Protein AF-A0A835W1I7-F1 (afdb_monomer_lite)

Radius of gyration: 31.74 Å; chains: 1; bounding box: 75×89×87 Å

Organism: Chlamydomonas incerta (NCBI:txid51695)

Structure (mmCIF, N/CA/C/O backbone):
data_AF-A0A835W1I7-F1
#
_entry.id   AF-A0A835W1I7-F1
#
loop_
_atom_site.group_PDB
_atom_site.id
_atom_site.type_symbol
_atom_site.label_atom_id
_atom_site.label_alt_id
_atom_site.label_comp_id
_atom_site.label_asym_id
_atom_site.label_entity_id
_atom_site.label_seq_id
_atom_site.pdbx_PDB_ins_code
_atom_site.Cartn_x
_atom_site.Cartn_y
_atom_site.Cartn_z
_atom_site.occupancy
_atom_site.B_iso_or_equiv
_atom_site.auth_seq_id
_atom_site.auth_comp_id
_atom_site.auth_asym_id
_atom_site.auth_atom_id
_atom_site.pdbx_PDB_model_num
ATOM 1 N N . MET A 1 1 ? 29.347 -20.435 -0.938 1.00 26.36 1 MET A N 1
ATOM 2 C CA . MET A 1 1 ? 28.969 -19.140 -0.334 1.00 26.36 1 MET A CA 1
ATOM 3 C C . MET A 1 1 ? 29.069 -18.074 -1.419 1.00 26.36 1 MET A C 1
ATOM 5 O O . MET A 1 1 ? 30.187 -17.696 -1.748 1.00 26.36 1 MET A O 1
ATOM 9 N N . PRO A 1 2 ? 27.964 -17.675 -2.070 1.00 31.59 2 PRO A N 1
ATOM 10 C CA . PRO A 1 2 ? 28.007 -16.623 -3.081 1.00 31.59 2 PRO A CA 1
ATOM 11 C C . PRO A 1 2 ? 28.349 -15.282 -2.414 1.00 31.59 2 PRO A C 1
ATOM 13 O O . PRO A 1 2 ? 27.710 -14.873 -1.448 1.00 31.59 2 PRO A O 1
ATOM 16 N N . VAL A 1 3 ? 29.403 -14.631 -2.905 1.00 28.38 3 VAL A N 1
ATOM 17 C CA . VAL A 1 3 ? 29.864 -13.318 -2.441 1.00 28.38 3 VAL A CA 1
ATOM 18 C C . VAL A 1 3 ? 28.861 -12.266 -2.918 1.00 28.38 3 VAL A C 1
ATOM 20 O O . VAL A 1 3 ? 28.732 -12.036 -4.119 1.00 28.38 3 VAL A O 1
ATOM 23 N N . LEU A 1 4 ? 28.144 -11.630 -1.988 1.00 32.38 4 LEU A N 1
ATOM 24 C CA . LEU A 1 4 ? 27.297 -10.469 -2.271 1.00 32.38 4 LEU A CA 1
ATOM 25 C C . LEU A 1 4 ? 28.197 -9.290 -2.673 1.00 32.38 4 LEU A C 1
ATOM 27 O O . LEU A 1 4 ? 28.781 -8.620 -1.822 1.00 32.38 4 LEU A O 1
ATOM 31 N N . GLN A 1 5 ? 28.344 -9.048 -3.977 1.00 38.50 5 GLN A N 1
ATOM 32 C CA . GLN A 1 5 ? 28.983 -7.835 -4.484 1.00 38.50 5 GLN A CA 1
ATOM 33 C C . GLN A 1 5 ? 28.076 -6.631 -4.202 1.00 38.50 5 GLN A C 1
ATOM 35 O O . GLN A 1 5 ? 27.088 -6.401 -4.895 1.00 38.50 5 GLN A O 1
ATOM 40 N N . VAL A 1 6 ? 28.426 -5.839 -3.188 1.00 37.94 6 VAL A N 1
ATOM 41 C CA . VAL A 1 6 ? 27.815 -4.527 -2.947 1.00 37.94 6 VAL A CA 1
ATOM 42 C C . VAL A 1 6 ? 28.441 -3.533 -3.927 1.00 37.94 6 VAL A C 1
ATOM 44 O O . VAL A 1 6 ? 29.491 -2.949 -3.665 1.00 37.94 6 VAL A O 1
ATOM 47 N N . VAL A 1 7 ? 27.830 -3.374 -5.102 1.00 47.78 7 VAL A N 1
ATOM 48 C CA . VAL A 1 7 ? 28.289 -2.415 -6.115 1.00 47.78 7 VAL A CA 1
ATOM 49 C C . VAL A 1 7 ? 27.819 -1.011 -5.722 1.00 47.78 7 VAL A C 1
ATOM 51 O O . VAL A 1 7 ? 26.632 -0.693 -5.775 1.00 47.78 7 VAL A O 1
ATOM 54 N N . ASN A 1 8 ? 28.757 -0.148 -5.323 1.00 38.44 8 ASN A N 1
ATOM 55 C CA . ASN A 1 8 ? 28.504 1.276 -5.079 1.00 38.44 8 ASN A CA 1
ATOM 56 C C . ASN A 1 8 ? 28.257 2.008 -6.413 1.00 38.44 8 ASN A C 1
ATOM 58 O O . ASN A 1 8 ? 29.183 2.487 -7.063 1.00 38.44 8 ASN A O 1
ATOM 62 N N . LEU A 1 9 ? 26.992 2.094 -6.824 1.00 48.38 9 LEU A N 1
ATOM 63 C CA . LEU A 1 9 ? 26.553 2.538 -8.154 1.00 48.38 9 LEU A CA 1
ATOM 64 C C . LEU A 1 9 ? 26.174 4.032 -8.183 1.00 48.38 9 LEU A C 1
ATOM 66 O O . LEU A 1 9 ? 25.101 4.422 -8.626 1.00 48.38 9 LEU A O 1
ATOM 70 N N . HIS A 1 10 ? 27.038 4.892 -7.637 1.00 44.53 10 HIS A N 1
ATOM 71 C CA . HIS A 1 10 ? 26.617 6.225 -7.188 1.00 44.53 10 HIS A CA 1
ATOM 72 C C . HIS A 1 10 ? 26.973 7.418 -8.093 1.00 44.53 10 HIS A C 1
ATOM 74 O O . HIS A 1 10 ? 26.776 8.557 -7.665 1.00 44.53 10 HIS A O 1
ATOM 80 N N . LYS A 1 11 ? 27.496 7.220 -9.315 1.00 39.16 11 LYS A N 1
ATOM 81 C CA . LYS A 1 11 ? 28.049 8.355 -10.090 1.00 39.16 11 LYS A CA 1
ATOM 82 C C . LYS A 1 11 ? 27.735 8.475 -11.578 1.00 39.16 11 LYS A C 1
ATOM 84 O O . LYS A 1 11 ? 28.267 9.373 -12.218 1.00 39.16 11 LYS A O 1
ATOM 89 N N . ALA A 1 12 ? 26.822 7.687 -12.120 1.00 40.12 12 ALA A N 1
ATOM 90 C CA . ALA A 1 12 ? 26.251 8.013 -13.416 1.00 40.12 12 ALA A CA 1
ATOM 91 C C . ALA A 1 12 ? 24.809 7.527 -13.429 1.00 40.12 12 ALA A C 1
ATOM 93 O O . ALA A 1 12 ? 24.572 6.324 -13.391 1.00 40.12 12 ALA A O 1
ATOM 94 N N . LEU A 1 13 ? 23.853 8.450 -13.546 1.00 52.25 13 LEU A N 1
ATOM 95 C CA . LEU A 1 13 ? 22.740 8.184 -14.453 1.00 52.25 13 LEU A CA 1
ATOM 96 C C . LEU A 1 13 ? 23.429 7.865 -15.778 1.00 52.25 13 LEU A C 1
ATOM 98 O O . LEU A 1 13 ? 23.918 8.773 -16.452 1.00 52.25 13 LEU A O 1
ATOM 102 N N . ARG A 1 14 ? 23.676 6.570 -16.016 1.00 56.91 14 ARG A N 1
ATOM 103 C CA . ARG A 1 14 ? 24.380 6.098 -17.202 1.00 56.91 14 ARG A CA 1
ATOM 104 C C . ARG A 1 14 ? 23.685 6.769 -18.373 1.00 56.91 14 ARG A C 1
ATOM 106 O O . ARG A 1 14 ? 22.457 6.780 -18.432 1.00 56.91 14 ARG A O 1
ATOM 113 N N . LYS A 1 15 ? 24.473 7.373 -19.265 1.00 59.22 15 LYS A N 1
ATOM 114 C CA . LYS A 1 15 ? 23.954 7.806 -20.560 1.00 59.22 15 LYS A CA 1
ATOM 115 C C . LYS A 1 15 ? 23.163 6.606 -21.100 1.00 59.22 15 LYS A C 1
ATOM 117 O O . LYS A 1 15 ? 23.747 5.518 -21.074 1.00 59.22 15 LYS A O 1
ATOM 122 N N . PRO A 1 16 ? 21.874 6.768 -21.454 1.00 61.50 16 PRO A N 1
ATOM 123 C CA . PRO A 1 16 ? 21.023 5.651 -21.843 1.00 61.50 16 PRO A CA 1
ATOM 124 C C . PRO A 1 16 ? 21.790 4.859 -22.889 1.00 61.50 16 PRO A C 1
ATOM 126 O O . PRO A 1 16 ? 22.220 5.413 -23.904 1.00 61.50 16 PRO A O 1
ATOM 129 N N . ALA A 1 17 ? 22.118 3.614 -22.553 1.00 63.81 17 ALA A N 1
ATOM 130 C CA . ALA A 1 17 ? 22.848 2.777 -23.474 1.00 63.81 17 ALA A CA 1
ATOM 131 C C . ALA A 1 17 ? 21.897 2.544 -24.646 1.00 63.81 17 ALA A C 1
ATOM 133 O O . ALA A 1 17 ? 20.819 1.999 -24.454 1.00 63.81 17 ALA A O 1
ATOM 134 N N . ASN A 1 18 ? 22.279 2.949 -25.856 1.00 77.88 18 ASN A N 1
ATOM 135 C CA . ASN A 1 18 ? 21.489 2.695 -27.068 1.00 77.88 18 ASN A CA 1
ATOM 136 C C . ASN A 1 18 ? 21.446 1.193 -27.444 1.00 77.88 18 ASN A C 1
ATOM 138 O O . ASN A 1 18 ? 21.141 0.852 -28.582 1.00 77.88 18 ASN A O 1
ATOM 142 N N . GLY A 1 19 ? 21.829 0.302 -26.528 1.00 86.06 19 GLY A N 1
ATOM 143 C CA . GLY A 1 19 ? 21.870 -1.140 -26.720 1.00 86.06 19 GLY A CA 1
ATOM 144 C C . GLY A 1 19 ? 20.773 -1.850 -25.925 1.00 86.06 19 GLY A C 1
ATOM 145 O O . GLY A 1 19 ? 20.181 -1.255 -25.024 1.00 86.06 19 GLY A O 1
ATOM 146 N N . PRO A 1 20 ? 20.515 -3.130 -26.236 1.00 88.94 20 PRO A N 1
ATOM 147 C CA . PRO A 1 20 ? 19.520 -3.921 -25.530 1.00 88.94 20 PRO A CA 1
ATOM 148 C C . PRO A 1 20 ? 19.866 -4.061 -24.045 1.00 88.94 20 PRO A C 1
ATOM 150 O O . PRO A 1 20 ? 21.019 -4.301 -23.671 1.00 88.94 20 PRO A O 1
ATOM 153 N N . ILE A 1 21 ? 18.849 -3.932 -23.195 1.00 92.25 21 ILE A N 1
ATOM 154 C CA . ILE A 1 21 ? 18.979 -4.098 -21.748 1.00 92.25 21 ILE A CA 1
ATOM 155 C C . ILE A 1 21 ? 19.006 -5.597 -21.438 1.00 92.25 21 ILE A C 1
ATOM 157 O O . ILE A 1 21 ? 17.977 -6.271 -21.447 1.00 92.25 21 ILE A O 1
ATOM 161 N N . THR A 1 22 ? 20.202 -6.122 -21.170 1.00 93.19 22 THR A N 1
ATOM 162 C CA . THR A 1 22 ? 20.430 -7.561 -20.935 1.00 93.19 22 THR A CA 1
ATOM 163 C C . THR A 1 22 ? 20.570 -7.924 -19.456 1.00 93.19 22 THR A C 1
ATOM 165 O O . THR A 1 22 ? 20.340 -9.075 -19.078 1.00 93.19 22 THR A O 1
ATOM 168 N N . ALA A 1 23 ? 20.923 -6.965 -18.594 1.00 94.62 23 ALA A N 1
ATOM 169 C CA . ALA A 1 23 ? 21.059 -7.184 -17.157 1.00 94.62 23 ALA A CA 1
ATOM 170 C C . ALA A 1 23 ? 19.774 -6.782 -16.402 1.00 94.62 23 ALA A C 1
ATOM 172 O O . ALA A 1 23 ? 19.232 -5.706 -16.659 1.00 94.62 23 ALA A O 1
ATOM 173 N N . PRO A 1 24 ? 19.320 -7.571 -15.408 1.00 95.88 24 PRO A N 1
ATOM 174 C CA . PRO A 1 24 ? 18.086 -7.277 -14.673 1.00 95.88 24 PRO A CA 1
ATOM 175 C C . PRO A 1 24 ? 18.179 -5.969 -13.874 1.00 95.88 24 PRO A C 1
ATOM 177 O O . PRO A 1 24 ? 17.213 -5.219 -13.798 1.00 95.88 24 PRO A O 1
ATOM 180 N N . ALA A 1 25 ? 19.360 -5.649 -13.329 1.00 95.25 25 ALA A N 1
ATOM 181 C CA . ALA A 1 25 ? 19.570 -4.390 -12.614 1.00 95.25 25 ALA A CA 1
ATOM 182 C C . ALA A 1 25 ? 19.412 -3.171 -13.537 1.00 95.25 25 ALA A C 1
ATOM 184 O O . ALA A 1 25 ? 18.806 -2.182 -13.135 1.00 95.25 25 ALA A O 1
ATOM 185 N N . ASP A 1 26 ? 19.914 -3.247 -14.774 1.00 94.06 26 ASP A N 1
ATOM 186 C CA . ASP A 1 26 ? 19.765 -2.165 -15.750 1.00 94.06 26 ASP A CA 1
ATOM 187 C C . ASP A 1 26 ? 18.284 -1.976 -16.137 1.00 94.06 26 ASP A C 1
ATOM 189 O O . ASP A 1 26 ? 17.841 -0.838 -16.275 1.00 94.06 26 ASP A O 1
ATOM 193 N N . ALA A 1 27 ? 17.488 -3.054 -16.196 1.00 95.06 27 ALA A N 1
ATOM 194 C CA . ALA A 1 27 ? 16.039 -2.966 -16.410 1.00 95.06 27 ALA A CA 1
ATOM 195 C C . ALA A 1 27 ? 15.321 -2.247 -15.257 1.00 95.06 27 ALA A C 1
ATOM 197 O O . ALA A 1 27 ? 14.506 -1.359 -15.504 1.00 95.06 27 ALA A O 1
ATOM 198 N N . VAL A 1 28 ? 15.665 -2.558 -14.000 1.00 95.50 28 VAL A N 1
ATOM 199 C CA . VAL A 1 28 ? 15.138 -1.831 -12.832 1.00 95.50 28 VAL A CA 1
ATOM 200 C C . VAL A 1 28 ? 15.533 -0.353 -12.870 1.00 95.50 28 VAL A C 1
ATOM 202 O O . VAL A 1 28 ? 14.695 0.515 -12.626 1.00 95.50 28 VAL A O 1
ATOM 205 N N . TYR A 1 29 ? 16.793 -0.039 -13.185 1.00 92.88 29 TYR A N 1
ATOM 206 C CA . TYR A 1 29 ? 17.256 1.348 -13.270 1.00 92.88 29 TYR A CA 1
ATOM 207 C C . TYR A 1 29 ? 16.546 2.140 -14.370 1.00 92.88 29 TYR A C 1
ATOM 209 O O . TYR A 1 29 ? 16.183 3.297 -14.138 1.00 92.88 29 TYR A O 1
ATOM 217 N N . GLU A 1 30 ? 16.323 1.534 -15.535 1.00 93.06 30 GLU A N 1
ATOM 218 C CA . GLU A 1 30 ? 15.585 2.177 -16.622 1.00 93.06 30 GLU A CA 1
ATOM 219 C C . GLU A 1 30 ? 14.117 2.382 -16.231 1.00 93.06 30 GLU A C 1
ATOM 221 O O . GLU A 1 30 ? 13.623 3.502 -16.336 1.00 93.06 30 GLU A O 1
ATOM 226 N N . CYS A 1 31 ? 13.454 1.375 -15.643 1.00 94.50 31 CYS A N 1
ATOM 227 C CA . CYS A 1 31 ? 12.092 1.518 -15.111 1.00 94.50 31 CYS A CA 1
ATOM 228 C C . CYS A 1 31 ? 11.989 2.684 -14.121 1.00 94.50 31 CYS A C 1
ATOM 230 O O . CYS A 1 31 ? 11.125 3.545 -14.255 1.00 94.50 31 CYS A O 1
ATOM 232 N N . LEU A 1 32 ? 12.896 2.758 -13.142 1.00 94.12 32 LEU A N 1
ATOM 233 C CA . LEU A 1 32 ? 12.937 3.852 -12.167 1.00 94.12 32 LEU A CA 1
ATOM 234 C C . LEU A 1 32 ? 13.200 5.215 -12.816 1.00 94.12 32 LEU A C 1
ATOM 236 O O . LEU A 1 32 ? 12.721 6.235 -12.323 1.00 94.12 32 LEU A O 1
ATOM 240 N N . THR A 1 33 ? 13.969 5.248 -13.903 1.00 91.12 33 THR A N 1
ATOM 241 C CA . THR A 1 33 ? 14.236 6.473 -14.664 1.00 91.12 33 THR A CA 1
ATOM 242 C C . THR A 1 33 ? 12.988 6.930 -15.412 1.00 91.12 33 THR A C 1
ATOM 244 O O . THR A 1 33 ? 12.657 8.114 -15.372 1.00 91.12 33 THR A O 1
ATOM 247 N N . LEU A 1 34 ? 12.266 6.001 -16.034 1.00 91.38 34 LEU A N 1
ATOM 248 C CA . LEU A 1 34 ? 11.017 6.266 -16.742 1.00 91.38 34 LEU A CA 1
ATOM 249 C C . LEU A 1 34 ? 9.886 6.663 -15.792 1.00 91.38 34 LEU A C 1
ATOM 251 O O . LEU A 1 34 ? 9.173 7.613 -16.079 1.00 91.38 34 LEU A O 1
ATOM 255 N N . LEU A 1 35 ? 9.799 6.050 -14.610 1.00 92.50 35 LEU A N 1
ATOM 256 C CA . LEU A 1 35 ? 8.827 6.405 -13.568 1.00 92.50 35 LEU A CA 1
ATOM 257 C C . LEU A 1 35 ? 8.953 7.851 -13.061 1.00 92.50 35 LEU A C 1
ATOM 259 O O . LEU A 1 35 ? 8.017 8.380 -12.468 1.00 92.50 35 LEU A O 1
ATOM 263 N N . ARG A 1 36 ? 10.105 8.503 -13.268 1.00 89.88 36 ARG A N 1
ATOM 264 C CA . ARG A 1 36 ? 10.294 9.934 -12.957 1.00 89.88 36 ARG A CA 1
ATOM 265 C C . ARG A 1 36 ? 9.684 10.854 -14.007 1.00 89.88 36 ARG A C 1
ATOM 267 O O . ARG A 1 36 ? 9.575 12.055 -13.766 1.00 89.88 36 ARG A O 1
ATOM 274 N N . ARG A 1 37 ? 9.389 10.329 -15.194 1.00 89.12 37 ARG A N 1
ATOM 275 C CA . ARG A 1 37 ? 8.842 11.093 -16.311 1.00 89.12 37 ARG A CA 1
ATOM 276 C C . ARG A 1 37 ? 7.314 11.120 -16.184 1.00 89.12 37 ARG A C 1
ATOM 278 O O . ARG A 1 37 ? 6.732 10.180 -15.654 1.00 89.12 37 ARG A O 1
ATOM 285 N N . PRO A 1 38 ? 6.657 12.186 -16.668 1.00 85.56 38 PRO A N 1
ATOM 286 C CA . PRO A 1 38 ? 5.196 12.239 -16.709 1.00 85.56 38 PRO A CA 1
ATOM 287 C C . PRO A 1 38 ? 4.597 11.239 -17.711 1.00 85.56 38 PRO A C 1
ATOM 289 O O . PRO A 1 38 ? 3.439 10.866 -17.576 1.00 85.56 38 PRO A O 1
ATOM 292 N N . ASP A 1 39 ? 5.382 10.818 -18.704 1.00 89.19 39 ASP A N 1
ATOM 293 C CA . ASP A 1 39 ? 4.997 9.827 -19.705 1.00 89.19 39 ASP A CA 1
ATOM 294 C C . ASP A 1 39 ? 5.266 8.406 -19.190 1.00 89.19 39 ASP A C 1
ATOM 296 O O . ASP A 1 39 ? 6.404 7.924 -19.213 1.00 89.19 39 ASP A O 1
ATOM 300 N N . LEU A 1 40 ? 4.210 7.753 -18.705 1.00 90.62 40 LEU A N 1
ATOM 301 C CA . LEU A 1 40 ? 4.260 6.370 -18.234 1.00 90.62 40 LEU A CA 1
ATOM 302 C C . LEU A 1 40 ? 4.103 5.356 -19.366 1.00 90.62 40 LEU A C 1
ATOM 304 O O . LEU A 1 40 ? 4.422 4.189 -19.154 1.00 90.62 40 LEU A O 1
ATOM 308 N N . ASP A 1 41 ? 3.692 5.769 -20.567 1.00 91.25 41 ASP A N 1
ATOM 309 C CA . ASP A 1 41 ? 3.505 4.863 -21.708 1.00 91.25 41 ASP A CA 1
ATOM 310 C C . ASP A 1 41 ? 4.834 4.227 -22.116 1.00 91.25 41 ASP A C 1
ATOM 312 O O . ASP A 1 41 ? 4.902 3.059 -22.506 1.00 91.25 41 ASP A O 1
ATOM 316 N N . SER A 1 42 ? 5.921 4.970 -21.898 1.00 92.12 42 SER A N 1
ATOM 317 C CA . SER A 1 42 ? 7.297 4.499 -22.029 1.00 92.12 42 SER A CA 1
ATOM 318 C C . SER A 1 42 ? 7.627 3.266 -21.159 1.00 92.12 42 SER A C 1
ATOM 320 O O . SER A 1 42 ? 8.611 2.584 -21.442 1.00 92.12 42 SER A O 1
ATOM 322 N N . LEU A 1 43 ? 6.843 2.950 -20.116 1.00 93.56 43 LEU A N 1
ATOM 323 C CA . LEU A 1 43 ? 7.028 1.755 -19.276 1.00 93.56 43 LEU A CA 1
ATOM 324 C C . LEU A 1 43 ? 6.418 0.485 -19.871 1.00 93.56 43 LEU A C 1
ATOM 326 O O . LEU A 1 43 ? 6.795 -0.607 -19.448 1.00 93.56 43 LEU A O 1
ATOM 330 N N . ALA A 1 44 ? 5.510 0.599 -20.845 1.00 93.88 44 ALA A N 1
ATOM 331 C CA . ALA A 1 44 ? 4.809 -0.549 -21.418 1.00 93.88 44 ALA A CA 1
ATOM 332 C C . ALA A 1 44 ? 5.738 -1.705 -21.863 1.00 93.88 44 ALA A C 1
ATOM 334 O O . ALA A 1 44 ? 5.394 -2.855 -21.587 1.00 93.88 44 ALA A O 1
ATOM 335 N N . PRO A 1 45 ? 6.932 -1.469 -22.455 1.00 94.25 45 PRO A N 1
ATOM 336 C CA . PRO A 1 45 ? 7.857 -2.547 -22.832 1.00 94.25 45 PRO A CA 1
ATOM 337 C C . PRO A 1 45 ? 8.422 -3.354 -21.654 1.00 94.25 45 PRO A C 1
ATOM 339 O O . PRO A 1 45 ? 8.908 -4.465 -21.849 1.00 94.25 45 PRO A O 1
ATOM 342 N N . PHE A 1 46 ? 8.391 -2.799 -20.441 1.00 95.75 46 PHE A N 1
ATOM 343 C CA . PHE A 1 46 ? 8.914 -3.442 -19.239 1.00 95.75 46 PHE A CA 1
ATOM 344 C C . PHE A 1 46 ? 7.862 -4.244 -18.481 1.00 95.75 46 PHE A C 1
ATOM 346 O O . PHE A 1 46 ? 8.226 -4.943 -17.540 1.00 95.75 46 PHE A O 1
ATOM 353 N N . PHE A 1 47 ? 6.585 -4.169 -18.852 1.00 95.88 47 PHE A N 1
ATOM 354 C CA . PHE A 1 47 ? 5.503 -4.847 -18.142 1.00 95.88 47 PHE A CA 1
ATOM 355 C C . PHE A 1 47 ? 4.881 -5.972 -18.978 1.00 95.88 47 PHE A C 1
ATOM 357 O O . PHE A 1 47 ? 4.966 -5.960 -20.208 1.00 95.88 47 PHE A O 1
ATOM 364 N N . PRO A 1 48 ? 4.259 -6.981 -18.337 1.00 95.19 48 PRO A N 1
ATOM 365 C CA . PRO A 1 48 ? 3.491 -7.984 -19.054 1.00 95.19 48 PRO A CA 1
ATOM 366 C C . PRO A 1 48 ? 2.382 -7.321 -19.876 1.00 95.19 48 PRO A C 1
ATOM 368 O O . PRO A 1 48 ? 1.750 -6.361 -19.429 1.00 95.19 48 PRO A O 1
ATOM 371 N N . ALA A 1 49 ? 2.113 -7.853 -21.069 1.00 92.00 49 ALA A N 1
ATOM 372 C CA . ALA A 1 49 ? 1.035 -7.350 -21.914 1.00 92.00 49 ALA A CA 1
ATOM 373 C C . ALA A 1 49 ? -0.304 -7.370 -21.152 1.00 92.00 49 ALA A C 1
ATOM 375 O O . ALA A 1 49 ? -0.690 -8.398 -20.596 1.00 92.00 49 ALA A O 1
ATOM 376 N N . GLY A 1 50 ? -0.997 -6.229 -21.117 1.00 89.50 50 GLY A N 1
ATOM 377 C CA . GLY A 1 50 ? -2.270 -6.063 -20.406 1.00 89.50 50 GLY A CA 1
ATOM 378 C C . GLY A 1 50 ? -2.160 -5.811 -18.897 1.00 89.50 50 GLY A C 1
ATOM 379 O O . GLY A 1 50 ? -3.172 -5.504 -18.279 1.00 89.50 50 GLY A O 1
ATOM 380 N N . ALA A 1 51 ? -0.965 -5.883 -18.297 1.00 89.62 51 ALA A N 1
ATOM 381 C CA . ALA A 1 51 ? -0.768 -5.528 -16.885 1.00 89.62 51 ALA A CA 1
ATOM 382 C C . ALA A 1 51 ? -0.672 -4.008 -16.651 1.00 89.62 51 ALA A C 1
ATOM 384 O O . ALA A 1 51 ? -0.694 -3.549 -15.508 1.00 89.62 51 ALA A O 1
ATOM 385 N N . PHE A 1 52 ? -0.549 -3.243 -17.735 1.00 87.44 52 PHE A N 1
ATOM 386 C CA . PHE A 1 52 ? -0.436 -1.794 -17.747 1.00 87.44 52 PHE A CA 1
ATOM 387 C C . PHE A 1 52 ? -1.497 -1.216 -18.683 1.00 87.44 52 PHE A C 1
ATOM 389 O O . PHE A 1 52 ? -1.542 -1.578 -19.862 1.00 87.44 52 PHE A O 1
ATOM 396 N N . ASP A 1 53 ? -2.346 -0.338 -18.149 1.00 85.25 53 ASP A N 1
ATOM 397 C CA . ASP A 1 53 ? -3.373 0.367 -18.918 1.00 85.25 53 ASP A CA 1
ATOM 398 C C . ASP A 1 53 ? -3.005 1.860 -19.037 1.00 85.25 53 ASP A C 1
ATOM 400 O O . ASP A 1 53 ? -3.354 2.658 -18.158 1.00 85.25 53 ASP A O 1
ATOM 404 N N . PRO A 1 54 ? -2.278 2.255 -20.102 1.00 75.81 54 PRO A N 1
ATOM 405 C CA . PRO A 1 54 ? -1.830 3.635 -20.299 1.00 75.81 54 PRO A CA 1
ATOM 406 C C . PRO A 1 54 ? -2.985 4.619 -20.464 1.00 75.81 54 PRO A C 1
ATOM 408 O O . PRO A 1 54 ? -2.851 5.798 -20.148 1.00 75.81 54 PRO A O 1
ATOM 411 N N . ALA A 1 55 ? -4.154 4.145 -20.913 1.00 76.12 55 ALA A N 1
ATOM 412 C CA . ALA A 1 55 ? -5.309 5.003 -21.147 1.00 76.12 55 ALA A CA 1
ATOM 413 C C . ALA A 1 55 ? -5.893 5.575 -19.843 1.00 76.12 55 ALA A C 1
ATOM 415 O O . ALA A 1 55 ? -6.901 6.282 -19.884 1.00 76.12 55 ALA A O 1
ATOM 416 N N . GLY A 1 56 ? -5.305 5.242 -18.685 1.00 62.62 56 GLY A N 1
ATOM 417 C CA . GLY A 1 56 ? -5.783 5.686 -17.385 1.00 62.62 56 GLY A CA 1
ATOM 418 C C . GLY A 1 56 ? -7.201 5.197 -17.127 1.00 62.62 56 GLY A C 1
ATOM 419 O O . GLY A 1 56 ? -7.949 5.829 -16.378 1.00 62.62 56 GLY A O 1
ATOM 420 N N . ARG A 1 57 ? -7.603 4.095 -17.778 1.00 66.12 57 ARG A N 1
ATOM 421 C CA . ARG A 1 57 ? -8.869 3.443 -17.476 1.00 66.12 57 ARG A CA 1
ATOM 422 C C . ARG A 1 57 ? -8.804 3.057 -16.014 1.00 66.12 57 ARG A C 1
ATOM 424 O O . ARG A 1 57 ? -7.963 2.279 -15.580 1.00 66.12 57 ARG A O 1
ATOM 431 N N . ARG A 1 58 ? -9.687 3.714 -15.279 1.00 70.00 58 ARG A N 1
ATOM 432 C CA . ARG A 1 58 ? -9.946 3.582 -13.855 1.00 70.00 58 ARG A CA 1
ATOM 433 C C . ARG A 1 58 ? -9.911 2.103 -13.489 1.00 70.00 58 ARG A C 1
ATOM 435 O O . ARG A 1 58 ? -10.851 1.376 -13.805 1.00 70.00 58 ARG A O 1
ATOM 442 N N . VAL A 1 59 ? -8.807 1.651 -12.892 1.00 76.44 59 VAL A N 1
ATOM 443 C CA . VAL A 1 59 ? -8.698 0.267 -12.437 1.00 76.44 59 VAL A CA 1
ATOM 444 C C . VAL A 1 59 ? -9.581 0.159 -11.205 1.00 76.44 59 VAL A C 1
ATOM 446 O O . VAL A 1 59 ? -9.272 0.736 -10.163 1.00 76.44 59 VAL A O 1
ATOM 449 N N . ALA A 1 60 ? -10.715 -0.518 -11.365 1.00 84.19 60 ALA A N 1
ATOM 450 C CA . ALA A 1 60 ? -11.601 -0.851 -10.267 1.00 84.19 60 ALA A CA 1
ATOM 451 C C . ALA A 1 60 ? -10.981 -2.019 -9.491 1.00 84.19 60 ALA A C 1
ATOM 453 O O . ALA A 1 60 ? -10.931 -3.147 -9.980 1.00 84.19 60 ALA A O 1
ATOM 454 N N . LEU A 1 61 ? -10.466 -1.733 -8.299 1.00 87.31 61 LEU A N 1
ATOM 455 C CA . LEU A 1 61 ? -10.008 -2.746 -7.355 1.00 87.31 61 LEU A CA 1
ATOM 456 C C . LEU A 1 61 ? -11.162 -3.133 -6.435 1.00 87.31 61 LEU A C 1
ATOM 458 O O . LEU A 1 61 ? -11.836 -2.256 -5.902 1.00 87.31 61 LEU A O 1
ATOM 462 N N . ASP A 1 62 ? -11.367 -4.428 -6.213 1.00 92.38 62 ASP A N 1
ATOM 463 C CA . ASP A 1 62 ? -12.317 -4.902 -5.207 1.00 92.38 62 ASP A CA 1
ATOM 464 C C . ASP A 1 62 ? -11.657 -4.908 -3.820 1.00 92.38 62 ASP A C 1
ATOM 466 O O . ASP A 1 62 ? -10.705 -5.652 -3.569 1.00 92.38 62 ASP A O 1
ATOM 470 N N . VAL A 1 63 ? -12.158 -4.066 -2.913 1.00 94.00 63 VAL A N 1
ATOM 471 C CA . VAL A 1 63 ? -11.740 -4.027 -1.505 1.00 94.00 63 VAL A CA 1
ATOM 472 C C . VAL A 1 63 ? -12.961 -4.258 -0.630 1.00 94.00 63 VAL A C 1
ATOM 474 O O . VAL A 1 63 ? -13.781 -3.361 -0.429 1.00 94.00 63 VAL A O 1
ATOM 477 N N . GLY A 1 64 ? -13.086 -5.469 -0.086 1.00 90.50 64 GLY A N 1
ATOM 478 C CA . GLY A 1 64 ? -14.234 -5.833 0.739 1.00 90.50 64 GLY A CA 1
ATOM 479 C C . GLY A 1 64 ? -15.581 -5.766 0.008 1.00 90.50 64 GLY A C 1
ATOM 480 O O . GLY A 1 64 ? -16.562 -5.334 0.609 1.00 90.50 64 GLY A O 1
ATOM 481 N N . GLY A 1 65 ? -15.642 -6.168 -1.265 1.00 91.00 65 GLY A N 1
ATOM 482 C CA . GLY A 1 65 ? -16.865 -6.152 -2.077 1.00 91.00 65 GLY A CA 1
ATOM 483 C C . GLY A 1 65 ? -17.219 -4.774 -2.643 1.00 91.00 65 GLY A C 1
ATOM 484 O O . GLY A 1 65 ? -18.311 -4.599 -3.184 1.00 91.00 65 GLY A O 1
ATOM 485 N N . GLN A 1 66 ? -16.342 -3.781 -2.476 1.00 90.94 66 GLN A N 1
ATOM 486 C CA . GLN A 1 66 ? -16.507 -2.446 -3.031 1.00 90.94 66 GLN A CA 1
ATOM 487 C C . GLN A 1 66 ? -15.517 -2.253 -4.177 1.00 90.94 66 GLN A C 1
ATOM 489 O O . GLN A 1 66 ? -14.310 -2.351 -3.970 1.00 90.94 66 GLN A O 1
ATOM 494 N N . GLU A 1 67 ? -16.025 -1.886 -5.353 1.00 93.56 67 GLU A N 1
ATOM 495 C CA . GLU A 1 67 ? -15.190 -1.402 -6.449 1.00 93.56 67 GLU A CA 1
ATOM 496 C C . GLU A 1 67 ? -14.642 -0.011 -6.113 1.00 93.56 67 GLU A C 1
ATOM 498 O O . GLU A 1 67 ? -15.382 0.941 -5.836 1.00 93.56 67 GLU A O 1
ATOM 503 N N . VAL A 1 68 ? -13.318 0.096 -6.112 1.00 93.12 68 VAL A N 1
ATOM 504 C CA . VAL A 1 68 ? -12.578 1.304 -5.775 1.00 93.12 68 VAL A CA 1
ATOM 505 C C . VAL A 1 68 ? -11.731 1.688 -6.965 1.00 93.12 68 VAL A C 1
ATOM 507 O O . VAL A 1 68 ? -10.838 0.953 -7.377 1.00 93.12 68 VAL A O 1
ATOM 510 N N . GLU A 1 69 ? -11.989 2.873 -7.489 1.00 92.81 69 GLU A N 1
ATOM 511 C CA . GLU A 1 69 ? -11.104 3.497 -8.452 1.00 92.81 69 GLU A CA 1
ATOM 512 C C . GLU A 1 69 ? -9.885 4.072 -7.736 1.00 92.81 69 GLU A C 1
ATOM 514 O O . GLU A 1 69 ? -10.015 4.874 -6.806 1.00 92.81 69 GLU A O 1
ATOM 519 N N . GLU A 1 70 ? -8.699 3.686 -8.192 1.00 90.00 70 GLU A N 1
ATOM 520 C CA . GLU A 1 70 ? -7.472 4.302 -7.712 1.00 90.00 70 GLU A CA 1
ATOM 521 C C . GLU A 1 70 ? -7.164 5.621 -8.410 1.00 90.00 70 GLU A C 1
ATOM 523 O O . GLU A 1 70 ? -7.256 5.742 -9.632 1.00 90.00 70 GLU A O 1
ATOM 528 N N . ALA A 1 71 ? -6.700 6.589 -7.622 1.00 88.19 71 ALA A N 1
ATOM 529 C CA . ALA A 1 71 ? -6.201 7.858 -8.125 1.00 88.19 71 ALA A CA 1
ATOM 530 C C . ALA A 1 71 ? -4.711 8.025 -7.818 1.00 88.19 71 ALA A C 1
ATOM 532 O O . ALA A 1 71 ? -4.235 7.727 -6.721 1.00 88.19 71 ALA A O 1
ATOM 533 N N . GLY A 1 72 ? -3.976 8.594 -8.772 1.00 87.94 72 GLY A N 1
ATOM 534 C CA . GLY A 1 72 ? -2.572 8.950 -8.599 1.00 87.94 72 GLY A CA 1
ATOM 535 C C . GLY A 1 72 ? -1.726 8.624 -9.825 1.00 87.94 72 GLY A C 1
ATOM 536 O O . GLY A 1 72 ? -2.207 7.986 -10.759 1.00 87.94 72 GLY A O 1
ATOM 537 N N . PRO A 1 73 ? -0.449 9.040 -9.817 1.00 88.00 73 PRO A N 1
ATOM 538 C CA . PRO A 1 73 ? 0.429 8.875 -10.970 1.00 88.00 73 PRO A CA 1
ATOM 539 C C . PRO A 1 73 ? 0.646 7.401 -11.318 1.00 88.00 73 PRO A C 1
ATOM 541 O O . PRO A 1 73 ? 0.745 7.066 -12.482 1.00 88.00 73 PRO A O 1
ATOM 544 N N . LEU A 1 74 ? 0.671 6.498 -10.335 1.00 92.62 74 LEU A N 1
ATOM 545 C CA . LEU A 1 74 ? 0.984 5.084 -10.566 1.00 92.62 74 LEU A CA 1
ATOM 546 C C . LEU A 1 74 ? -0.248 4.169 -10.602 1.00 92.62 74 LEU A C 1
ATOM 548 O O . LEU A 1 74 ? -0.081 2.953 -10.604 1.00 92.62 74 LEU A O 1
ATOM 552 N N . ALA A 1 75 ? -1.470 4.712 -10.647 1.00 91.62 75 ALA A N 1
ATOM 553 C CA . ALA A 1 75 ? -2.705 3.913 -10.641 1.00 91.62 75 ALA A CA 1
ATOM 554 C C . ALA A 1 75 ? -2.775 2.913 -11.819 1.00 91.62 75 ALA A C 1
ATOM 556 O O . ALA A 1 75 ? -3.187 1.765 -11.645 1.00 91.62 75 ALA A O 1
ATOM 557 N N . ALA A 1 76 ? -2.265 3.311 -12.991 1.00 91.81 76 ALA A N 1
ATOM 558 C CA . ALA A 1 76 ? -2.157 2.465 -14.186 1.00 91.81 76 ALA A CA 1
ATOM 559 C C . ALA A 1 76 ? -1.211 1.256 -14.020 1.00 91.81 76 ALA A C 1
ATOM 561 O O . ALA A 1 76 ? -1.245 0.326 -14.821 1.00 91.81 76 ALA A O 1
ATOM 562 N N . CYS A 1 77 ? -0.365 1.259 -12.984 1.00 93.62 77 CYS A N 1
ATOM 563 C CA . CYS A 1 77 ? 0.589 0.189 -12.686 1.00 93.62 77 CYS A CA 1
ATOM 564 C C . CYS A 1 77 ? 0.062 -0.807 -11.638 1.00 93.62 77 CYS A C 1
ATOM 566 O O . CYS A 1 77 ? 0.841 -1.600 -11.115 1.00 93.62 77 CYS A O 1
ATOM 568 N N . SER A 1 78 ? -1.226 -0.775 -11.286 1.00 92.94 78 SER A N 1
ATOM 569 C CA . SER A 1 78 ? -1.814 -1.627 -10.237 1.00 92.94 78 SER A CA 1
ATOM 570 C C . SER A 1 78 ? -1.752 -3.133 -10.519 1.00 92.94 78 SER A C 1
ATOM 572 O O . SER A 1 78 ? -1.768 -3.916 -9.574 1.00 92.94 78 SER A O 1
ATOM 574 N N . GLY A 1 79 ? -1.605 -3.545 -11.784 1.00 93.06 79 GLY A N 1
ATOM 575 C CA . GLY A 1 79 ? -1.384 -4.946 -12.160 1.00 93.06 79 GLY A CA 1
ATOM 576 C C . GLY A 1 79 ? 0.031 -5.473 -11.881 1.00 93.06 79 GLY A C 1
ATOM 577 O O . GLY A 1 79 ? 0.233 -6.683 -11.873 1.00 93.06 79 GLY A O 1
ATOM 578 N N . VAL A 1 80 ? 1.007 -4.585 -11.653 1.00 95.88 80 VAL A N 1
ATOM 579 C CA . VAL A 1 80 ? 2.426 -4.945 -11.448 1.00 95.88 80 VAL A CA 1
ATOM 580 C C . VAL A 1 80 ? 2.942 -4.459 -10.095 1.00 95.88 80 VAL A C 1
ATOM 582 O O . VAL A 1 80 ? 3.748 -5.122 -9.453 1.00 95.88 80 VAL A O 1
ATOM 585 N N . MET A 1 81 ? 2.509 -3.296 -9.631 1.00 96.19 81 MET A N 1
ATOM 586 C CA . MET A 1 81 ? 2.911 -2.738 -8.342 1.00 96.19 81 MET A CA 1
ATOM 587 C C . MET A 1 81 ? 1.883 -3.104 -7.284 1.00 96.19 81 MET A C 1
ATOM 589 O O . MET A 1 81 ? 0.699 -3.062 -7.588 1.00 96.19 81 MET A O 1
ATOM 593 N N . ASP A 1 82 ? 2.287 -3.370 -6.044 1.00 95.19 82 ASP A N 1
ATOM 594 C CA . ASP A 1 82 ? 1.348 -3.405 -4.918 1.00 95.19 82 ASP A CA 1
ATOM 595 C C . ASP A 1 82 ? 0.948 -1.984 -4.464 1.00 95.19 82 ASP A C 1
ATOM 597 O O . ASP A 1 82 ? 1.532 -0.968 -4.864 1.00 95.19 82 ASP A O 1
ATOM 601 N N . THR A 1 83 ? -0.090 -1.890 -3.633 1.00 94.38 83 THR A N 1
ATOM 602 C CA . THR A 1 83 ? -0.648 -0.604 -3.184 1.00 94.38 83 THR A CA 1
ATOM 603 C C . THR A 1 83 ? 0.356 0.201 -2.357 1.00 94.38 83 THR A C 1
ATOM 605 O O . THR A 1 83 ? 0.458 1.424 -2.499 1.00 94.38 83 THR A O 1
ATOM 608 N N . ALA A 1 84 ? 1.161 -0.475 -1.535 1.00 93.44 84 ALA A N 1
ATOM 609 C CA . ALA A 1 84 ? 2.198 0.163 -0.736 1.00 93.44 84 ALA A CA 1
ATOM 610 C C . ALA A 1 84 ? 3.298 0.779 -1.618 1.00 93.44 84 ALA A C 1
ATOM 612 O O . ALA A 1 84 ? 3.725 1.911 -1.375 1.00 93.44 84 ALA A O 1
ATOM 613 N N . ALA A 1 85 ? 3.712 0.089 -2.679 1.00 95.25 85 ALA A N 1
ATOM 614 C CA . ALA A 1 85 ? 4.688 0.576 -3.632 1.00 95.25 85 ALA A CA 1
ATOM 615 C C . ALA A 1 85 ? 4.140 1.769 -4.410 1.00 95.25 85 ALA A C 1
ATOM 617 O O . ALA A 1 85 ? 4.796 2.809 -4.439 1.00 95.25 85 ALA A O 1
ATOM 618 N N . ARG A 1 86 ? 2.914 1.688 -4.946 1.00 94.44 86 ARG A N 1
ATOM 619 C CA . ARG A 1 86 ? 2.279 2.811 -5.666 1.00 94.44 86 ARG A CA 1
ATOM 620 C C . ARG A 1 86 ? 2.187 4.082 -4.819 1.00 94.44 86 ARG A C 1
ATOM 622 O O . ARG A 1 86 ? 2.365 5.181 -5.341 1.00 94.44 86 ARG A O 1
ATOM 629 N N . ARG A 1 87 ? 1.960 3.939 -3.510 1.00 93.50 87 ARG A N 1
ATOM 630 C CA . ARG A 1 87 ? 1.925 5.054 -2.551 1.00 93.50 87 ARG A CA 1
ATOM 631 C C . ARG A 1 87 ? 3.303 5.660 -2.294 1.00 93.50 87 ARG A C 1
ATOM 633 O O . ARG A 1 87 ? 3.444 6.880 -2.255 1.00 93.50 87 ARG A O 1
ATOM 640 N N . VAL A 1 88 ? 4.300 4.817 -2.038 1.00 91.25 88 VAL A N 1
ATOM 641 C CA . VAL A 1 88 ? 5.596 5.251 -1.497 1.00 91.25 88 VAL A CA 1
ATOM 642 C C . VAL A 1 88 ? 6.568 5.654 -2.603 1.00 91.25 88 VAL A C 1
ATOM 644 O O . VAL A 1 88 ? 7.296 6.641 -2.456 1.00 91.25 88 VAL A O 1
ATOM 647 N N . LEU A 1 89 ? 6.556 4.934 -3.727 1.00 92.62 89 LEU A N 1
ATOM 648 C CA . LEU A 1 89 ? 7.497 5.110 -4.828 1.00 92.62 89 LEU A CA 1
ATOM 649 C C . LEU A 1 89 ? 7.554 6.563 -5.336 1.00 92.62 89 LEU A C 1
ATOM 651 O O . LEU A 1 89 ? 8.667 7.085 -5.382 1.00 92.62 89 LEU A O 1
ATOM 655 N N . PRO A 1 90 ? 6.438 7.280 -5.610 1.00 90.19 90 PRO A N 1
ATOM 656 C CA . PRO A 1 90 ? 6.494 8.640 -6.159 1.00 90.19 90 PRO A CA 1
ATOM 657 C C . PRO A 1 90 ? 7.335 9.619 -5.326 1.00 90.19 90 PRO A C 1
ATOM 659 O O . PRO A 1 90 ? 8.090 10.413 -5.882 1.00 90.19 90 PRO A O 1
ATOM 662 N N . GLY A 1 91 ? 7.274 9.525 -3.992 1.00 84.62 91 GLY A N 1
ATOM 663 C CA . GLY A 1 91 ? 8.087 10.353 -3.089 1.00 84.62 91 GLY A CA 1
ATOM 664 C C . GLY A 1 91 ? 9.562 9.931 -2.997 1.00 84.62 91 GLY A C 1
ATOM 665 O O . GLY A 1 91 ? 10.412 10.720 -2.579 1.00 84.62 91 GLY A O 1
ATOM 666 N N . HIS A 1 92 ? 9.881 8.701 -3.406 1.00 85.06 92 HIS A N 1
ATOM 667 C CA . HIS A 1 92 ? 11.205 8.080 -3.296 1.00 85.06 92 HIS A CA 1
ATOM 668 C C . HIS A 1 92 ? 11.993 8.066 -4.609 1.00 85.06 92 HIS A C 1
ATOM 670 O O . HIS A 1 92 ? 13.181 7.739 -4.615 1.00 85.06 92 HIS A O 1
ATOM 676 N N . LEU A 1 93 ? 11.380 8.473 -5.722 1.00 80.88 93 LEU A N 1
ATOM 677 C CA . LEU A 1 93 ? 12.002 8.409 -7.042 1.00 80.88 93 LEU A CA 1
ATOM 678 C C . LEU A 1 93 ? 13.195 9.358 -7.229 1.00 80.88 93 LEU A C 1
ATOM 680 O O . LEU A 1 93 ? 13.831 9.293 -8.269 1.00 80.88 93 LEU A O 1
ATOM 684 N N . LEU A 1 94 ? 13.572 10.212 -6.277 1.00 66.44 94 LEU A N 1
ATOM 685 C CA . LEU A 1 94 ? 14.337 11.422 -6.606 1.00 66.44 94 LEU A CA 1
ATOM 686 C C . LEU A 1 94 ? 15.830 11.433 -6.253 1.00 66.44 94 LEU A C 1
ATOM 688 O O . LEU A 1 94 ? 16.526 12.330 -6.726 1.00 66.44 94 LEU A O 1
ATOM 692 N N . ARG A 1 95 ? 16.371 10.484 -5.473 1.00 75.50 95 ARG A N 1
ATOM 693 C CA . ARG A 1 95 ? 17.739 10.672 -4.945 1.00 75.50 95 ARG A CA 1
ATOM 694 C C . ARG A 1 95 ? 18.716 9.540 -5.193 1.00 75.50 95 ARG A C 1
ATOM 696 O O . ARG A 1 95 ? 19.746 9.758 -5.829 1.00 75.50 95 ARG A O 1
ATOM 703 N N . ARG A 1 96 ? 18.462 8.362 -4.629 1.00 87.50 96 ARG A N 1
ATOM 704 C CA . ARG A 1 96 ? 19.431 7.258 -4.620 1.00 87.50 96 ARG A CA 1
ATOM 705 C C . ARG A 1 96 ? 18.702 5.943 -4.801 1.00 87.50 96 ARG A C 1
ATOM 707 O O . ARG A 1 96 ? 17.635 5.758 -4.232 1.00 87.50 96 ARG A O 1
ATOM 714 N N . CYS A 1 97 ? 19.297 5.061 -5.591 1.00 92.00 97 CYS A N 1
ATOM 715 C CA . CYS A 1 97 ? 18.829 3.700 -5.783 1.00 92.00 97 CYS A CA 1
ATOM 716 C C . CYS A 1 97 ? 20.015 2.757 -5.589 1.00 92.00 97 CYS A C 1
ATOM 718 O O . CYS A 1 97 ? 21.065 2.937 -6.214 1.00 92.00 97 CYS A O 1
ATOM 720 N N . ARG A 1 98 ? 19.850 1.766 -4.714 1.00 94.06 98 ARG A N 1
ATOM 721 C CA . ARG A 1 98 ? 20.856 0.743 -4.431 1.00 94.06 98 ARG A CA 1
ATOM 722 C C . ARG A 1 98 ? 20.212 -0.633 -4.489 1.00 94.06 98 ARG A C 1
ATOM 724 O O . ARG A 1 98 ? 19.329 -0.936 -3.693 1.00 94.06 98 ARG A O 1
ATOM 731 N N . VAL A 1 99 ? 20.710 -1.490 -5.375 1.00 95.19 99 VAL A N 1
ATOM 732 C CA . VAL A 1 99 ? 20.374 -2.917 -5.355 1.00 95.19 99 VAL A CA 1
ATOM 733 C C . VAL A 1 99 ? 21.067 -3.549 -4.145 1.00 95.19 99 VAL A C 1
ATOM 735 O O . VAL A 1 99 ? 22.293 -3.557 -4.058 1.00 95.19 99 VAL A O 1
ATOM 738 N N . LEU A 1 100 ? 20.280 -4.025 -3.181 1.00 95.94 100 LEU A N 1
ATOM 739 C CA . LEU A 1 100 ? 20.749 -4.682 -1.958 1.00 95.94 100 LEU A CA 1
ATOM 740 C C . LEU A 1 100 ? 21.073 -6.156 -2.197 1.00 95.94 100 LEU A C 1
ATOM 742 O O . LEU A 1 100 ? 22.034 -6.688 -1.650 1.00 95.94 100 LEU A O 1
ATOM 746 N N . SER A 1 101 ? 20.244 -6.823 -2.998 1.00 96.94 101 SER A N 1
ATOM 747 C CA . SER A 1 101 ? 20.421 -8.228 -3.359 1.00 96.94 101 SER A CA 1
ATOM 748 C C . SER A 1 101 ? 19.791 -8.504 -4.718 1.00 96.94 101 SER A C 1
ATOM 750 O O . SER A 1 101 ? 18.840 -7.827 -5.105 1.00 96.94 101 SER A O 1
ATOM 752 N N . SER A 1 102 ? 20.335 -9.490 -5.427 1.00 97.38 102 SER A N 1
ATOM 753 C CA . SER A 1 102 ? 19.828 -9.977 -6.708 1.00 97.38 102 SER A CA 1
ATOM 754 C C . SER A 1 102 ? 19.934 -11.497 -6.705 1.00 97.38 102 SER A C 1
ATOM 756 O O . SER A 1 102 ? 21.037 -12.038 -6.644 1.00 97.38 102 SER A O 1
ATOM 758 N N . VAL A 1 103 ? 18.797 -12.182 -6.738 1.00 97.56 103 VAL A N 1
ATOM 759 C CA . VAL A 1 103 ? 18.691 -13.642 -6.691 1.00 97.56 103 VAL A CA 1
ATOM 760 C C . VAL A 1 103 ? 18.147 -14.124 -8.029 1.00 97.56 103 VAL A C 1
ATOM 762 O O . VAL A 1 103 ? 17.042 -13.763 -8.419 1.00 97.56 103 VAL A O 1
ATOM 765 N N . MET A 1 104 ? 18.940 -14.916 -8.749 1.00 97.19 104 MET A N 1
ATOM 766 C CA . MET A 1 104 ? 18.546 -15.520 -10.025 1.00 97.19 104 MET A CA 1
ATOM 767 C C . MET A 1 104 ? 17.932 -16.899 -9.778 1.00 97.19 104 MET A C 1
ATOM 769 O O . MET A 1 104 ? 18.539 -17.727 -9.100 1.00 97.19 104 MET A O 1
ATOM 773 N N . LEU A 1 105 ? 16.753 -17.145 -10.346 1.00 95.88 105 LEU A N 1
ATOM 774 C CA . LEU A 1 105 ? 15.976 -18.378 -10.221 1.00 95.88 105 LEU A CA 1
ATOM 775 C C . LEU A 1 105 ? 15.516 -18.810 -11.623 1.00 95.88 105 LEU A C 1
ATOM 777 O O . LEU A 1 105 ? 14.392 -18.541 -12.043 1.00 95.88 105 LEU A O 1
ATOM 781 N N . GLY A 1 106 ? 16.423 -19.443 -12.373 1.00 94.38 106 GLY A N 1
ATOM 782 C CA . GLY A 1 106 ? 16.173 -19.834 -13.762 1.00 94.38 106 GLY A CA 1
ATOM 783 C C . GLY A 1 106 ? 16.017 -18.619 -14.679 1.00 94.38 106 GLY A C 1
ATOM 784 O O . GLY A 1 106 ? 16.956 -17.843 -14.854 1.00 94.38 106 GLY A O 1
ATOM 785 N N . ASP A 1 107 ? 14.831 -18.470 -15.263 1.00 95.88 107 ASP A N 1
ATOM 786 C CA . ASP A 1 107 ? 14.421 -17.332 -16.087 1.00 95.88 107 ASP A CA 1
ATOM 787 C C . ASP A 1 107 ? 13.844 -16.171 -15.265 1.00 95.88 107 ASP A C 1
ATOM 789 O O . ASP A 1 107 ? 13.549 -15.120 -15.823 1.00 95.88 107 ASP A O 1
ATOM 793 N N . THR A 1 108 ? 13.722 -16.308 -13.946 1.00 97.56 108 THR A N 1
ATOM 794 C CA . THR A 1 108 ? 13.269 -15.229 -13.062 1.00 97.56 108 THR A CA 1
ATOM 795 C C . THR A 1 108 ? 14.418 -14.628 -12.254 1.00 97.56 108 THR A C 1
ATOM 797 O O . THR A 1 108 ? 15.443 -15.262 -11.992 1.00 97.56 108 THR A O 1
ATOM 800 N N . CYS A 1 109 ? 14.264 -13.367 -11.865 1.00 97.75 109 CYS A N 1
ATOM 801 C CA . CYS A 1 109 ? 15.193 -12.635 -11.021 1.00 97.75 109 CYS A CA 1
ATOM 802 C C . CYS A 1 109 ? 14.412 -11.873 -9.951 1.00 97.75 109 CYS A C 1
ATOM 804 O O . CYS A 1 109 ? 13.486 -11.134 -10.269 1.00 97.75 109 CYS A O 1
ATOM 806 N N . GLN A 1 110 ? 14.799 -12.019 -8.688 1.00 98.19 110 GLN A N 1
ATOM 807 C CA . GLN A 1 110 ? 14.277 -11.209 -7.594 1.00 98.19 110 GLN A CA 1
ATOM 808 C C . GLN A 1 110 ? 15.359 -10.245 -7.113 1.00 98.19 110 GLN A C 1
ATOM 810 O O . GLN A 1 110 ? 16.451 -10.668 -6.732 1.00 98.19 110 GLN A O 1
ATOM 815 N N . GLN A 1 111 ? 15.060 -8.950 -7.098 1.00 97.62 111 GLN A N 1
ATOM 816 C CA . GLN A 1 111 ? 15.964 -7.911 -6.621 1.00 97.62 111 GLN A CA 1
ATOM 817 C C . GLN A 1 111 ? 15.352 -7.158 -5.445 1.00 97.62 111 GLN A C 1
ATOM 819 O O . GLN A 1 111 ? 14.209 -6.719 -5.511 1.00 97.62 111 GLN A O 1
ATOM 824 N N . ARG A 1 112 ? 16.124 -6.966 -4.372 1.00 97.38 112 ARG A N 1
ATOM 825 C CA . ARG A 1 112 ? 15.763 -6.020 -3.303 1.00 97.38 112 ARG A CA 1
ATOM 826 C C . ARG A 1 112 ? 16.456 -4.703 -3.581 1.00 97.38 112 ARG A C 1
ATOM 828 O O . ARG A 1 112 ? 17.677 -4.680 -3.730 1.00 97.38 112 ARG A O 1
ATOM 835 N N . VAL A 1 113 ? 15.698 -3.622 -3.648 1.00 96.62 113 VAL A N 1
ATOM 836 C CA . VAL A 1 113 ? 16.166 -2.316 -4.109 1.00 96.62 113 VAL A CA 1
ATOM 837 C C . VAL A 1 113 ? 15.797 -1.271 -3.071 1.00 96.62 113 VAL A C 1
ATOM 839 O O . VAL A 1 113 ? 14.622 -1.020 -2.832 1.00 96.62 113 VAL A O 1
ATOM 842 N N . ALA A 1 114 ? 16.802 -0.661 -2.452 1.00 95.44 114 ALA A N 1
ATOM 843 C CA . ALA A 1 114 ? 16.616 0.468 -1.554 1.00 95.44 114 ALA A CA 1
ATOM 844 C C . ALA A 1 114 ? 16.535 1.765 -2.360 1.00 95.44 114 ALA A C 1
ATOM 846 O O . ALA A 1 114 ? 17.444 2.074 -3.139 1.00 95.44 114 ALA A O 1
ATOM 847 N N . LEU A 1 115 ? 15.469 2.530 -2.141 1.00 94.69 115 LEU A N 1
ATOM 848 C CA . LEU A 1 115 ? 15.287 3.870 -2.679 1.00 94.69 115 LEU A CA 1
ATOM 849 C C . LEU A 1 115 ? 15.308 4.881 -1.539 1.00 94.69 115 LEU A C 1
ATOM 851 O O . LEU A 1 115 ? 14.588 4.729 -0.555 1.00 94.69 115 LEU A O 1
ATOM 855 N N . THR A 1 116 ? 16.109 5.933 -1.690 1.00 91.69 116 THR A N 1
ATOM 856 C CA . THR A 1 116 ? 16.164 7.034 -0.723 1.00 91.69 116 THR A CA 1
ATOM 857 C C . THR A 1 116 ? 15.400 8.240 -1.261 1.00 91.69 116 THR A C 1
ATOM 859 O O . THR A 1 116 ? 15.751 8.779 -2.316 1.00 91.69 116 THR A O 1
ATOM 862 N N . ALA A 1 117 ? 14.396 8.700 -0.517 1.00 88.69 117 ALA A N 1
ATOM 863 C CA . ALA A 1 117 ? 13.654 9.921 -0.799 1.00 88.69 117 ALA A CA 1
ATOM 864 C C . ALA A 1 117 ? 14.502 11.188 -0.592 1.00 88.69 117 ALA A C 1
ATOM 866 O O . ALA A 1 117 ? 15.596 11.179 -0.013 1.00 88.69 117 ALA A O 1
ATOM 867 N N . CYS A 1 118 ? 13.971 12.331 -1.031 1.00 80.88 118 CYS A N 1
ATOM 868 C CA . CYS A 1 118 ? 14.583 13.639 -0.769 1.00 80.88 118 CYS A CA 1
ATOM 869 C C . CYS A 1 118 ? 14.709 13.938 0.731 1.00 80.88 118 CYS A C 1
ATOM 871 O O . CYS A 1 118 ? 15.702 14.533 1.149 1.00 80.88 118 CYS A O 1
ATOM 873 N N . THR A 1 119 ? 13.758 13.452 1.532 1.00 84.69 119 THR A N 1
ATOM 874 C CA . THR A 1 119 ? 13.739 13.554 3.001 1.00 84.69 119 THR A CA 1
ATOM 875 C C . THR A 1 119 ? 14.873 12.777 3.676 1.00 84.69 119 THR A C 1
ATOM 877 O O . THR A 1 119 ? 15.153 13.008 4.848 1.00 84.69 119 THR A O 1
ATOM 880 N N . GLY A 1 120 ? 15.549 11.879 2.950 1.00 87.81 120 GLY A N 1
ATOM 881 C CA . GLY A 1 120 ? 16.533 10.949 3.506 1.00 87.81 120 GLY A CA 1
ATOM 882 C C . GLY A 1 120 ? 15.923 9.646 4.024 1.00 87.81 120 GLY A C 1
ATOM 883 O O . GLY A 1 120 ? 16.669 8.774 4.457 1.00 87.81 120 GLY A O 1
ATOM 884 N N . GLU A 1 121 ? 14.599 9.499 3.957 1.00 88.12 121 GLU A N 1
ATOM 885 C CA . GLU A 1 121 ? 13.913 8.238 4.233 1.00 88.12 121 GLU A CA 1
ATOM 886 C C . GLU A 1 121 ? 14.307 7.177 3.200 1.00 88.12 121 GLU A C 1
ATOM 888 O O . GLU A 1 121 ? 14.383 7.468 2.005 1.00 88.12 121 GLU A O 1
ATOM 893 N N . GLU A 1 122 ? 14.601 5.965 3.666 1.00 91.69 122 GLU A N 1
ATOM 894 C CA . GLU A 1 122 ? 14.950 4.824 2.824 1.00 91.69 122 GLU A CA 1
ATOM 895 C C . GLU A 1 122 ? 13.819 3.798 2.887 1.00 91.69 122 GLU A C 1
ATOM 897 O O . GLU A 1 122 ? 13.452 3.351 3.970 1.00 91.69 122 GLU A O 1
ATOM 902 N N . THR A 1 123 ? 13.290 3.421 1.723 1.00 92.81 123 THR A N 1
ATOM 903 C CA . THR A 1 123 ? 12.317 2.332 1.579 1.00 92.81 123 THR A CA 1
ATOM 904 C C . THR A 1 123 ? 12.910 1.250 0.691 1.00 92.81 123 THR A C 1
ATOM 906 O O . THR A 1 123 ? 13.525 1.548 -0.337 1.00 92.81 123 THR A O 1
ATOM 909 N N . VAL A 1 124 ? 12.713 -0.012 1.067 1.00 95.25 124 VAL A N 1
ATOM 910 C CA . VAL A 1 124 ? 13.141 -1.165 0.273 1.00 95.25 124 VAL A CA 1
ATOM 911 C C . VAL A 1 124 ? 11.959 -1.709 -0.526 1.00 95.25 124 VAL A C 1
ATOM 913 O O . VAL A 1 124 ? 10.832 -1.768 -0.041 1.00 95.25 124 VAL A O 1
ATOM 916 N N . PHE A 1 125 ? 12.227 -2.085 -1.772 1.00 96.88 125 PHE A N 1
ATOM 917 C CA . PHE A 1 125 ? 11.264 -2.666 -2.698 1.00 96.88 125 PHE A CA 1
ATOM 918 C C . PHE A 1 125 ? 11.770 -4.016 -3.190 1.00 96.88 125 PHE A C 1
ATOM 920 O O . PHE A 1 125 ? 12.960 -4.172 -3.475 1.00 96.88 125 PHE A O 1
ATOM 927 N N . VAL A 1 126 ? 10.864 -4.972 -3.340 1.00 97.81 126 VAL A N 1
ATOM 928 C CA . VAL A 1 126 ? 11.127 -6.271 -3.949 1.00 97.81 126 VAL A CA 1
ATOM 929 C C . VAL A 1 126 ? 10.637 -6.237 -5.392 1.00 97.81 126 VAL A C 1
ATOM 931 O O . VAL A 1 126 ? 9.443 -6.139 -5.656 1.00 97.81 126 VAL A O 1
ATOM 934 N N . TRP A 1 127 ? 11.576 -6.318 -6.327 1.00 98.06 127 TRP A N 1
ATOM 935 C CA . TRP A 1 127 ? 11.335 -6.370 -7.763 1.00 98.06 127 TRP A CA 1
ATOM 936 C C . TRP A 1 127 ? 11.448 -7.812 -8.226 1.00 98.06 127 TRP A C 1
ATOM 938 O O . TRP A 1 127 ? 12.483 -8.446 -8.024 1.00 98.06 127 TRP A O 1
ATOM 948 N N . ARG A 1 128 ? 10.406 -8.327 -8.865 1.00 98.19 128 ARG A N 1
ATOM 949 C CA . ARG A 1 128 ? 10.426 -9.626 -9.530 1.00 98.19 128 ARG A CA 1
ATOM 950 C C . ARG A 1 128 ? 10.440 -9.390 -11.028 1.00 98.19 128 ARG A C 1
ATOM 952 O O . ARG A 1 128 ? 9.554 -8.730 -11.560 1.00 98.19 128 ARG A O 1
ATOM 959 N N . LEU A 1 129 ? 11.455 -9.915 -11.693 1.00 98.12 129 LEU A N 1
ATOM 960 C CA . LEU A 1 129 ? 11.639 -9.829 -13.129 1.00 98.12 129 LEU A CA 1
ATOM 961 C C . LEU A 1 129 ? 11.617 -11.232 -13.731 1.00 98.12 129 LEU A C 1
ATOM 963 O O . LEU A 1 129 ? 12.077 -12.188 -13.107 1.00 98.12 129 LEU A O 1
ATOM 967 N N . ARG A 1 130 ? 11.152 -11.344 -14.969 1.00 97.56 130 ARG A N 1
ATOM 968 C CA . ARG A 1 130 ? 11.233 -12.550 -15.787 1.00 97.56 130 ARG A CA 1
ATOM 969 C C . ARG A 1 130 ? 11.917 -12.232 -17.101 1.00 97.56 130 ARG A C 1
ATOM 971 O O . ARG A 1 130 ? 11.659 -11.203 -17.725 1.00 97.56 130 ARG A O 1
ATOM 978 N N . ARG A 1 131 ? 12.788 -13.135 -17.522 1.00 96.19 131 ARG A N 1
ATOM 979 C CA . ARG A 1 131 ? 13.505 -13.051 -18.778 1.00 96.19 131 ARG A CA 1
ATOM 980 C C . ARG A 1 131 ? 12.569 -13.418 -19.920 1.00 96.19 131 ARG A C 1
ATOM 982 O O . ARG A 1 131 ? 11.940 -14.476 -19.923 1.00 96.19 131 ARG A O 1
ATOM 989 N N . VAL A 1 132 ? 12.508 -12.559 -20.920 1.00 93.94 132 VAL A N 1
ATOM 990 C CA . VAL A 1 132 ? 11.916 -12.854 -22.217 1.00 93.94 132 VAL A CA 1
ATOM 991 C C . VAL A 1 132 ? 12.993 -13.570 -23.014 1.00 93.94 132 VAL A C 1
ATOM 993 O O . VAL A 1 132 ? 13.837 -12.952 -23.654 1.00 93.94 132 VAL A O 1
ATOM 996 N N . GLY A 1 133 ? 13.041 -14.898 -22.899 1.00 84.50 133 GLY A N 1
ATOM 997 C CA . GLY A 1 133 ? 13.886 -15.684 -23.793 1.00 84.50 133 GLY A CA 1
ATOM 998 C C . GLY A 1 133 ? 13.455 -15.451 -25.247 1.00 84.50 133 GLY A C 1
ATOM 999 O O . GLY A 1 133 ? 12.272 -15.173 -25.473 1.00 84.50 133 GLY A O 1
ATOM 1000 N N . PRO A 1 134 ? 14.361 -15.586 -26.237 1.00 72.00 134 PRO A N 1
ATOM 1001 C CA . PRO A 1 134 ? 13.924 -15.747 -27.618 1.00 72.00 134 PRO A CA 1
ATOM 1002 C C . PRO A 1 134 ? 12.949 -16.916 -27.587 1.00 72.00 134 PRO A C 1
ATOM 1004 O O . PRO A 1 134 ? 13.372 -18.014 -27.226 1.00 72.00 134 PRO A O 1
ATOM 1007 N N . ALA A 1 135 ? 11.654 -16.641 -27.801 1.00 56.22 135 ALA A N 1
ATOM 1008 C CA . ALA A 1 135 ? 10.579 -17.621 -27.692 1.00 56.22 135 ALA A CA 1
ATOM 1009 C C . ALA A 1 135 ? 11.067 -18.862 -28.414 1.00 56.22 135 ALA A C 1
ATOM 1011 O O . ALA A 1 135 ? 11.273 -18.774 -29.623 1.00 56.22 135 ALA A O 1
ATOM 1012 N N . GLY A 1 136 ? 11.425 -19.899 -27.643 1.00 52.66 136 GLY A N 1
ATOM 1013 C CA . GLY A 1 136 ? 12.341 -20.936 -28.093 1.00 52.66 136 GLY A CA 1
ATOM 1014 C C . GLY A 1 136 ? 11.886 -21.397 -29.456 1.00 52.66 136 GLY A C 1
ATOM 1015 O O . GLY A 1 136 ? 10.843 -22.040 -29.553 1.00 52.66 136 GLY A O 1
ATOM 1016 N N . GLY A 1 137 ? 12.614 -20.976 -30.497 1.00 48.62 137 GLY A N 1
ATOM 1017 C CA . GLY A 1 137 ? 12.405 -21.474 -31.839 1.00 48.62 137 GLY A CA 1
ATOM 1018 C C . GLY A 1 137 ? 12.518 -22.964 -31.667 1.00 48.62 137 GLY A C 1
ATOM 1019 O O . GLY A 1 137 ? 13.582 -23.429 -31.257 1.00 48.62 137 GLY A O 1
ATOM 1020 N N . ALA A 1 138 ? 11.376 -23.637 -31.803 1.00 49.06 138 ALA A N 1
ATOM 1021 C CA . ALA A 1 138 ? 11.214 -25.040 -31.523 1.00 49.06 138 ALA A CA 1
ATOM 1022 C C . ALA A 1 138 ? 12.421 -25.759 -32.115 1.00 49.06 138 ALA A C 1
ATOM 1024 O O . ALA A 1 138 ? 12.565 -25.851 -33.335 1.00 49.06 138 ALA A O 1
ATOM 1025 N N . ALA A 1 139 ? 13.329 -26.192 -31.240 1.00 51.12 139 ALA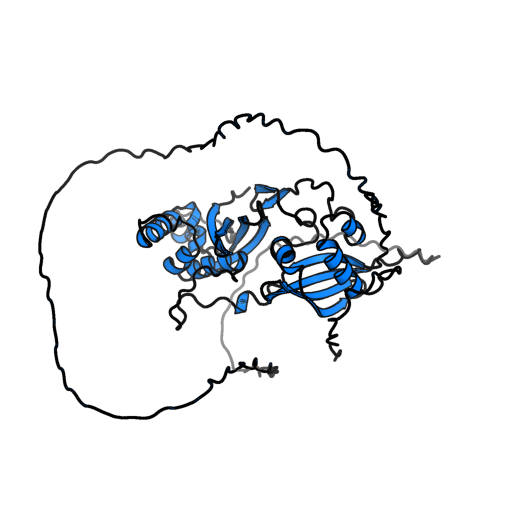 A N 1
ATOM 1026 C CA . ALA A 1 139 ? 14.287 -27.202 -31.607 1.00 51.12 139 ALA A CA 1
ATOM 1027 C C . ALA A 1 139 ? 13.406 -28.368 -32.036 1.00 51.12 139 ALA A C 1
ATOM 1029 O O . ALA A 1 139 ? 12.666 -28.920 -31.224 1.00 51.12 139 ALA A O 1
ATOM 1030 N N . GLY A 1 140 ? 13.369 -28.617 -33.343 1.00 49.50 140 GLY A N 1
ATOM 1031 C CA . GLY A 1 140 ? 12.617 -29.711 -33.912 1.00 49.50 140 GLY A CA 1
ATOM 1032 C C . GLY A 1 140 ? 13.098 -31.007 -33.281 1.00 49.50 140 GLY A C 1
ATOM 1033 O O . GLY A 1 140 ? 14.108 -31.561 -33.700 1.00 49.50 140 GLY A O 1
ATOM 1034 N N . GLU A 1 141 ? 12.356 -31.504 -32.299 1.00 48.97 141 GLU A N 1
ATOM 1035 C CA . GLU A 1 141 ? 12.315 -32.925 -31.998 1.00 48.97 141 GLU A CA 1
ATOM 1036 C C . GLU A 1 141 ? 11.454 -33.581 -33.074 1.00 48.97 141 GLU A C 1
ATOM 1038 O O . GLU A 1 141 ? 10.237 -33.740 -32.972 1.00 48.97 141 GLU A O 1
ATOM 1043 N N . ALA A 1 142 ? 12.124 -33.936 -34.166 1.00 54.12 142 ALA A N 1
ATOM 1044 C CA . ALA A 1 142 ? 11.675 -35.021 -35.004 1.00 54.12 142 ALA A CA 1
ATOM 1045 C C . ALA A 1 142 ? 11.754 -36.325 -34.188 1.00 54.12 142 ALA A C 1
ATOM 1047 O O . ALA A 1 142 ? 12.840 -36.771 -33.837 1.00 54.12 142 ALA A O 1
ATOM 1048 N N . GLY A 1 143 ? 10.599 -36.955 -33.962 1.00 54.53 143 GLY A N 1
ATOM 1049 C CA . GLY A 1 143 ? 10.489 -38.407 -33.807 1.00 54.53 143 GLY A CA 1
ATOM 1050 C C . GLY A 1 143 ? 10.505 -38.949 -32.379 1.00 54.53 143 GLY A C 1
ATOM 1051 O O . GLY A 1 143 ? 11.558 -39.183 -31.800 1.00 54.53 143 GLY A O 1
ATOM 1052 N N . GLY A 1 144 ? 9.323 -39.298 -31.870 1.00 47.06 144 GLY A N 1
ATOM 1053 C CA . GLY A 1 144 ? 9.208 -40.106 -30.658 1.00 47.06 144 GLY A CA 1
ATOM 1054 C C . GLY A 1 144 ? 7.779 -40.227 -30.154 1.00 47.06 144 GLY A C 1
ATOM 1055 O O . GLY A 1 144 ? 7.440 -39.683 -29.111 1.00 47.06 144 GLY A O 1
ATOM 1056 N N . ALA A 1 145 ? 6.919 -40.915 -30.906 1.00 52.94 145 ALA A N 1
ATOM 1057 C CA . ALA A 1 145 ? 5.591 -41.276 -30.430 1.00 52.94 145 ALA A CA 1
ATOM 1058 C C . ALA A 1 145 ? 5.704 -42.236 -29.234 1.00 52.94 145 ALA A C 1
ATOM 1060 O O . ALA A 1 145 ? 6.090 -43.392 -29.394 1.00 52.94 145 ALA A O 1
ATOM 1061 N N . SER A 1 146 ? 5.306 -41.780 -28.051 1.00 40.94 146 SER A N 1
ATOM 1062 C CA . SER A 1 146 ? 4.958 -42.659 -26.936 1.00 40.94 146 SER A CA 1
ATOM 1063 C C . SER A 1 146 ? 3.771 -42.072 -26.187 1.00 40.94 146 SER A C 1
ATOM 1065 O O . SER A 1 146 ? 3.865 -41.087 -25.461 1.00 40.94 146 SER A O 1
ATOM 1067 N N . SER A 1 147 ? 2.626 -42.694 -26.436 1.00 53.06 147 SER A N 1
ATOM 1068 C CA . SER A 1 147 ? 1.364 -42.515 -25.741 1.00 53.06 147 SER A CA 1
ATOM 1069 C C . SER A 1 147 ? 1.446 -43.047 -24.311 1.00 53.06 147 SER A C 1
ATOM 1071 O O . SER A 1 147 ? 1.684 -44.238 -24.112 1.00 53.06 147 SER A O 1
ATOM 1073 N N . SER A 1 148 ? 1.123 -42.213 -23.329 1.00 44.34 148 SER A N 1
ATOM 1074 C CA . SER A 1 148 ? 0.615 -42.682 -22.039 1.00 44.34 148 SER A CA 1
ATOM 1075 C C . SER A 1 148 ? -0.339 -41.641 -21.470 1.00 44.34 148 SER A C 1
ATOM 1077 O O . SER A 1 148 ? 0.059 -40.522 -21.152 1.00 44.34 148 SER A O 1
ATOM 1079 N N . GLY A 1 149 ? -1.616 -42.022 -21.398 1.00 48.06 149 GLY A N 1
ATOM 1080 C CA . GLY A 1 149 ? -2.662 -41.258 -20.735 1.00 48.06 149 GLY A CA 1
ATOM 1081 C C . GLY A 1 149 ? -2.417 -41.140 -19.232 1.00 48.06 149 GLY A C 1
ATOM 1082 O O . GLY A 1 149 ? -1.783 -41.996 -18.618 1.00 48.06 149 GLY A O 1
ATOM 1083 N N . GLY A 1 150 ? -2.943 -40.069 -18.647 1.00 37.72 150 GLY A N 1
ATOM 1084 C CA . GLY A 1 150 ? -2.799 -39.779 -17.227 1.00 37.72 150 GLY A CA 1
ATOM 1085 C C . GLY A 1 150 ? -3.832 -38.760 -16.778 1.00 37.72 150 GLY A C 1
ATOM 1086 O O . GLY A 1 150 ? -3.645 -37.560 -16.920 1.00 37.72 150 GLY A O 1
ATOM 1087 N N . SER A 1 151 ? -4.940 -39.303 -16.298 1.00 40.91 151 SER A N 1
ATOM 1088 C CA . SER A 1 151 ? -6.136 -38.710 -15.712 1.00 40.91 151 SER A CA 1
ATOM 1089 C C . SER A 1 151 ? -5.939 -37.469 -14.833 1.00 40.91 151 SER A C 1
ATOM 1091 O O . SER A 1 151 ? -5.056 -37.399 -13.984 1.00 40.91 151 SER A O 1
ATOM 1093 N N . SER A 1 152 ? -6.889 -36.548 -14.974 1.00 46.62 152 SER A N 1
ATOM 1094 C CA . SER A 1 152 ? -7.201 -35.453 -14.060 1.00 46.62 152 SER A CA 1
ATOM 1095 C C . SER A 1 152 ? -7.512 -35.941 -12.640 1.00 46.62 152 SER A C 1
ATOM 1097 O O . SER A 1 152 ? -8.405 -36.772 -12.460 1.00 46.62 152 SER A O 1
ATOM 1099 N N . SER A 1 153 ? -6.875 -35.349 -11.630 1.00 39.47 153 SER A N 1
ATOM 1100 C CA . SER A 1 153 ? -7.322 -35.448 -10.238 1.00 39.47 153 SER A CA 1
ATOM 1101 C C . SER A 1 153 ? -7.311 -34.078 -9.563 1.00 39.47 153 SER A C 1
ATOM 1103 O O . SER A 1 153 ? -6.268 -33.534 -9.207 1.00 39.47 153 SER A O 1
ATOM 1105 N N . SER A 1 154 ? -8.516 -33.550 -9.393 1.00 41.94 154 SER A N 1
ATOM 1106 C CA . SER A 1 154 ? -8.904 -32.494 -8.466 1.00 41.94 154 SER A CA 1
ATOM 1107 C C . SER A 1 154 ? -8.747 -32.968 -7.017 1.00 41.94 154 SER A C 1
ATOM 1109 O O . SER A 1 154 ? -9.340 -33.978 -6.639 1.00 41.94 154 SER A O 1
ATOM 1111 N N . SER A 1 155 ? -8.007 -32.234 -6.187 1.00 36.62 155 SER A N 1
ATOM 1112 C CA . SER A 1 155 ? -7.925 -32.491 -4.745 1.00 36.62 155 SER A CA 1
ATOM 1113 C C . SER A 1 155 ? -8.811 -31.517 -3.967 1.00 36.62 155 SER A C 1
ATOM 1115 O O . SER A 1 155 ? -8.391 -30.430 -3.578 1.00 36.62 155 SER A O 1
ATOM 1117 N N . SER A 1 156 ? -10.048 -31.943 -3.735 1.00 38.59 156 SER A N 1
ATOM 1118 C CA . SER A 1 156 ? -10.924 -31.479 -2.661 1.00 38.59 156 SER A CA 1
ATOM 1119 C C . SER A 1 156 ? -10.500 -32.140 -1.345 1.00 38.59 156 SER A C 1
ATOM 1121 O O . SER A 1 156 ? -10.519 -33.367 -1.250 1.00 38.59 156 SER A O 1
ATOM 1123 N N . SER A 1 157 ? -10.132 -31.361 -0.327 1.00 36.66 157 SER A N 1
ATOM 1124 C CA . SER A 1 157 ? -9.864 -31.872 1.021 1.00 36.66 157 SER A CA 1
ATOM 1125 C C . SER A 1 157 ? -11.063 -31.614 1.938 1.00 36.66 157 SER A C 1
ATOM 1127 O O . SER A 1 157 ? -11.427 -30.487 2.263 1.00 36.66 157 SER A O 1
ATOM 1129 N N . SER A 1 158 ? -11.717 -32.696 2.347 1.00 39.91 158 SER A N 1
ATOM 1130 C CA . SER A 1 158 ? -12.752 -32.732 3.379 1.00 39.91 158 SER A CA 1
ATOM 1131 C C . SER A 1 158 ? -12.595 -34.036 4.156 1.00 39.91 158 SER A C 1
ATOM 1133 O O . SER A 1 158 ? -12.458 -35.085 3.534 1.00 39.91 158 SER A O 1
ATOM 1135 N N . GLY A 1 159 ? -12.659 -33.977 5.491 1.00 34.88 159 GLY A N 1
ATOM 1136 C CA . GLY A 1 159 ? -13.006 -35.143 6.316 1.00 34.88 159 GLY A CA 1
ATOM 1137 C C . GLY A 1 159 ? -12.026 -35.543 7.424 1.00 34.88 159 GLY A C 1
ATOM 1138 O O . GLY A 1 159 ? -11.148 -36.367 7.219 1.00 34.88 159 GLY A O 1
ATOM 1139 N N . SER A 1 160 ? -12.252 -34.980 8.615 1.00 42.59 160 SER A N 1
ATOM 1140 C CA . SER A 1 160 ? -12.433 -35.665 9.914 1.00 42.59 160 SER A CA 1
ATOM 1141 C C . SER A 1 160 ? -11.830 -37.058 10.180 1.00 42.59 160 SER A C 1
ATOM 1143 O O . SER A 1 160 ? -12.151 -38.027 9.500 1.00 42.59 160 SER A O 1
ATOM 1145 N N . GLY A 1 161 ? -11.191 -37.195 11.348 1.00 34.41 161 GLY A N 1
ATOM 1146 C CA . GLY A 1 161 ? -11.033 -38.477 12.041 1.00 34.41 161 GLY A CA 1
ATOM 1147 C C . GLY A 1 161 ? -10.269 -38.339 13.355 1.00 34.41 161 GLY A C 1
ATOM 1148 O O . GLY A 1 161 ? -9.044 -38.329 13.358 1.00 34.41 161 GLY A O 1
ATOM 1149 N N . GLY A 1 162 ? -10.990 -38.202 14.470 1.00 36.56 162 GLY A N 1
ATOM 1150 C CA . GLY A 1 162 ? -10.415 -38.260 15.812 1.00 36.56 162 GLY A CA 1
ATOM 1151 C C . GLY A 1 162 ? -10.343 -39.692 16.337 1.00 36.56 162 GLY A C 1
ATOM 1152 O O . GLY A 1 162 ? -11.293 -40.450 16.177 1.00 36.56 162 GLY A O 1
ATOM 1153 N N . LEU A 1 163 ? -9.250 -40.017 17.027 1.00 46.19 163 LEU A N 1
ATOM 1154 C CA . LEU A 1 163 ? -9.166 -41.069 18.039 1.00 46.19 163 LEU A CA 1
ATOM 1155 C C . LEU A 1 163 ? -8.208 -40.578 19.129 1.00 46.19 163 LEU A C 1
ATOM 1157 O O . LEU A 1 163 ? -7.085 -40.172 18.842 1.00 46.19 163 LEU A O 1
ATOM 1161 N N . GLY A 1 164 ? -8.678 -40.575 20.375 1.00 36.56 164 GLY A N 1
ATOM 1162 C CA . GLY A 1 164 ? -7.836 -40.375 21.549 1.00 36.56 164 GLY A CA 1
ATOM 1163 C C . GLY A 1 164 ? -7.293 -41.703 22.070 1.00 36.56 164 GLY A C 1
ATOM 1164 O O . GLY A 1 164 ? -7.920 -42.736 21.864 1.00 36.56 164 GLY A O 1
ATOM 1165 N N . SER A 1 165 ? -6.167 -41.668 22.783 1.00 36.88 165 SER A N 1
ATOM 1166 C CA . SER A 1 165 ? -6.007 -42.332 24.084 1.00 36.88 165 SER A CA 1
ATOM 1167 C C . SER A 1 165 ? -4.658 -41.976 24.716 1.00 36.88 165 SER A C 1
ATOM 1169 O O . SER A 1 165 ? -3.728 -41.531 24.050 1.00 36.88 165 SER A O 1
ATOM 1171 N N . SER A 1 166 ? -4.608 -42.139 26.029 1.00 41.22 166 SER A N 1
ATOM 1172 C CA . SER A 1 166 ? -3.653 -41.607 26.994 1.00 41.22 166 SER A CA 1
ATOM 1173 C C . SER A 1 166 ? -2.344 -42.404 27.146 1.00 41.22 166 SER A C 1
ATOM 1175 O O . SER A 1 166 ? -2.342 -43.613 26.939 1.00 41.22 166 SER A O 1
ATOM 1177 N N . ARG A 1 167 ? -1.329 -41.715 27.704 1.00 36.75 167 ARG A N 1
ATOM 1178 C CA . ARG A 1 167 ? -0.404 -42.092 28.811 1.00 36.75 167 ARG A CA 1
ATOM 1179 C C . ARG A 1 167 ? 1.103 -42.013 28.521 1.00 36.75 167 ARG A C 1
ATOM 1181 O O . ARG A 1 167 ? 1.607 -42.644 27.608 1.00 36.75 167 ARG A O 1
ATOM 1188 N N . ASP A 1 168 ? 1.742 -41.252 29.416 1.00 36.94 168 ASP A N 1
ATOM 1189 C CA . ASP A 1 168 ? 3.048 -41.405 30.074 1.00 36.94 168 ASP A CA 1
ATOM 1190 C C . ASP A 1 168 ? 4.292 -41.857 29.295 1.00 36.94 168 ASP A C 1
ATOM 1192 O O . ASP A 1 168 ? 4.369 -42.970 28.788 1.00 36.94 168 ASP A O 1
ATOM 1196 N N . GLY A 1 169 ? 5.357 -41.056 29.438 1.00 32.34 169 GLY A N 1
ATOM 1197 C CA . GLY A 1 169 ? 6.711 -41.596 29.580 1.00 32.34 169 GLY A CA 1
ATOM 1198 C C . GLY A 1 169 ? 7.825 -40.831 28.868 1.00 32.34 169 GLY A C 1
ATOM 1199 O O . GLY A 1 169 ? 7.970 -40.928 27.659 1.00 32.34 169 GLY A O 1
ATOM 1200 N N . GLY A 1 170 ? 8.701 -40.202 29.659 1.00 29.84 170 GLY A N 1
ATOM 1201 C CA . GLY A 1 170 ? 10.149 -40.343 29.453 1.00 29.84 170 GLY A CA 1
ATOM 1202 C C . GLY A 1 170 ? 10.871 -39.343 28.543 1.00 29.84 170 GLY A C 1
ATOM 1203 O O . GLY A 1 170 ? 10.973 -39.532 27.341 1.00 29.84 170 GLY A O 1
ATOM 1204 N N . LEU A 1 171 ? 11.478 -38.340 29.185 1.00 40.09 171 LEU A N 1
ATOM 1205 C CA . LEU A 1 171 ? 12.873 -37.899 29.012 1.00 40.09 171 LEU A CA 1
ATOM 1206 C C . LEU A 1 171 ? 13.562 -38.167 27.653 1.00 40.09 171 LEU A C 1
ATOM 1208 O O . LEU A 1 171 ? 14.112 -39.243 27.442 1.00 40.09 171 LEU A O 1
ATOM 1212 N N . ALA A 1 172 ? 13.712 -37.122 26.834 1.00 34.84 172 ALA A N 1
ATOM 1213 C CA . ALA A 1 172 ? 14.919 -36.885 26.034 1.00 34.84 172 ALA A CA 1
ATOM 1214 C C . ALA A 1 172 ? 14.945 -35.423 25.562 1.00 34.84 172 ALA A C 1
ATOM 1216 O O . ALA A 1 172 ? 14.055 -34.967 24.848 1.00 34.84 172 ALA A O 1
ATOM 1217 N N . ALA A 1 173 ? 15.962 -34.676 25.989 1.00 43.53 173 ALA A N 1
ATOM 1218 C CA . ALA A 1 173 ? 16.220 -33.316 25.537 1.00 43.53 173 ALA A CA 1
ATOM 1219 C C . ALA A 1 173 ? 16.758 -33.328 24.093 1.00 43.53 173 ALA A C 1
ATOM 1221 O O . ALA A 1 173 ? 17.763 -33.998 23.845 1.00 43.53 173 ALA A O 1
ATOM 1222 N N . PRO A 1 174 ? 16.174 -32.573 23.148 1.00 44.44 174 PRO A N 1
ATOM 1223 C CA . PRO A 1 174 ? 16.834 -32.307 21.884 1.00 44.44 174 PRO A CA 1
ATOM 1224 C C . PRO A 1 174 ? 17.810 -31.138 22.055 1.00 44.44 174 PRO A C 1
ATOM 1226 O O . PRO A 1 174 ? 17.444 -30.021 22.418 1.00 44.44 174 PRO A O 1
ATOM 1229 N N . THR A 1 175 ? 19.080 -31.421 21.793 1.00 39.00 175 THR A N 1
ATOM 1230 C CA . THR A 1 175 ? 20.161 -30.451 21.623 1.00 39.00 175 THR A CA 1
ATOM 1231 C C . THR A 1 175 ? 19.796 -29.410 20.562 1.00 39.00 175 THR A C 1
ATOM 1233 O O . THR A 1 175 ? 19.627 -29.749 19.390 1.00 39.00 175 THR A O 1
ATOM 1236 N N . SER A 1 176 ? 19.700 -28.144 20.972 1.00 34.53 176 SER A N 1
ATOM 1237 C CA . SER A 1 176 ? 19.522 -26.998 20.075 1.00 34.53 176 SER A CA 1
ATOM 1238 C C . SER A 1 176 ? 20.702 -26.848 19.105 1.00 34.53 176 SER A C 1
ATOM 1240 O O . SER A 1 176 ? 21.854 -26.883 19.547 1.00 34.53 176 SER A O 1
ATOM 1242 N N . PRO A 1 177 ? 20.454 -26.603 17.806 1.00 36.78 177 PRO A N 1
ATOM 1243 C CA . PRO A 1 177 ? 21.496 -26.200 16.875 1.00 36.78 177 PRO A CA 1
ATOM 1244 C C . PRO A 1 177 ? 21.940 -24.760 17.169 1.00 36.78 177 PRO A C 1
ATOM 1246 O O . PRO A 1 177 ? 21.131 -23.873 17.450 1.00 36.78 177 PRO A O 1
ATOM 1249 N N . ALA A 1 178 ? 23.253 -24.544 17.125 1.00 30.88 178 ALA A N 1
ATOM 1250 C CA . ALA A 1 178 ? 23.900 -23.266 17.372 1.00 30.88 178 ALA A CA 1
ATOM 1251 C C . ALA A 1 178 ? 23.380 -22.175 16.419 1.00 30.88 178 ALA A C 1
ATOM 1253 O O . ALA A 1 178 ? 23.583 -22.232 15.206 1.00 30.88 178 ALA A O 1
ATOM 1254 N N . TYR A 1 179 ? 22.744 -21.151 16.988 1.00 32.84 179 TYR A N 1
ATOM 1255 C CA . TYR A 1 179 ? 22.467 -19.896 16.300 1.00 32.84 179 TYR A CA 1
ATOM 1256 C C . TYR A 1 179 ? 23.789 -19.181 16.001 1.00 32.84 179 TYR A C 1
ATOM 1258 O O . TYR A 1 179 ? 24.493 -18.735 16.911 1.00 32.84 179 TYR A O 1
ATOM 1266 N N . PHE A 1 180 ? 24.104 -19.023 14.717 1.00 31.03 180 PHE A N 1
ATOM 1267 C CA . PHE A 1 180 ? 25.075 -18.038 14.255 1.00 31.03 180 PHE A CA 1
ATOM 1268 C C . PHE A 1 180 ? 24.506 -16.638 14.528 1.00 31.03 180 PHE A C 1
ATOM 1270 O O . PHE A 1 180 ? 23.654 -16.136 13.797 1.00 31.03 180 PHE A O 1
ATOM 1277 N N . ARG A 1 181 ? 24.974 -15.998 15.604 1.00 28.86 181 ARG A N 1
ATOM 1278 C CA . ARG A 1 181 ? 24.822 -14.553 15.810 1.00 28.86 181 ARG A CA 1
ATOM 1279 C C . ARG A 1 181 ? 25.665 -13.831 14.758 1.00 28.86 181 ARG A C 1
ATOM 1281 O O . ARG A 1 181 ? 26.880 -13.729 14.897 1.00 28.86 181 ARG A O 1
ATOM 1288 N N . SER A 1 182 ? 25.017 -13.328 13.712 1.00 30.52 182 SER A N 1
ATOM 1289 C CA . SER A 1 182 ? 25.613 -12.329 12.828 1.00 30.52 182 SER A CA 1
ATOM 1290 C C . SER A 1 182 ? 25.600 -10.986 13.555 1.00 30.52 182 SER A C 1
ATOM 1292 O O . SER A 1 182 ? 24.576 -10.310 13.619 1.00 30.52 182 SER A O 1
ATOM 1294 N N . SER A 1 183 ? 26.729 -10.628 14.161 1.00 30.38 183 SER A N 1
ATOM 1295 C CA . SER A 1 183 ? 26.953 -9.313 14.758 1.00 30.38 183 SER A CA 1
ATOM 1296 C C . SER A 1 183 ? 26.956 -8.251 13.656 1.00 30.38 183 SER A C 1
ATOM 1298 O O . SER A 1 183 ? 27.948 -8.089 12.948 1.00 30.38 183 SER A O 1
ATOM 1300 N N . ALA A 1 184 ? 25.847 -7.533 13.488 1.00 36.06 184 ALA A N 1
ATOM 1301 C CA . ALA A 1 184 ? 25.841 -6.297 12.715 1.00 36.06 184 ALA A CA 1
ATOM 1302 C C . ALA A 1 184 ? 26.634 -5.219 13.487 1.00 36.06 184 ALA A C 1
ATOM 1304 O O . ALA A 1 184 ? 26.450 -5.089 14.701 1.00 36.06 184 ALA A O 1
ATOM 1305 N N . PRO A 1 185 ? 27.529 -4.455 12.835 1.00 36.81 185 PRO A N 1
ATOM 1306 C CA . PRO A 1 185 ? 28.227 -3.357 13.489 1.00 36.81 185 PRO A CA 1
ATOM 1307 C C . PRO A 1 185 ? 27.238 -2.242 13.852 1.00 36.81 185 PRO A C 1
ATOM 1309 O O . PRO A 1 185 ? 26.410 -1.834 13.038 1.00 36.81 185 PRO A O 1
ATOM 1312 N N . ALA A 1 186 ? 27.333 -1.762 15.093 1.00 33.59 186 ALA A N 1
ATOM 1313 C CA . ALA A 1 186 ? 26.539 -0.657 15.613 1.00 33.59 186 ALA A CA 1
ATOM 1314 C C . ALA A 1 186 ? 26.707 0.610 14.748 1.00 33.59 186 ALA A C 1
ATOM 1316 O O . ALA A 1 186 ? 27.827 0.911 14.323 1.00 33.59 186 ALA A O 1
ATOM 1317 N N . PRO A 1 187 ? 25.640 1.393 14.505 1.00 41.25 187 PRO A N 1
ATOM 1318 C CA . PRO A 1 187 ? 25.775 2.670 13.824 1.00 41.25 187 PRO A CA 1
ATOM 1319 C C . PRO A 1 187 ? 26.579 3.641 14.698 1.00 41.25 187 PRO A C 1
ATOM 1321 O O . PRO A 1 187 ? 26.251 3.897 15.857 1.00 41.25 187 PRO A O 1
ATOM 1324 N N . HIS A 1 188 ? 27.655 4.178 14.125 1.00 35.25 188 HIS A N 1
ATOM 1325 C CA . HIS A 1 188 ? 28.474 5.218 14.730 1.00 35.25 188 HIS A CA 1
ATOM 1326 C C . HIS A 1 188 ? 27.624 6.464 15.019 1.00 35.25 188 HIS A C 1
ATOM 1328 O O . HIS A 1 188 ? 27.249 7.203 14.109 1.00 35.25 188 HIS A O 1
ATOM 1334 N N . SER A 1 189 ? 27.352 6.716 16.300 1.00 32.53 189 SER A N 1
ATOM 1335 C CA . SER A 1 189 ? 26.867 8.009 16.783 1.00 32.53 189 SER A CA 1
ATOM 1336 C C . SER A 1 189 ? 27.911 9.082 16.481 1.00 32.53 189 SER A C 1
ATOM 1338 O O . SER A 1 189 ? 28.973 9.130 17.106 1.00 32.53 189 SER A O 1
ATOM 1340 N N . VAL A 1 190 ? 27.606 9.960 15.526 1.00 38.62 190 VAL A N 1
ATOM 1341 C CA . VAL A 1 190 ? 28.365 11.189 15.278 1.00 38.62 190 VAL A CA 1
ATOM 1342 C C . VAL A 1 190 ? 28.140 12.123 16.466 1.00 38.62 190 VAL A C 1
ATOM 1344 O O . VAL A 1 190 ? 27.165 12.869 16.541 1.00 38.62 190 VAL A O 1
ATOM 1347 N N . ARG A 1 191 ? 29.052 12.041 17.433 1.00 34.06 191 ARG A N 1
ATOM 1348 C CA . ARG A 1 191 ? 29.156 12.937 18.582 1.00 34.06 191 ARG A CA 1
ATOM 1349 C C . ARG A 1 191 ? 29.615 14.309 18.070 1.00 34.06 191 ARG A C 1
ATOM 1351 O O . ARG A 1 191 ? 30.789 14.486 17.758 1.00 34.06 191 ARG A O 1
ATOM 1358 N N . ARG A 1 192 ? 28.701 15.282 17.965 1.00 45.41 192 ARG A N 1
ATOM 1359 C CA . ARG A 1 192 ? 29.086 16.703 17.904 1.00 45.41 192 ARG A CA 1
ATOM 1360 C C . ARG A 1 192 ? 29.715 17.060 19.250 1.00 45.41 192 ARG A C 1
ATOM 1362 O O . ARG A 1 192 ? 29.034 17.017 20.271 1.00 45.41 192 ARG A O 1
ATOM 1369 N N . GLY A 1 193 ? 31.015 17.338 19.248 1.00 37.97 193 GLY A N 1
ATOM 1370 C CA . GLY A 1 193 ? 31.701 17.917 20.399 1.00 37.97 193 GLY A CA 1
ATOM 1371 C C . GLY A 1 193 ? 31.289 19.383 20.597 1.00 37.97 193 GLY A C 1
ATOM 1372 O O . GLY A 1 193 ? 31.003 20.059 19.605 1.00 37.97 193 GLY A O 1
ATOM 1373 N N . PRO A 1 194 ? 31.239 19.876 21.844 1.00 49.09 194 PRO A N 1
ATOM 1374 C CA . PRO A 1 194 ? 31.140 21.299 22.125 1.00 49.09 194 PRO A CA 1
ATOM 1375 C C . PRO A 1 194 ? 32.532 21.939 22.032 1.00 49.09 194 PRO A C 1
ATOM 1377 O O . PRO A 1 194 ? 33.521 21.353 22.472 1.00 49.09 194 PRO A O 1
ATOM 1380 N N . ALA A 1 195 ? 32.603 23.134 21.452 1.00 46.56 195 ALA A N 1
ATOM 1381 C CA . ALA A 1 195 ? 33.758 24.007 21.610 1.00 46.56 195 ALA A CA 1
ATOM 1382 C C . ALA A 1 195 ? 33.719 24.626 23.021 1.00 46.56 195 ALA A C 1
ATOM 1384 O O . ALA A 1 195 ? 32.659 25.098 23.440 1.00 46.56 195 ALA A O 1
ATOM 1385 N N . GLY A 1 196 ? 34.853 24.573 23.732 1.00 43.34 196 GLY A N 1
ATOM 1386 C CA . GLY A 1 196 ? 35.174 25.453 24.869 1.00 43.34 196 GLY A CA 1
ATOM 1387 C C . GLY A 1 196 ? 35.328 26.904 24.394 1.00 43.34 196 GLY A C 1
ATOM 1388 O O . GLY A 1 196 ? 35.103 27.192 23.220 1.00 43.34 196 GLY A O 1
ATOM 1389 N N . ASP A 1 197 ? 35.664 27.900 25.197 1.00 39.75 197 ASP A N 1
ATOM 1390 C CA . ASP A 1 197 ? 36.158 28.050 26.570 1.00 39.75 197 ASP A CA 1
ATOM 1391 C C . ASP A 1 197 ? 35.474 29.345 27.091 1.00 39.75 197 ASP A C 1
ATOM 1393 O O . ASP A 1 197 ? 35.006 30.147 26.285 1.00 39.75 197 ASP A O 1
ATOM 1397 N N . GLY A 1 198 ? 35.186 29.564 28.374 1.00 38.50 198 GLY A N 1
ATOM 1398 C CA . GLY A 1 198 ? 36.131 29.692 29.478 1.00 38.50 198 GLY A CA 1
ATOM 1399 C C . GLY A 1 198 ? 36.315 31.185 29.765 1.00 38.50 198 GLY A C 1
ATOM 1400 O O . GLY A 1 198 ? 37.029 31.835 29.022 1.00 38.50 198 GLY A O 1
ATOM 1401 N N . ASP A 1 199 ? 35.638 31.704 30.794 1.00 50.91 199 ASP A N 1
ATOM 1402 C CA . ASP A 1 199 ? 36.000 32.947 31.489 1.00 50.91 199 ASP A CA 1
ATOM 1403 C C . ASP A 1 199 ? 35.437 32.921 32.926 1.00 50.91 199 ASP A C 1
ATOM 1405 O O . ASP A 1 199 ? 34.337 32.425 33.187 1.00 50.91 199 ASP A O 1
ATOM 1409 N N . ASP A 1 200 ? 36.283 33.407 33.829 1.00 44.34 200 ASP A N 1
ATOM 1410 C CA . ASP A 1 200 ? 36.351 33.275 35.285 1.00 44.34 200 ASP A CA 1
ATOM 1411 C C . ASP A 1 200 ? 35.255 33.957 36.144 1.00 44.34 200 ASP A C 1
ATOM 1413 O O . ASP A 1 200 ? 34.790 35.044 35.821 1.00 44.34 200 ASP A O 1
ATOM 1417 N N . GLU A 1 201 ? 34.968 33.306 37.294 1.00 42.47 201 GLU A N 1
ATOM 1418 C CA . GLU A 1 201 ? 34.743 33.805 38.685 1.00 42.47 201 GLU A CA 1
ATOM 1419 C C . GLU A 1 201 ? 33.834 35.033 39.018 1.00 42.47 201 GLU A C 1
ATOM 1421 O O . GLU A 1 201 ? 33.500 35.841 38.160 1.00 42.47 201 GLU A O 1
ATOM 1426 N N . PRO A 1 202 ? 33.475 35.299 40.306 1.00 53.56 202 PRO A N 1
ATOM 1427 C CA . PRO A 1 202 ? 33.433 34.444 41.499 1.00 53.56 202 PRO A CA 1
ATOM 1428 C C . PRO A 1 202 ? 32.069 34.453 42.239 1.00 53.56 202 PRO A C 1
ATOM 1430 O O . PRO A 1 202 ? 31.160 35.253 42.021 1.00 53.56 202 PRO A O 1
ATOM 1433 N N . SER A 1 203 ? 31.991 33.541 43.204 1.00 50.06 203 SER A N 1
ATOM 1434 C CA . SER A 1 203 ? 30.970 33.332 44.235 1.00 50.06 203 SER A CA 1
ATOM 1435 C C . SER A 1 203 ? 30.446 34.575 44.973 1.00 50.06 203 SER A C 1
ATOM 1437 O O . SER A 1 203 ? 31.230 35.336 45.534 1.00 50.06 203 SER A O 1
ATOM 1439 N N . THR A 1 204 ? 29.123 34.640 45.180 1.00 40.84 204 THR A N 1
ATOM 1440 C CA . THR A 1 204 ? 28.520 35.158 46.422 1.00 40.84 204 THR A CA 1
ATOM 1441 C C . THR A 1 204 ? 27.257 34.377 46.808 1.00 40.84 204 THR A C 1
ATOM 1443 O O . THR A 1 204 ? 26.356 34.116 46.020 1.00 40.84 204 THR A O 1
ATOM 1446 N N . SER A 1 205 ? 27.244 33.984 48.075 1.00 42.16 205 SER A N 1
ATOM 1447 C CA . SER A 1 205 ? 26.159 33.420 48.875 1.00 42.16 205 SER A CA 1
ATOM 1448 C C . SER A 1 205 ? 24.885 34.268 48.885 1.00 42.16 205 SER A C 1
ATOM 1450 O O . SER A 1 205 ? 24.999 35.465 49.126 1.00 42.16 205 SER A O 1
ATOM 1452 N N . THR A 1 206 ? 23.686 33.668 48.846 1.00 40.00 206 THR A N 1
ATOM 1453 C CA . THR A 1 206 ? 22.563 34.095 49.713 1.00 40.00 206 THR A CA 1
ATOM 1454 C C . THR A 1 206 ? 21.506 32.995 49.873 1.00 40.00 206 THR A C 1
ATOM 1456 O O . THR A 1 206 ? 21.020 32.407 48.913 1.00 40.00 206 THR A O 1
ATOM 1459 N N . SER A 1 207 ? 21.165 32.748 51.132 1.00 42.56 207 SER A N 1
ATOM 1460 C CA . SER A 1 207 ? 20.069 31.941 51.661 1.00 42.56 207 SER A CA 1
ATOM 1461 C C . SER A 1 207 ? 18.684 32.439 51.222 1.00 42.56 207 SER A C 1
ATOM 1463 O O . SER A 1 207 ? 18.490 33.636 51.036 1.00 42.56 207 SER A O 1
ATOM 1465 N N . GLY A 1 208 ? 17.681 31.555 51.180 1.00 35.34 208 GLY A N 1
ATOM 1466 C CA . GLY A 1 208 ? 16.291 31.984 50.999 1.00 35.34 208 GLY A CA 1
ATOM 1467 C C . GLY A 1 208 ? 15.271 30.850 50.988 1.00 35.34 208 GLY A C 1
ATOM 1468 O O . GLY A 1 208 ? 14.833 30.412 49.932 1.00 35.34 208 GLY A O 1
ATOM 1469 N N . SER A 1 209 ? 14.874 30.395 52.176 1.00 41.97 209 SER A N 1
ATOM 1470 C CA . SER A 1 209 ? 13.644 29.631 52.408 1.00 41.97 209 SER A CA 1
ATOM 1471 C C . SER A 1 209 ? 12.413 30.387 51.901 1.00 41.97 209 SER A C 1
ATOM 1473 O O . SER A 1 209 ? 12.283 31.566 52.218 1.00 41.97 209 SER A O 1
ATOM 1475 N N . SER A 1 210 ? 11.446 29.714 51.269 1.00 38.84 210 SER A N 1
ATOM 1476 C CA . SER A 1 210 ? 10.031 29.786 51.694 1.00 38.84 210 SER A CA 1
ATOM 1477 C C . SER A 1 210 ? 9.123 28.794 50.961 1.00 38.84 210 SER A C 1
ATOM 1479 O O . SER A 1 210 ? 8.888 28.847 49.759 1.00 38.84 210 SER A O 1
ATOM 1481 N N . THR A 1 211 ? 8.558 27.920 51.780 1.00 39.09 211 THR A N 1
ATOM 1482 C CA . THR A 1 211 ? 7.307 27.185 51.632 1.00 39.09 211 THR A CA 1
ATOM 1483 C C . THR A 1 211 ? 6.141 28.140 51.353 1.00 39.09 211 THR A C 1
ATOM 1485 O O . THR A 1 211 ? 5.974 29.109 52.087 1.00 39.09 211 THR A O 1
ATOM 1488 N N . THR A 1 212 ? 5.268 27.836 50.391 1.00 39.94 212 THR A N 1
ATOM 1489 C CA . THR A 1 212 ? 3.868 28.300 50.421 1.00 39.94 212 THR A CA 1
ATOM 1490 C C . THR A 1 212 ? 2.939 27.224 49.872 1.00 39.94 212 THR A C 1
ATOM 1492 O O . THR A 1 212 ? 2.914 26.901 48.689 1.00 39.94 212 THR A O 1
ATOM 1495 N N . THR A 1 213 ? 2.174 26.650 50.791 1.00 41.19 213 THR A N 1
ATOM 1496 C CA . THR A 1 213 ? 0.946 25.899 50.566 1.00 41.19 213 THR A CA 1
ATOM 1497 C C . THR A 1 213 ? -0.194 26.891 50.327 1.00 41.19 213 THR A C 1
ATOM 1499 O O . THR A 1 213 ? -0.363 27.833 51.099 1.00 41.19 213 THR A O 1
ATOM 1502 N N . SER A 1 214 ? -1.015 26.680 49.298 1.00 40.38 214 SER A N 1
ATOM 1503 C CA . SER A 1 214 ? -2.308 27.362 49.176 1.00 40.38 214 SER A CA 1
ATOM 1504 C C . SER A 1 214 ? -3.427 26.347 48.963 1.00 40.38 214 SER A C 1
ATOM 1506 O O . SER A 1 214 ? -3.685 25.819 47.884 1.00 40.38 214 SER A O 1
ATOM 1508 N N . SER A 1 215 ? -4.092 26.060 50.076 1.00 37.50 215 SER A N 1
ATOM 1509 C CA . SER A 1 215 ? -5.339 25.318 50.168 1.00 37.50 215 SER A CA 1
ATOM 1510 C C . SER A 1 215 ? -6.489 26.228 49.725 1.00 37.50 215 SER A C 1
ATOM 1512 O O . SER A 1 215 ? -6.834 27.175 50.428 1.00 37.50 215 SER A O 1
ATOM 1514 N N . GLY A 1 216 ? -7.100 25.945 48.574 1.00 36.03 216 GLY A N 1
ATOM 1515 C CA . GLY A 1 216 ? -8.304 26.622 48.084 1.00 36.03 216 GLY A CA 1
ATOM 1516 C C . GLY A 1 216 ? -9.544 25.755 48.276 1.00 36.03 216 GLY A C 1
ATOM 1517 O O . GLY A 1 216 ? -9.886 24.945 47.422 1.00 36.03 216 GLY A O 1
ATOM 1518 N N . ARG A 1 217 ? -10.205 25.916 49.424 1.00 38.28 217 ARG A N 1
ATOM 1519 C CA . ARG A 1 217 ? -11.475 25.280 49.798 1.00 38.28 217 ARG A CA 1
ATOM 1520 C C . ARG A 1 217 ? -12.625 26.118 49.224 1.00 38.28 217 ARG A C 1
ATOM 1522 O O . ARG A 1 217 ? -12.734 27.292 49.559 1.00 38.28 217 ARG A O 1
ATOM 1529 N N . GLY A 1 218 ? -13.493 25.528 48.406 1.00 36.41 218 GLY A N 1
ATOM 1530 C CA . GLY A 1 218 ? -14.663 26.213 47.849 1.00 36.41 218 GLY A CA 1
ATOM 1531 C C . GLY A 1 218 ? -15.769 25.232 47.486 1.00 36.41 218 GLY A C 1
ATOM 1532 O O . GLY A 1 218 ? -15.880 24.804 46.346 1.00 36.41 218 GLY A O 1
ATOM 1533 N N . ALA A 1 219 ? -16.566 24.856 48.484 1.00 38.22 219 ALA A N 1
ATOM 1534 C CA . ALA A 1 219 ? -17.786 24.082 48.317 1.00 38.22 219 ALA A CA 1
ATOM 1535 C C . ALA A 1 219 ? -18.881 24.934 47.658 1.00 38.22 219 ALA A C 1
ATOM 1537 O O . ALA A 1 219 ? -19.120 26.055 48.102 1.00 38.22 219 ALA A O 1
ATOM 1538 N N . ARG A 1 220 ? -19.601 24.371 46.681 1.00 43.91 220 ARG A N 1
ATOM 1539 C CA . ARG A 1 220 ? -21.009 24.701 46.417 1.00 43.91 220 ARG A CA 1
ATOM 1540 C C . ARG A 1 220 ? -21.719 23.499 45.795 1.00 43.91 220 ARG A C 1
ATOM 1542 O O . ARG A 1 220 ? -21.548 23.175 44.629 1.00 43.91 220 ARG A O 1
ATOM 1549 N N . THR A 1 221 ? -22.502 22.851 46.643 1.00 38.06 221 THR A N 1
ATOM 1550 C CA . THR A 1 221 ? -23.640 21.988 46.333 1.00 38.06 221 THR A CA 1
ATOM 1551 C C . THR A 1 221 ? -24.721 22.778 45.598 1.00 38.06 221 THR A C 1
ATOM 1553 O O . THR A 1 221 ? -25.143 23.824 46.092 1.00 38.06 221 THR A O 1
ATOM 1556 N N . GLN A 1 222 ? -25.222 22.248 44.485 1.00 47.47 222 GLN A N 1
ATOM 1557 C CA . GLN A 1 222 ? -26.588 22.498 44.029 1.00 47.47 222 GLN A CA 1
ATOM 1558 C C . GLN A 1 222 ? -27.172 21.194 43.483 1.00 47.47 222 GLN A C 1
ATOM 1560 O O . GLN A 1 222 ? -26.762 20.691 42.440 1.00 47.47 222 GLN A O 1
ATOM 1565 N N . ASP A 1 223 ? -28.117 20.661 44.251 1.00 39.84 223 ASP A N 1
ATOM 1566 C CA . ASP A 1 223 ? -29.088 19.665 43.830 1.00 39.84 223 ASP A CA 1
ATOM 1567 C C . ASP A 1 223 ? -30.021 20.262 42.771 1.00 39.84 223 ASP A C 1
ATOM 1569 O O . ASP A 1 223 ? -30.587 21.338 42.965 1.00 39.84 223 ASP A O 1
ATOM 1573 N N . ALA A 1 224 ? -30.264 19.518 41.694 1.00 43.56 224 ALA A N 1
ATOM 1574 C CA . ALA A 1 224 ? -31.506 19.608 40.938 1.00 43.56 224 ALA A CA 1
ATOM 1575 C C . ALA A 1 224 ? -31.843 18.218 40.391 1.00 43.56 224 ALA A C 1
ATOM 1577 O O . ALA A 1 224 ? -31.097 17.612 39.622 1.00 43.56 224 ALA A O 1
ATOM 1578 N N . ARG A 1 225 ? -32.971 17.695 40.866 1.00 40.81 225 ARG A N 1
ATOM 1579 C CA . ARG A 1 225 ? -33.497 16.359 40.605 1.00 40.81 225 ARG A CA 1
ATOM 1580 C C . ARG A 1 225 ? -34.558 16.439 39.502 1.00 40.81 225 ARG A C 1
ATOM 1582 O O . ARG A 1 225 ? -35.416 17.307 39.563 1.00 40.81 225 ARG A O 1
ATOM 1589 N N . ALA A 1 226 ? -34.519 15.442 38.615 1.00 38.72 226 ALA A N 1
ATOM 1590 C CA . ALA A 1 226 ? -35.626 14.815 37.878 1.00 38.72 226 ALA A CA 1
ATOM 1591 C C . ALA A 1 226 ? -36.472 15.651 36.892 1.00 38.72 226 ALA A C 1
ATOM 1593 O O . ALA A 1 226 ? -37.237 16.519 37.285 1.00 38.72 226 ALA A O 1
ATOM 1594 N N . ALA A 1 227 ? -36.492 15.229 35.622 1.00 35.81 227 ALA A N 1
ATOM 1595 C CA . ALA A 1 227 ? -37.532 14.353 35.047 1.00 35.81 227 ALA A CA 1
ATOM 1596 C C . ALA A 1 227 ? -37.547 14.470 33.510 1.00 35.81 227 ALA A C 1
ATOM 1598 O O . ALA A 1 227 ? -37.383 15.562 32.976 1.00 35.81 227 ALA A O 1
ATOM 1599 N N . GLY A 1 228 ? -37.814 13.366 32.802 1.00 32.00 228 GLY A N 1
ATOM 1600 C CA . GLY A 1 228 ? -38.246 13.431 31.401 1.00 32.00 228 GLY A CA 1
ATOM 1601 C C . GLY A 1 228 ? -37.773 12.279 30.525 1.00 32.00 228 GLY A C 1
ATOM 1602 O O . GLY A 1 228 ? -36.722 12.358 29.901 1.00 32.00 228 GLY A O 1
ATOM 1603 N N . ALA A 1 229 ? -38.578 11.221 30.462 1.00 37.44 229 ALA A N 1
ATOM 1604 C CA . ALA A 1 229 ? -38.509 10.189 29.435 1.00 37.44 229 ALA A CA 1
ATOM 1605 C C . ALA A 1 229 ? -38.944 10.744 28.065 1.00 37.44 229 ALA A C 1
ATOM 1607 O O . ALA A 1 229 ? -39.835 11.590 28.013 1.00 37.44 229 ALA A O 1
ATOM 1608 N N . GLY A 1 230 ? -38.414 10.195 26.966 1.00 32.53 230 GLY A N 1
ATOM 1609 C CA . GLY A 1 230 ? -39.091 10.293 25.670 1.00 32.53 230 GLY A CA 1
ATOM 1610 C C . GLY A 1 230 ? -38.212 10.196 24.424 1.00 32.53 230 GLY A C 1
ATOM 1611 O O . GLY A 1 230 ? -37.445 11.100 24.136 1.00 32.53 230 GLY A O 1
ATOM 1612 N N . ALA A 1 231 ? -38.476 9.140 23.652 1.00 35.41 231 ALA A N 1
ATOM 1613 C CA . ALA A 1 231 ? -38.333 9.020 22.199 1.00 35.41 231 ALA A CA 1
ATOM 1614 C C . ALA A 1 231 ? -36.924 8.914 21.581 1.00 35.41 231 ALA A C 1
ATOM 1616 O O . ALA A 1 231 ? -36.196 9.880 21.376 1.00 35.41 231 ALA A O 1
ATOM 1617 N N . ALA A 1 232 ? -36.632 7.685 21.148 1.00 41.72 232 ALA A N 1
ATOM 1618 C CA . ALA A 1 232 ? -35.673 7.376 20.103 1.00 41.72 232 ALA A CA 1
ATOM 1619 C C . ALA A 1 232 ? -36.090 8.044 18.780 1.00 41.72 232 ALA A C 1
ATOM 1621 O O . ALA A 1 232 ? -37.185 7.798 18.274 1.00 41.72 232 ALA A O 1
ATOM 1622 N N . ALA A 1 233 ? -35.191 8.838 18.206 1.00 33.06 233 ALA A N 1
ATOM 1623 C CA . ALA A 1 233 ? -35.253 9.277 16.821 1.00 33.06 233 ALA A CA 1
ATOM 1624 C C . ALA A 1 233 ? -33.916 8.938 16.152 1.00 33.06 233 ALA A C 1
ATOM 1626 O O . ALA A 1 233 ? -32.847 9.302 16.642 1.00 33.06 233 ALA A O 1
ATOM 1627 N N . ALA A 1 234 ? -33.992 8.181 15.059 1.00 41.78 234 ALA A N 1
ATOM 1628 C CA . ALA A 1 234 ? -32.864 7.841 14.202 1.00 41.78 234 ALA A CA 1
ATOM 1629 C C . ALA A 1 234 ? -32.267 9.107 13.559 1.00 41.78 234 ALA A C 1
ATOM 1631 O O . ALA A 1 234 ? -33.034 9.986 13.158 1.00 41.78 234 ALA A O 1
ATOM 1632 N N . PRO A 1 235 ? -30.939 9.215 13.381 1.00 43.66 235 PRO A N 1
ATOM 1633 C CA . PRO A 1 235 ? -30.395 10.271 12.550 1.00 43.66 235 PRO A CA 1
ATOM 1634 C C . PRO A 1 235 ? -30.504 9.865 11.078 1.00 43.66 235 PRO A C 1
ATOM 1636 O O . PRO A 1 235 ? -29.893 8.898 10.618 1.00 43.66 235 PRO A O 1
ATOM 1639 N N . ALA A 1 236 ? -31.318 10.630 10.356 1.00 32.72 236 ALA A N 1
ATOM 1640 C CA . ALA A 1 236 ? -31.367 10.657 8.907 1.00 32.72 236 ALA A CA 1
ATOM 1641 C C . ALA A 1 236 ? -29.997 11.044 8.326 1.00 32.72 236 ALA A C 1
ATOM 1643 O O . ALA A 1 236 ? -29.278 11.884 8.869 1.00 32.72 236 ALA A O 1
ATOM 1644 N N . ALA A 1 237 ? -29.660 10.420 7.200 1.00 35.72 237 ALA A N 1
ATOM 1645 C CA . ALA A 1 237 ? -28.507 10.752 6.385 1.00 35.72 237 ALA A CA 1
ATOM 1646 C C . ALA A 1 237 ? -28.652 12.173 5.816 1.00 35.72 237 ALA A C 1
ATOM 1648 O O . ALA A 1 237 ? -29.498 12.422 4.959 1.00 35.72 237 ALA A O 1
ATOM 1649 N N . SER A 1 238 ? -27.805 13.096 6.268 1.00 31.81 238 SER A N 1
ATOM 1650 C CA . SER A 1 238 ? -27.632 14.391 5.612 1.00 31.81 238 SER A CA 1
ATOM 1651 C C . SER A 1 238 ? -26.594 14.250 4.504 1.00 31.81 238 SER A C 1
ATOM 1653 O O . SER A 1 238 ? -25.390 14.233 4.758 1.00 31.81 238 SER A O 1
ATOM 1655 N N . ALA A 1 239 ? -27.077 14.141 3.267 1.00 38.38 239 ALA A N 1
ATOM 1656 C CA . ALA A 1 239 ? -26.293 14.395 2.069 1.00 38.38 239 ALA A CA 1
ATOM 1657 C C . ALA A 1 239 ? -26.009 15.903 1.987 1.00 38.38 239 ALA A C 1
ATOM 1659 O O . ALA A 1 239 ? -26.909 16.701 1.723 1.00 38.38 239 ALA A O 1
ATOM 1660 N N . LEU A 1 240 ? -24.762 16.295 2.251 1.00 31.86 240 LEU A N 1
ATOM 1661 C CA . LEU A 1 240 ? -24.282 17.654 2.032 1.00 31.86 240 LEU A CA 1
ATOM 1662 C C . LEU A 1 240 ? -23.774 17.746 0.584 1.00 31.86 240 LEU A C 1
ATOM 1664 O O . LEU A 1 240 ? -22.670 17.310 0.272 1.00 31.86 240 LEU A O 1
ATOM 1668 N N . LEU A 1 241 ? -24.620 18.259 -0.310 1.00 37.19 241 LEU A N 1
ATOM 1669 C CA . LEU A 1 241 ? -24.214 18.751 -1.626 1.00 37.19 241 LEU A CA 1
ATOM 1670 C C . LEU A 1 241 ? -23.567 20.125 -1.424 1.00 37.19 241 LEU A C 1
ATOM 1672 O O . LEU A 1 241 ? -24.267 21.109 -1.179 1.00 37.19 241 LEU A O 1
ATOM 1676 N N . GLU A 1 242 ? -22.239 20.191 -1.512 1.00 37.75 242 GLU A N 1
ATOM 1677 C CA . GLU A 1 242 ? -21.533 21.463 -1.655 1.00 37.75 242 GLU A CA 1
ATOM 1678 C C . GLU A 1 242 ? -21.821 22.040 -3.045 1.00 37.75 242 GLU A C 1
ATOM 1680 O O . GLU A 1 242 ? -21.500 21.461 -4.082 1.00 37.75 242 GLU A O 1
ATOM 1685 N N . ARG A 1 243 ? -22.507 23.182 -3.040 1.00 34.88 243 ARG A N 1
ATOM 1686 C CA . ARG A 1 243 ? -22.810 24.013 -4.198 1.00 34.88 243 ARG A CA 1
ATOM 1687 C C . ARG A 1 243 ? -21.746 25.108 -4.259 1.00 34.88 243 ARG A C 1
ATOM 1689 O O . ARG A 1 243 ? -21.785 26.036 -3.458 1.00 34.88 243 ARG A O 1
ATOM 1696 N N . GLU A 1 244 ? -20.817 24.978 -5.199 1.00 42.34 244 GLU A N 1
ATOM 1697 C CA . GLU A 1 244 ? -19.812 25.994 -5.543 1.00 42.34 244 GLU A CA 1
ATOM 1698 C C . GLU A 1 244 ? -20.488 27.310 -5.992 1.00 42.34 244 GLU A C 1
ATOM 1700 O O . GLU A 1 244 ? -21.355 27.278 -6.877 1.00 42.34 244 GLU A O 1
ATOM 1705 N N . PRO A 1 245 ? -20.133 28.475 -5.418 1.00 48.03 245 PRO A N 1
ATOM 1706 C CA . PRO A 1 245 ? -20.606 29.763 -5.904 1.00 48.03 245 PRO A CA 1
ATOM 1707 C C . PRO A 1 245 ? -19.673 30.365 -6.971 1.00 48.03 245 PRO A C 1
ATOM 1709 O O . PRO A 1 245 ? -18.500 30.621 -6.731 1.00 48.03 245 PRO A O 1
ATOM 1712 N N . GLY A 1 246 ? -20.274 30.613 -8.139 1.00 35.22 246 GLY A N 1
ATOM 1713 C CA . GLY A 1 246 ? -20.039 31.698 -9.103 1.00 35.22 246 GLY A CA 1
ATOM 1714 C C . GLY A 1 246 ? -18.673 32.389 -9.170 1.00 35.22 246 GLY A C 1
ATOM 1715 O O . GLY A 1 246 ? -18.363 33.256 -8.360 1.00 35.22 246 GLY A O 1
ATOM 1716 N N . LEU A 1 247 ? -17.951 32.121 -10.261 1.00 44.28 247 LEU A N 1
ATOM 1717 C CA . LEU A 1 247 ? -16.879 32.968 -10.787 1.00 44.28 247 LEU A CA 1
ATOM 1718 C C . LEU A 1 247 ? -17.472 34.211 -11.469 1.00 44.28 247 LEU A C 1
ATOM 1720 O O . LEU A 1 247 ? -18.141 34.106 -12.498 1.00 44.28 247 LEU A O 1
ATOM 1724 N N . GLU A 1 248 ? -17.200 35.388 -10.908 1.00 44.38 248 GLU A N 1
ATOM 1725 C CA . GLU A 1 248 ? -17.448 36.677 -11.551 1.00 44.38 248 GLU A CA 1
ATOM 1726 C C . GLU A 1 248 ? -16.389 36.949 -12.632 1.00 44.38 248 GLU A C 1
ATOM 1728 O O . GLU A 1 248 ? -15.181 36.943 -12.384 1.00 44.38 248 GLU A O 1
ATOM 1733 N N . SER A 1 249 ? -16.860 37.194 -13.857 1.00 44.53 249 SER A N 1
ATOM 1734 C CA . SER A 1 249 ? -16.065 37.665 -14.990 1.00 44.53 249 SER A CA 1
ATOM 1735 C C . SER A 1 249 ? -15.538 39.081 -14.745 1.00 44.53 249 SER A C 1
ATOM 1737 O O . SER A 1 249 ? -16.276 40.056 -14.859 1.00 44.53 249 SER A O 1
ATOM 1739 N N . GLY A 1 250 ? -14.235 39.199 -14.496 1.00 43.97 250 GLY A N 1
ATOM 1740 C CA . GLY A 1 250 ? -13.494 40.453 -14.612 1.00 43.97 250 GLY A CA 1
ATOM 1741 C C . GLY A 1 250 ? -12.827 40.568 -15.982 1.00 43.97 250 GLY A C 1
ATOM 1742 O O . GLY A 1 250 ? -11.763 39.994 -16.206 1.00 43.97 250 GLY A O 1
ATOM 1743 N N . SER A 1 251 ? -13.435 41.320 -16.903 1.00 53.47 251 SER A N 1
ATOM 1744 C CA . SER A 1 251 ? -12.796 41.751 -18.151 1.00 53.47 251 SER A CA 1
ATOM 1745 C C . SER A 1 251 ? -11.709 42.788 -17.857 1.00 53.47 251 SER A C 1
ATOM 1747 O O . SER A 1 251 ? -12.003 43.955 -17.612 1.00 53.47 251 SER A O 1
ATOM 1749 N N . GLY A 1 252 ? -10.446 42.364 -17.910 1.00 39.47 252 GLY A N 1
ATOM 1750 C CA . GLY A 1 252 ? -9.276 43.240 -17.928 1.00 39.47 252 GLY A CA 1
ATOM 1751 C C . GLY A 1 252 ? -8.644 43.246 -19.315 1.00 39.47 252 GLY A C 1
ATOM 1752 O O . GLY A 1 252 ? -7.983 42.289 -19.698 1.00 39.47 252 GLY A O 1
ATOM 1753 N N . SER A 1 253 ? -8.875 44.321 -20.065 1.00 52.75 253 SER A N 1
ATOM 1754 C CA . SER A 1 253 ? -8.207 44.634 -21.329 1.00 52.75 253 SER A CA 1
ATOM 1755 C C . SER A 1 253 ? -6.795 45.149 -21.046 1.00 52.75 253 SER A C 1
ATOM 1757 O O . SER A 1 253 ? -6.650 46.199 -20.420 1.00 52.75 253 SER A O 1
ATOM 1759 N N . TYR A 1 254 ? -5.765 44.465 -21.543 1.00 46.88 254 TYR A N 1
ATOM 1760 C CA . TYR A 1 254 ? -4.405 45.003 -21.624 1.00 46.88 254 TYR A CA 1
ATOM 1761 C C . TYR A 1 254 ? -3.851 44.856 -23.036 1.00 46.88 254 TYR A C 1
ATOM 1763 O O . TYR A 1 254 ? -4.098 43.887 -23.750 1.00 46.88 254 TYR A O 1
ATOM 1771 N N . ALA A 1 255 ? -3.160 45.923 -23.413 1.00 48.12 255 ALA A N 1
ATOM 1772 C CA . ALA A 1 255 ? -2.764 46.294 -24.747 1.00 48.12 255 ALA A CA 1
ATOM 1773 C C . ALA A 1 255 ? -1.701 45.379 -25.365 1.00 48.12 255 ALA A C 1
ATOM 1775 O O . ALA A 1 255 ? -0.859 44.793 -24.686 1.00 48.12 255 ALA A O 1
ATOM 1776 N N . SER A 1 256 ? -1.746 45.361 -26.694 1.00 53.12 256 SER A N 1
ATOM 1777 C CA . SER A 1 256 ? -0.773 44.841 -27.643 1.00 53.12 256 SER A CA 1
ATOM 1778 C C . SER A 1 256 ? 0.683 45.100 -27.249 1.00 53.12 256 SER A C 1
ATOM 1780 O O . SER A 1 256 ? 1.121 46.245 -27.152 1.00 53.12 256 SER A O 1
ATOM 1782 N N . GLY A 1 257 ? 1.443 44.012 -27.122 1.00 44.91 257 GLY A N 1
ATOM 1783 C CA . GLY A 1 257 ? 2.901 43.992 -27.125 1.00 44.91 257 GLY A CA 1
ATOM 1784 C C . GLY A 1 257 ? 3.381 43.039 -28.215 1.00 44.91 257 GLY A C 1
ATOM 1785 O O . GLY A 1 257 ? 3.326 41.824 -28.065 1.00 44.91 257 GLY A O 1
ATOM 1786 N N . THR A 1 258 ? 3.790 43.610 -29.340 1.00 56.62 258 THR A N 1
ATOM 1787 C CA . THR A 1 258 ? 4.442 42.946 -30.472 1.00 56.62 258 THR A CA 1
ATOM 1788 C C . THR A 1 258 ? 5.878 42.546 -30.129 1.00 56.62 258 THR A C 1
ATOM 1790 O O . THR A 1 258 ? 6.628 43.383 -29.634 1.00 56.62 258 THR A O 1
ATOM 1793 N N . GLY A 1 259 ? 6.280 41.326 -30.506 1.00 56.16 259 GLY A N 1
ATOM 1794 C CA . GLY A 1 259 ? 7.685 40.970 -30.749 1.00 56.16 259 GLY A CA 1
ATOM 1795 C C . GLY A 1 259 ? 8.324 40.013 -29.739 1.00 56.16 259 GLY A C 1
ATOM 1796 O O . GLY A 1 259 ? 8.934 40.439 -28.764 1.00 56.16 259 GLY A O 1
ATOM 1797 N N . SER A 1 260 ? 8.264 38.713 -30.025 1.00 56.47 260 SER A N 1
ATOM 1798 C CA . SER A 1 260 ? 9.314 37.756 -29.650 1.00 56.47 260 SER A CA 1
ATOM 1799 C C . SER A 1 260 ? 9.176 36.503 -30.502 1.00 56.47 260 SER A C 1
ATOM 1801 O O . SER A 1 260 ? 8.263 35.700 -30.323 1.00 56.47 260 SER A O 1
ATOM 1803 N N . GLU A 1 261 ? 10.084 36.379 -31.459 1.00 49.53 261 GLU A N 1
ATOM 1804 C CA . GLU A 1 261 ? 10.335 35.179 -32.245 1.00 49.53 261 GLU A CA 1
ATOM 1805 C C . GLU A 1 261 ? 11.033 34.169 -31.322 1.00 49.53 261 GLU A C 1
ATOM 1807 O O . GLU A 1 261 ? 12.256 34.099 -31.254 1.00 49.53 261 GLU A O 1
ATOM 1812 N N . SER A 1 262 ? 10.250 33.446 -30.519 1.00 52.06 262 SER A N 1
ATOM 1813 C CA . SER A 1 262 ? 10.754 32.293 -29.774 1.00 52.06 262 SER A CA 1
ATOM 1814 C C . SER A 1 262 ? 10.750 31.086 -30.702 1.00 52.06 262 SER A C 1
ATOM 1816 O O . SER A 1 262 ? 9.716 30.431 -30.855 1.00 52.06 262 SER A O 1
ATOM 1818 N N . ASP A 1 263 ? 11.913 30.799 -31.291 1.00 47.75 263 ASP A N 1
ATOM 1819 C CA . ASP A 1 263 ? 12.270 29.501 -31.870 1.00 47.75 263 ASP A CA 1
ATOM 1820 C C . ASP A 1 263 ? 12.082 28.417 -30.801 1.00 47.75 263 ASP A C 1
ATOM 1822 O O . ASP A 1 263 ? 12.966 28.072 -30.016 1.00 47.75 263 ASP A O 1
ATOM 1826 N N . SER A 1 264 ? 10.853 27.923 -30.719 1.00 52.91 264 SER A N 1
ATOM 1827 C CA . SER A 1 264 ? 10.503 26.758 -29.932 1.00 52.91 264 SER A CA 1
ATOM 1828 C C . SER A 1 264 ? 10.849 25.571 -30.809 1.00 52.91 264 SER A C 1
ATOM 1830 O O . SER A 1 264 ? 10.003 25.090 -31.561 1.00 52.91 264 SER A O 1
ATOM 1832 N N . GLU A 1 265 ? 12.110 25.139 -30.759 1.00 52.44 265 GLU A N 1
ATOM 1833 C CA . GLU A 1 265 ? 12.494 23.832 -31.277 1.00 52.44 265 GLU A CA 1
ATOM 1834 C C . GLU A 1 265 ? 11.600 22.807 -30.579 1.00 52.44 265 GLU A C 1
ATOM 1836 O O . GLU A 1 265 ? 11.784 22.468 -29.408 1.00 52.44 265 GLU A O 1
ATOM 1841 N N . ALA A 1 266 ? 10.551 22.384 -31.283 1.00 53.12 266 ALA A N 1
ATOM 1842 C CA . ALA A 1 266 ? 9.697 21.296 -30.870 1.00 53.12 266 ALA A CA 1
ATOM 1843 C C . ALA A 1 266 ? 10.596 20.066 -30.834 1.00 53.12 266 ALA A C 1
ATOM 1845 O O . ALA A 1 266 ? 10.844 19.433 -31.858 1.00 53.12 266 ALA A O 1
ATOM 1846 N N . VAL A 1 267 ? 11.149 19.785 -29.654 1.00 59.16 267 VAL A N 1
ATOM 1847 C CA . VAL A 1 267 ? 11.924 18.583 -29.388 1.00 59.16 267 VAL A CA 1
ATOM 1848 C C . VAL A 1 267 ? 10.962 17.430 -29.630 1.00 59.16 267 VAL A C 1
ATOM 1850 O O . VAL A 1 267 ? 10.130 17.109 -28.779 1.00 59.16 267 VAL A O 1
ATOM 1853 N N . GLY A 1 268 ? 11.004 16.886 -30.847 1.00 56.59 268 GLY A N 1
ATOM 1854 C CA . GLY A 1 268 ? 10.198 15.750 -31.241 1.00 56.59 268 GLY A CA 1
ATOM 1855 C C . GLY A 1 268 ? 10.404 14.672 -30.193 1.00 56.59 268 GLY A C 1
ATOM 1856 O O . GLY A 1 268 ? 11.540 14.291 -29.907 1.00 56.59 268 GLY A O 1
ATOM 1857 N N . SER A 1 269 ? 9.316 14.233 -29.563 1.00 63.56 269 SER A N 1
ATOM 1858 C CA . SER A 1 269 ? 9.346 13.054 -28.705 1.00 63.56 269 SER A CA 1
ATOM 1859 C C . SER A 1 269 ? 9.610 11.854 -29.603 1.00 63.56 269 SER A C 1
ATOM 1861 O O . SER A 1 269 ? 8.690 11.181 -30.049 1.00 63.56 269 SER A O 1
ATOM 1863 N N . GLU A 1 270 ? 10.878 11.628 -29.932 1.00 70.12 270 GLU A N 1
ATOM 1864 C CA . GLU A 1 270 ? 11.318 10.401 -30.567 1.00 70.12 270 GLU A CA 1
ATOM 1865 C C . GLU A 1 270 ? 11.042 9.278 -29.569 1.00 70.12 270 GLU A C 1
ATOM 1867 O O . GLU A 1 270 ? 11.734 9.132 -28.555 1.00 70.12 270 GLU A O 1
ATOM 1872 N N . SER A 1 271 ? 9.974 8.522 -29.821 1.00 68.94 271 SER A N 1
ATOM 1873 C CA . SER A 1 271 ? 9.658 7.300 -29.094 1.00 68.94 271 SER A CA 1
ATOM 1874 C C . SER A 1 271 ? 10.854 6.362 -29.218 1.00 68.94 271 SER A C 1
ATOM 1876 O O . SER A 1 271 ? 11.090 5.749 -30.259 1.00 68.94 271 SER A O 1
ATOM 1878 N N . ARG A 1 272 ? 11.672 6.296 -28.167 1.00 75.69 272 ARG A N 1
ATOM 1879 C CA . ARG A 1 272 ? 12.815 5.389 -28.127 1.00 75.69 272 ARG A CA 1
ATOM 1880 C C . ARG A 1 272 ? 12.274 3.968 -28.100 1.00 75.69 272 ARG A C 1
ATOM 1882 O O . ARG A 1 272 ? 11.592 3.591 -27.152 1.00 75.69 272 ARG A O 1
ATOM 1889 N N . ASN A 1 273 ? 12.609 3.175 -29.112 1.00 80.94 273 ASN A N 1
ATOM 1890 C CA . ASN A 1 273 ? 12.362 1.738 -29.087 1.00 80.94 273 ASN A CA 1
ATOM 1891 C C . ASN A 1 273 ? 13.315 1.095 -28.076 1.00 80.94 273 ASN A C 1
ATOM 1893 O O . ASN A 1 273 ? 14.446 0.742 -28.404 1.00 80.94 273 ASN A O 1
ATOM 1897 N N . ILE A 1 274 ? 12.872 0.996 -26.825 1.00 85.12 274 ILE A N 1
ATOM 1898 C CA . ILE A 1 274 ? 13.620 0.332 -25.762 1.00 85.12 274 ILE A CA 1
ATOM 1899 C C . ILE A 1 274 ? 13.424 -1.177 -25.916 1.00 85.12 274 ILE A C 1
ATOM 1901 O O . ILE A 1 274 ? 12.322 -1.693 -25.750 1.00 85.12 274 ILE A O 1
ATOM 1905 N N . THR A 1 275 ? 14.501 -1.893 -26.231 1.00 89.19 275 THR A N 1
ATOM 1906 C CA . THR A 1 275 ? 14.524 -3.361 -26.256 1.00 89.19 275 THR A CA 1
ATOM 1907 C C . THR A 1 275 ? 15.094 -3.888 -24.941 1.00 89.19 275 THR A C 1
ATOM 1909 O O . THR A 1 275 ? 16.230 -3.557 -24.587 1.00 89.19 275 THR A O 1
ATOM 1912 N N . THR A 1 276 ? 14.329 -4.714 -24.228 1.00 91.31 276 THR A N 1
ATOM 1913 C CA . THR A 1 276 ? 14.728 -5.329 -22.954 1.00 91.31 276 THR A CA 1
ATOM 1914 C C . THR A 1 276 ? 14.503 -6.838 -22.991 1.00 91.31 276 THR A C 1
ATOM 1916 O O . THR A 1 276 ? 13.469 -7.302 -23.467 1.00 91.31 276 THR A O 1
ATOM 1919 N N . ASP A 1 277 ? 15.456 -7.597 -22.450 1.00 94.69 277 ASP A N 1
ATOM 1920 C CA . ASP A 1 277 ? 15.316 -9.042 -22.230 1.00 94.69 277 ASP A CA 1
ATOM 1921 C C . ASP A 1 277 ? 14.543 -9.346 -20.937 1.00 94.69 277 ASP A C 1
ATOM 1923 O O . ASP A 1 277 ? 14.314 -10.510 -20.617 1.00 94.69 277 ASP A O 1
ATOM 1927 N N . TRP A 1 278 ? 14.179 -8.328 -20.155 1.00 96.88 278 TRP A N 1
ATOM 1928 C CA . TRP A 1 278 ? 13.574 -8.468 -18.833 1.00 96.88 278 TRP A CA 1
ATOM 1929 C C . TRP A 1 278 ? 12.246 -7.722 -18.745 1.00 96.88 278 TRP A C 1
ATOM 1931 O O . TRP A 1 278 ? 12.188 -6.519 -19.005 1.00 96.88 278 TRP A O 1
ATOM 1941 N N . ILE A 1 279 ? 11.211 -8.440 -18.310 1.00 96.69 279 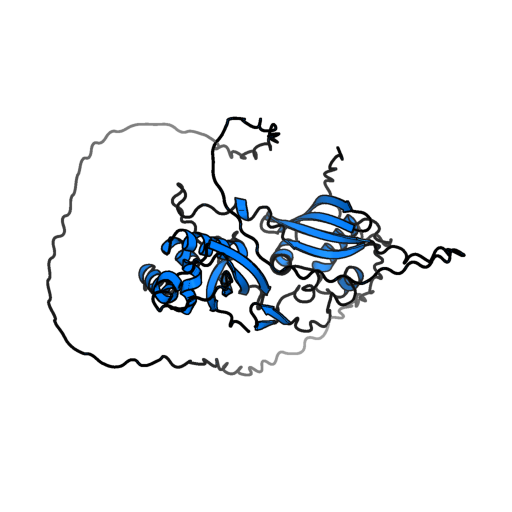ILE A N 1
ATOM 1942 C CA . ILE A 1 279 ? 9.899 -7.908 -17.939 1.00 96.69 279 ILE A CA 1
ATOM 1943 C C . ILE A 1 279 ? 9.794 -7.899 -16.415 1.00 96.69 279 ILE A C 1
ATOM 1945 O O . ILE A 1 279 ? 10.129 -8.883 -15.761 1.00 96.69 279 ILE A O 1
ATOM 1949 N N . VA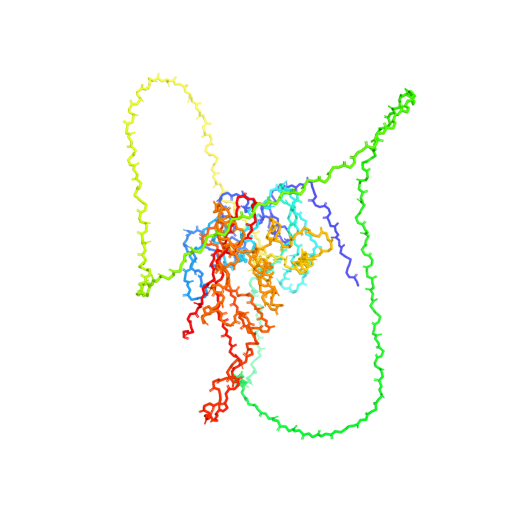L A 1 280 ? 9.300 -6.808 -15.847 1.00 97.50 280 VAL A N 1
ATOM 1950 C CA . VAL A 1 280 ? 8.970 -6.671 -14.430 1.00 97.50 280 VAL A CA 1
ATOM 1951 C C . VAL A 1 280 ? 7.601 -7.301 -14.176 1.00 97.50 280 VAL A C 1
ATOM 1953 O O . VAL A 1 280 ? 6.583 -6.782 -14.616 1.00 97.50 280 VAL A O 1
ATOM 1956 N N . GLU A 1 281 ? 7.576 -8.431 -13.472 1.00 97.50 281 GLU A N 1
ATOM 1957 C CA . GLU A 1 281 ? 6.347 -9.149 -13.115 1.00 97.50 281 GLU A CA 1
ATOM 1958 C C . GLU A 1 281 ? 5.643 -8.526 -11.915 1.00 97.50 281 GLU A C 1
ATOM 1960 O O . GLU A 1 281 ? 4.419 -8.442 -11.899 1.00 97.50 281 GLU A O 1
ATOM 1965 N N . SER A 1 282 ? 6.409 -8.111 -10.902 1.00 97.44 282 SER A N 1
ATOM 1966 C CA . SER A 1 282 ? 5.842 -7.474 -9.719 1.00 97.44 282 SER A CA 1
ATOM 1967 C C . SER A 1 282 ? 6.823 -6.535 -9.024 1.00 97.44 282 SER A C 1
ATOM 1969 O O . SER A 1 282 ? 8.028 -6.791 -8.989 1.00 97.44 282 SER A O 1
ATOM 1971 N N . ILE A 1 283 ? 6.296 -5.487 -8.400 1.00 97.44 283 ILE A N 1
ATOM 1972 C CA . ILE A 1 283 ? 7.024 -4.558 -7.535 1.00 97.44 283 ILE A CA 1
ATOM 1973 C C . ILE A 1 283 ? 6.244 -4.450 -6.228 1.00 97.44 283 ILE A C 1
ATOM 1975 O O . ILE A 1 283 ? 5.129 -3.934 -6.212 1.00 97.44 283 ILE A O 1
ATOM 1979 N N . ALA A 1 284 ? 6.836 -4.916 -5.137 1.00 96.75 284 ALA A N 1
ATOM 1980 C CA . ALA A 1 284 ? 6.232 -4.849 -3.812 1.00 96.75 284 ALA A CA 1
ATOM 1981 C C . ALA A 1 284 ? 7.071 -3.992 -2.865 1.00 96.75 284 ALA A C 1
ATOM 1983 O O . ALA A 1 284 ? 8.299 -3.942 -3.000 1.00 96.75 284 ALA A O 1
ATOM 1984 N N . ARG A 1 285 ? 6.437 -3.327 -1.894 1.00 95.25 285 ARG A N 1
ATOM 1985 C CA . ARG A 1 285 ? 7.184 -2.754 -0.762 1.00 95.25 285 ARG A CA 1
ATOM 1986 C C . ARG A 1 285 ? 7.679 -3.907 0.108 1.00 95.25 285 ARG A C 1
ATOM 1988 O O . ARG A 1 285 ? 6.935 -4.832 0.402 1.00 95.25 285 ARG A O 1
ATOM 1995 N N . ASP A 1 286 ? 8.935 -3.844 0.517 1.00 94.94 286 ASP A N 1
ATOM 1996 C CA . ASP A 1 286 ? 9.494 -4.805 1.458 1.00 94.94 286 ASP A CA 1
ATOM 1997 C C . ASP A 1 286 ? 9.010 -4.469 2.874 1.00 94.94 286 ASP A C 1
ATOM 1999 O O . ASP A 1 286 ? 9.376 -3.431 3.433 1.00 94.94 286 ASP A O 1
ATOM 2003 N N . ASP A 1 287 ? 8.151 -5.319 3.428 1.00 88.94 287 ASP A N 1
ATOM 2004 C CA . ASP A 1 287 ? 7.555 -5.165 4.754 1.00 88.94 287 ASP A CA 1
ATOM 2005 C C . ASP A 1 287 ? 8.334 -5.911 5.846 1.00 88.94 287 ASP A C 1
ATOM 2007 O O . ASP A 1 287 ? 7.930 -5.892 7.006 1.00 88.94 287 ASP A O 1
ATOM 2011 N N . SER A 1 288 ? 9.500 -6.495 5.528 1.00 88.94 288 SER A N 1
ATOM 2012 C CA . SER A 1 288 ? 10.286 -7.282 6.489 1.00 88.94 288 SER A CA 1
ATOM 2013 C C . SER A 1 288 ? 10.741 -6.498 7.724 1.00 88.94 288 SER A C 1
ATOM 2015 O O . SER A 1 288 ? 11.164 -7.098 8.705 1.00 88.94 288 SER A O 1
ATOM 2017 N N . HIS A 1 289 ? 10.733 -5.165 7.649 1.00 82.75 289 HIS A N 1
ATOM 2018 C CA . HIS A 1 289 ? 11.119 -4.266 8.739 1.00 82.75 289 HIS A CA 1
ATOM 2019 C C . HIS A 1 289 ? 9.930 -3.657 9.484 1.00 82.75 289 HIS A C 1
ATOM 2021 O O . HIS A 1 289 ? 10.129 -3.037 10.528 1.00 82.75 289 HIS A O 1
ATOM 2027 N N . ASP A 1 290 ? 8.705 -3.828 8.979 1.00 82.06 290 ASP A N 1
ATOM 2028 C CA . ASP A 1 290 ? 7.526 -3.219 9.592 1.00 82.06 290 ASP A CA 1
ATOM 2029 C C . ASP A 1 290 ? 7.293 -3.790 11.008 1.00 82.06 290 ASP A C 1
ATOM 2031 O O . ASP A 1 290 ? 6.910 -3.053 11.918 1.00 82.06 290 ASP A O 1
ATOM 2035 N N . ASP A 1 291 ? 7.607 -5.069 11.238 1.00 76.44 291 ASP A N 1
ATOM 2036 C CA . ASP A 1 291 ? 7.416 -5.718 12.543 1.00 76.44 291 ASP A CA 1
ATOM 2037 C C . ASP A 1 291 ? 8.417 -5.248 13.624 1.00 76.44 291 ASP A C 1
ATOM 2039 O O . ASP A 1 291 ? 8.106 -5.318 14.815 1.00 76.44 291 ASP A O 1
ATOM 2043 N N . ASP A 1 292 ? 9.585 -4.723 13.234 1.00 74.12 292 ASP A N 1
ATOM 2044 C CA . ASP A 1 292 ? 10.620 -4.252 14.168 1.00 74.12 292 ASP A CA 1
ATOM 2045 C C . ASP A 1 292 ? 10.351 -2.825 14.685 1.00 74.12 292 ASP A C 1
ATOM 2047 O O . ASP A 1 292 ? 10.812 -2.451 15.768 1.00 74.12 292 ASP A O 1
ATOM 2051 N N . GLU A 1 293 ? 9.633 -1.998 13.914 1.00 62.72 293 GLU A N 1
ATOM 2052 C CA . GLU A 1 293 ? 9.566 -0.543 14.136 1.00 62.72 293 GLU A CA 1
ATOM 2053 C C . GLU A 1 293 ? 8.375 -0.097 14.998 1.00 62.72 293 GLU A C 1
ATOM 2055 O O . GLU A 1 293 ? 8.240 1.085 15.298 1.00 62.72 293 GLU A O 1
ATOM 2060 N N . MET A 1 294 ? 7.514 -1.006 15.452 1.00 67.06 294 MET A N 1
ATOM 2061 C CA . MET A 1 294 ? 6.371 -0.645 16.291 1.00 67.06 294 MET A CA 1
ATOM 2062 C C . MET A 1 294 ? 6.772 -0.531 17.772 1.00 67.06 294 MET A C 1
ATOM 2064 O O . MET A 1 294 ? 6.842 -1.554 18.463 1.00 67.06 294 MET A O 1
ATOM 2068 N N . PRO A 1 295 ? 7.003 0.683 18.325 1.00 64.56 295 PRO A N 1
ATOM 2069 C CA . PRO A 1 295 ? 7.204 0.820 19.758 1.00 64.56 295 PRO A CA 1
ATOM 2070 C C . PRO A 1 295 ? 5.955 0.303 20.465 1.00 64.56 295 PRO A C 1
ATOM 2072 O O . PRO A 1 295 ? 4.833 0.710 20.151 1.00 64.56 295 PRO A O 1
ATOM 2075 N N . ALA A 1 296 ? 6.146 -0.603 21.426 1.00 61.84 296 ALA A N 1
ATOM 2076 C CA . ALA A 1 296 ? 5.043 -1.083 22.239 1.00 61.84 296 ALA A CA 1
ATOM 2077 C C . ALA A 1 296 ? 4.280 0.133 22.805 1.00 61.84 296 ALA A C 1
ATOM 2079 O O . ALA A 1 296 ? 4.911 1.035 23.374 1.00 61.84 296 ALA A O 1
ATOM 2080 N N . PRO A 1 297 ? 2.947 0.203 22.643 1.00 57.41 297 PRO A N 1
ATOM 2081 C CA . PRO A 1 297 ? 2.174 1.284 23.231 1.00 57.41 297 PRO A CA 1
ATOM 2082 C C . PRO A 1 297 ? 2.391 1.261 24.748 1.00 57.41 297 PRO A C 1
ATOM 2084 O O . PRO A 1 297 ? 2.139 0.251 25.401 1.00 57.41 297 PRO A O 1
ATOM 2087 N N . GLY A 1 298 ? 2.934 2.355 25.289 1.00 58.22 298 GLY A N 1
ATOM 2088 C CA . GLY A 1 298 ? 3.318 2.449 26.702 1.00 58.22 298 GLY A CA 1
ATOM 2089 C C . GLY A 1 298 ? 4.767 2.056 27.018 1.00 58.22 298 GLY A C 1
ATOM 2090 O O . GLY A 1 298 ? 5.079 1.811 28.181 1.00 58.22 298 GLY A O 1
ATOM 2091 N N . GLY A 1 299 ? 5.657 2.001 26.020 1.00 62.94 299 GLY A N 1
ATOM 2092 C CA . GLY A 1 299 ? 7.094 1.834 26.241 1.00 62.94 299 GLY A CA 1
ATOM 2093 C C . GLY A 1 299 ? 7.674 2.844 27.253 1.00 62.94 299 GLY A C 1
ATOM 2094 O O . GLY A 1 299 ? 7.117 3.927 27.450 1.00 62.94 299 GLY A O 1
ATOM 2095 N N . PRO A 1 300 ? 8.812 2.517 27.894 1.00 54.53 300 PRO A N 1
ATOM 2096 C CA . PRO A 1 300 ? 9.364 3.239 29.050 1.00 54.53 300 PRO A CA 1
ATOM 2097 C C . PRO A 1 300 ? 9.715 4.706 28.776 1.00 54.53 300 PRO A C 1
ATOM 2099 O O . PRO A 1 300 ? 9.920 5.474 29.711 1.00 54.53 300 PRO A O 1
ATOM 2102 N N . THR A 1 301 ? 9.770 5.115 27.508 1.00 58.66 301 THR A N 1
ATOM 2103 C CA . THR A 1 301 ? 9.951 6.514 27.123 1.00 58.66 301 THR A CA 1
ATOM 2104 C C . THR A 1 301 ? 8.713 7.372 27.386 1.00 58.66 301 THR A C 1
ATOM 2106 O O . THR A 1 301 ? 8.821 8.590 27.308 1.00 58.66 301 THR A O 1
ATOM 2109 N N . GLY A 1 302 ? 7.543 6.791 27.693 1.00 51.72 302 GLY A N 1
ATOM 2110 C CA . GLY A 1 302 ? 6.322 7.524 28.064 1.00 51.72 302 GLY A CA 1
ATOM 2111 C C . GLY A 1 302 ? 5.720 8.386 26.945 1.00 51.72 302 GLY A C 1
ATOM 2112 O O . GLY A 1 302 ? 4.629 8.933 27.099 1.00 51.72 302 GLY A O 1
ATOM 2113 N N . VAL A 1 303 ? 6.398 8.485 25.800 1.00 54.56 303 VAL A N 1
ATOM 2114 C CA . VAL A 1 303 ? 5.906 9.142 24.594 1.00 54.56 303 VAL A CA 1
ATOM 2115 C C . VAL A 1 303 ? 5.018 8.126 23.886 1.00 54.56 303 VAL A C 1
ATOM 2117 O O . VAL A 1 303 ? 5.503 7.155 23.311 1.00 54.56 303 VAL A O 1
ATOM 2120 N N . GLY A 1 304 ? 3.706 8.299 24.050 1.00 54.12 304 GLY A N 1
ATOM 2121 C CA . GLY A 1 304 ? 2.682 7.329 23.668 1.00 54.12 304 GLY A CA 1
ATOM 2122 C C . GLY A 1 304 ? 2.841 6.781 22.249 1.00 54.12 304 GLY A C 1
ATOM 2123 O O . GLY A 1 304 ? 3.159 7.522 21.320 1.00 54.12 304 GLY A O 1
ATOM 2124 N N . GLY A 1 305 ? 2.570 5.480 22.097 1.00 63.22 305 GLY A N 1
ATOM 2125 C CA . GLY A 1 305 ? 2.542 4.744 20.826 1.00 63.22 305 GLY A CA 1
ATOM 2126 C C . GLY A 1 305 ? 1.354 5.134 19.948 1.00 63.22 305 GLY A C 1
ATOM 2127 O O . GLY A 1 305 ? 0.551 4.286 19.576 1.00 63.22 305 GLY A O 1
ATOM 2128 N N . GLY A 1 306 ? 1.206 6.434 19.705 1.00 70.00 306 GLY A N 1
ATOM 2129 C CA . GLY A 1 306 ? 0.226 6.994 18.794 1.00 70.00 306 GLY A CA 1
ATOM 2130 C C . GLY A 1 306 ? 0.715 6.976 17.343 1.00 70.00 306 GLY A C 1
ATOM 2131 O O . GLY A 1 306 ? 1.858 6.611 17.063 1.00 70.00 306 GLY A O 1
ATOM 2132 N N . PRO A 1 307 ? -0.144 7.402 16.407 1.00 76.56 307 PRO A N 1
ATOM 2133 C CA . PRO A 1 307 ? 0.165 7.427 14.985 1.00 76.56 307 PRO A CA 1
ATOM 2134 C C . PRO A 1 307 ? 1.381 8.316 14.706 1.00 76.56 307 PRO A C 1
ATOM 2136 O O . PRO A 1 307 ? 1.421 9.485 15.101 1.00 76.56 307 PRO A O 1
ATOM 2139 N N . HIS A 1 308 ? 2.361 7.756 14.004 1.00 80.94 308 HIS A N 1
ATOM 2140 C CA . HIS A 1 308 ? 3.624 8.407 13.675 1.00 80.94 308 HIS A CA 1
ATOM 2141 C C . HIS A 1 308 ? 3.746 8.589 12.151 1.00 80.94 308 HIS A C 1
ATOM 2143 O O . HIS A 1 308 ? 3.288 7.713 11.416 1.00 80.94 308 HIS A O 1
ATOM 2149 N N . PRO A 1 309 ? 4.391 9.661 11.643 1.00 78.81 309 PRO A N 1
ATOM 2150 C CA . PRO A 1 309 ? 4.511 9.894 10.198 1.00 78.81 309 PRO A CA 1
ATOM 2151 C C . PRO A 1 309 ? 5.251 8.783 9.442 1.00 78.81 309 PRO A C 1
ATOM 2153 O O . PRO A 1 309 ? 5.081 8.637 8.239 1.00 78.81 309 PRO A O 1
ATOM 2156 N N . ARG A 1 310 ? 6.076 8.002 10.152 1.00 83.00 310 ARG A N 1
ATOM 2157 C CA . ARG A 1 310 ? 6.823 6.862 9.588 1.00 83.00 310 ARG A CA 1
ATOM 2158 C C . ARG A 1 310 ? 6.041 5.550 9.609 1.00 83.00 310 ARG A C 1
ATOM 2160 O O . ARG A 1 310 ? 6.449 4.599 8.957 1.00 83.00 310 ARG A O 1
ATOM 2167 N N . CYS A 1 311 ? 4.934 5.475 10.350 1.00 87.69 311 CYS A N 1
ATOM 2168 C CA . CYS A 1 311 ? 4.122 4.266 10.359 1.00 87.69 311 CYS A CA 1
ATOM 2169 C C . CYS A 1 311 ? 3.390 4.142 9.025 1.00 87.69 311 CYS A C 1
ATOM 2171 O O . CYS A 1 311 ? 2.655 5.046 8.614 1.00 87.69 311 CYS A O 1
ATOM 2173 N N . SER A 1 312 ? 3.560 2.995 8.372 1.00 91.38 312 SER A N 1
ATOM 2174 C CA . SER A 1 312 ? 2.730 2.622 7.236 1.00 91.38 312 SER A CA 1
ATOM 2175 C C . SER A 1 312 ? 1.258 2.508 7.682 1.00 91.38 312 SER A C 1
ATOM 2177 O O . SER A 1 312 ? 0.979 2.201 8.846 1.00 91.38 312 SER A O 1
ATOM 2179 N N . PRO A 1 313 ? 0.282 2.784 6.805 1.00 94.12 313 PRO A N 1
ATOM 2180 C CA . PRO A 1 313 ? -1.127 2.594 7.134 1.00 94.12 313 PRO A CA 1
ATOM 2181 C C . PRO A 1 313 ? -1.437 1.136 7.509 1.00 94.12 313 PRO A C 1
ATOM 2183 O O . PRO A 1 313 ? -2.248 0.895 8.400 1.00 94.12 313 PRO A O 1
ATOM 2186 N N . GLU A 1 314 ? -0.742 0.168 6.910 1.00 94.31 314 GLU A N 1
ATOM 2187 C CA . GLU A 1 314 ? -0.826 -1.250 7.260 1.00 94.31 314 GLU A CA 1
ATOM 2188 C C . GLU A 1 314 ? -0.391 -1.489 8.714 1.00 94.31 314 GLU A C 1
ATOM 2190 O O . GLU A 1 314 ? -1.076 -2.184 9.471 1.00 94.31 314 GLU A O 1
ATOM 2195 N N . LEU A 1 315 ? 0.704 -0.849 9.140 1.00 92.06 315 LEU A N 1
ATOM 2196 C CA . LEU A 1 315 ? 1.147 -0.870 10.531 1.00 92.06 315 LEU A CA 1
ATOM 2197 C C . LEU A 1 315 ? 0.155 -0.203 11.474 1.00 92.06 315 LEU A C 1
ATOM 2199 O O . LEU A 1 315 ? -0.066 -0.726 12.559 1.00 92.06 315 LEU A O 1
ATOM 2203 N N . VAL A 1 316 ? -0.485 0.896 11.074 1.00 93.56 316 VAL A N 1
ATOM 2204 C CA . VAL A 1 316 ? -1.534 1.541 11.881 1.00 93.56 316 VAL A CA 1
ATOM 2205 C C . VAL A 1 316 ? -2.706 0.584 12.129 1.00 93.56 316 VAL A C 1
ATOM 2207 O O . VAL A 1 316 ? -3.174 0.469 13.264 1.00 93.56 316 VAL A O 1
ATOM 2210 N N . VAL A 1 317 ? -3.142 -0.157 11.105 1.00 95.06 317 VAL A N 1
ATOM 2211 C CA . VAL A 1 317 ? -4.191 -1.181 11.246 1.00 95.06 317 VAL A CA 1
ATOM 2212 C C . VAL A 1 317 ? -3.733 -2.309 12.175 1.0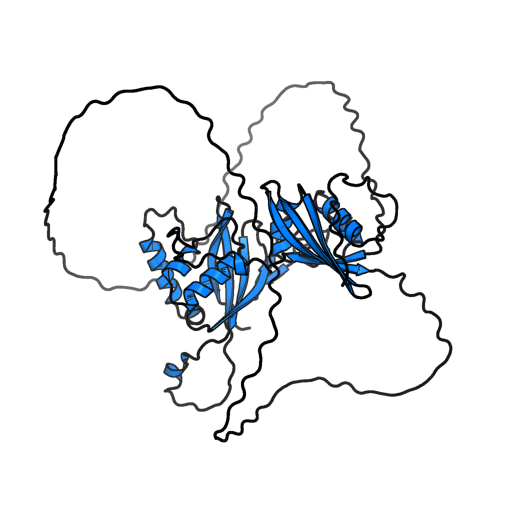0 95.06 317 VAL A C 1
ATOM 2214 O O . VAL A 1 317 ? -4.431 -2.628 13.141 1.00 95.06 317 VAL A O 1
ATOM 2217 N N . LYS A 1 318 ? -2.540 -2.878 11.943 1.00 93.44 318 LYS A N 1
ATOM 2218 C CA . LYS A 1 318 ? -1.957 -3.926 12.802 1.00 93.44 318 LYS A CA 1
ATOM 2219 C C . LYS A 1 318 ? -1.832 -3.455 14.257 1.00 93.44 318 LYS A C 1
ATOM 2221 O O . LYS A 1 318 ? -2.192 -4.192 15.172 1.00 93.44 318 LYS A O 1
ATOM 2226 N N . ALA A 1 319 ? -1.384 -2.220 14.480 1.00 91.62 319 ALA A N 1
ATOM 2227 C CA . ALA A 1 319 ? -1.224 -1.607 15.795 1.00 91.62 319 ALA A CA 1
ATOM 2228 C C . ALA A 1 319 ? -2.539 -1.509 16.559 1.00 91.62 319 ALA A C 1
ATOM 2230 O O . ALA A 1 319 ? -2.627 -1.920 17.721 1.00 91.62 319 ALA A O 1
ATOM 2231 N N . GLN A 1 320 ? -3.565 -0.987 15.890 1.00 94.00 320 GLN A N 1
ATOM 2232 C CA . GLN A 1 320 ? -4.889 -0.840 16.464 1.00 94.00 320 GLN A CA 1
ATOM 2233 C C . GLN A 1 320 ? -5.492 -2.206 16.806 1.00 94.00 320 GLN A C 1
ATOM 2235 O O . GLN A 1 320 ? -5.989 -2.390 17.917 1.00 94.00 320 GLN A O 1
ATOM 2240 N N . LEU A 1 321 ? -5.396 -3.181 15.898 1.00 94.44 321 LEU A N 1
ATOM 2241 C CA . LEU A 1 321 ? -5.882 -4.545 16.122 1.00 94.44 321 LEU A CA 1
ATOM 2242 C C . LEU A 1 321 ? -5.135 -5.239 17.265 1.00 94.44 321 LEU A C 1
ATOM 2244 O O . LEU A 1 321 ? -5.760 -5.867 18.117 1.00 94.44 321 LEU A O 1
ATOM 2248 N N . ALA A 1 322 ? -3.815 -5.070 17.348 1.00 91.88 322 ALA A N 1
ATOM 2249 C CA . ALA A 1 322 ? -3.016 -5.612 18.440 1.00 91.88 322 ALA A CA 1
ATOM 2250 C C . ALA A 1 322 ? -3.390 -4.982 19.795 1.00 91.88 322 ALA A C 1
ATOM 2252 O O . ALA A 1 322 ? -3.423 -5.678 20.809 1.00 91.88 322 ALA A O 1
ATOM 2253 N N . ALA A 1 323 ? -3.690 -3.679 19.833 1.00 91.75 323 ALA A N 1
ATOM 2254 C CA . ALA A 1 323 ? -4.183 -3.014 21.039 1.00 91.75 323 ALA A CA 1
ATOM 2255 C C . ALA A 1 323 ? -5.563 -3.545 21.460 1.00 91.75 323 ALA A C 1
ATOM 2257 O O . ALA A 1 323 ? -5.752 -3.888 22.629 1.00 91.75 323 ALA A O 1
ATOM 2258 N N . LEU A 1 324 ? -6.487 -3.726 20.509 1.00 93.69 324 LEU A N 1
ATOM 2259 C CA . LEU A 1 324 ? -7.798 -4.333 20.768 1.00 93.69 324 LEU A CA 1
ATOM 2260 C C . LEU A 1 324 ? -7.677 -5.770 21.293 1.00 93.69 324 LEU A C 1
ATOM 2262 O O . LEU A 1 324 ? -8.335 -6.107 22.276 1.00 93.69 324 LEU A O 1
ATOM 2266 N N . ALA A 1 325 ? -6.788 -6.584 20.719 1.00 92.06 325 ALA A N 1
ATOM 2267 C CA . ALA A 1 325 ? -6.546 -7.960 21.160 1.00 92.06 325 ALA A CA 1
ATOM 2268 C C . ALA A 1 325 ? -6.032 -8.051 22.611 1.00 92.06 325 ALA A C 1
ATOM 2270 O O . ALA A 1 325 ? -6.281 -9.039 23.301 1.00 92.06 325 ALA A O 1
ATOM 2271 N N . ARG A 1 326 ? -5.344 -7.009 23.101 1.00 91.12 326 ARG A N 1
ATOM 2272 C CA . ARG A 1 326 ? -4.904 -6.887 24.503 1.00 91.12 326 ARG A CA 1
ATOM 2273 C C . ARG A 1 326 ? -5.960 -6.278 25.433 1.00 91.12 326 ARG A C 1
ATOM 2275 O O . ARG A 1 326 ? -5.707 -6.162 26.628 1.00 91.12 326 ARG A O 1
ATOM 2282 N N . GLY A 1 327 ? -7.113 -5.857 24.912 1.00 92.19 327 GLY A N 1
ATOM 2283 C CA . GLY A 1 327 ? -8.110 -5.092 25.664 1.00 92.19 327 GLY A CA 1
ATOM 2284 C C . GLY A 1 327 ? -7.709 -3.634 25.933 1.00 92.19 327 GLY A C 1
ATOM 2285 O O . GLY A 1 327 ? -8.361 -2.954 26.726 1.00 92.19 327 GLY A O 1
ATOM 2286 N N . ASP A 1 328 ? -6.663 -3.128 25.275 1.00 93.12 328 ASP A N 1
ATOM 2287 C CA . ASP A 1 328 ? -6.205 -1.744 25.395 1.00 93.12 328 ASP A CA 1
ATOM 2288 C C . ASP A 1 328 ? -7.000 -0.825 24.457 1.00 93.12 328 ASP A C 1
ATOM 2290 O O . ASP A 1 328 ? -6.578 -0.450 23.359 1.00 93.12 328 ASP A O 1
ATOM 2294 N N . VAL A 1 329 ? -8.198 -0.458 24.908 1.00 92.88 329 VAL A N 1
ATOM 2295 C CA . VAL A 1 329 ? -9.106 0.421 24.158 1.00 92.88 329 VAL A CA 1
ATOM 2296 C C . VAL A 1 329 ? -8.518 1.825 23.977 1.00 92.88 329 VAL A C 1
ATOM 2298 O O . VAL A 1 329 ? -8.792 2.472 22.970 1.00 92.88 329 VAL A O 1
ATOM 2301 N N . VAL A 1 330 ? -7.707 2.304 24.925 1.00 91.38 330 VAL A N 1
ATOM 2302 C CA . VAL A 1 330 ? -7.102 3.646 24.874 1.00 91.38 330 VAL A CA 1
ATOM 2303 C C . VAL A 1 330 ? -6.014 3.689 23.802 1.00 91.38 330 VAL A C 1
ATOM 2305 O O . VAL A 1 330 ? -6.026 4.588 22.959 1.00 91.38 330 VAL A O 1
ATOM 2308 N N . GLY A 1 331 ? -5.128 2.690 23.778 1.00 90.12 331 GLY A N 1
ATOM 2309 C CA . GLY A 1 331 ? -4.125 2.528 22.729 1.00 90.12 331 GLY A CA 1
ATOM 2310 C C . GLY A 1 331 ? -4.761 2.365 21.351 1.00 90.12 331 GLY A C 1
ATOM 2311 O O . GLY A 1 331 ? -4.382 3.068 20.416 1.00 90.12 331 GLY A O 1
ATOM 2312 N N . ALA A 1 332 ? -5.801 1.535 21.229 1.00 92.94 332 ALA A N 1
ATOM 2313 C CA . ALA A 1 332 ? -6.537 1.370 19.975 1.00 92.94 332 ALA A CA 1
ATOM 2314 C C . ALA A 1 332 ? -7.224 2.668 19.509 1.00 92.94 332 ALA A C 1
ATOM 2316 O O . ALA A 1 332 ? -7.219 2.984 18.315 1.00 92.94 332 ALA A O 1
ATOM 2317 N N . ALA A 1 333 ? -7.786 3.445 20.442 1.00 91.94 333 ALA A N 1
ATOM 2318 C CA . ALA A 1 333 ? -8.403 4.732 20.139 1.00 91.94 333 ALA A CA 1
ATOM 2319 C C . ALA A 1 333 ? -7.383 5.740 19.591 1.00 91.94 333 ALA A C 1
ATOM 2321 O O . ALA A 1 333 ? -7.748 6.562 18.759 1.00 91.94 333 ALA A O 1
ATOM 2322 N N . SER A 1 334 ? -6.115 5.674 20.007 1.00 90.19 334 SER A N 1
ATOM 2323 C CA . SER A 1 334 ? -5.097 6.665 19.622 1.00 90.19 334 SER A CA 1
ATOM 2324 C C . SER A 1 334 ? -4.830 6.735 18.112 1.00 90.19 334 SER A C 1
ATOM 2326 O O . SER A 1 334 ? -4.409 7.783 17.619 1.00 90.19 334 SER A O 1
ATOM 2328 N N . PHE A 1 335 ? -5.141 5.657 17.385 1.00 91.25 335 PHE A N 1
ATOM 2329 C CA . PHE A 1 335 ? -5.012 5.556 15.932 1.00 91.25 335 PHE A CA 1
ATOM 2330 C C . PHE A 1 335 ? -6.232 6.064 15.155 1.00 91.25 335 PHE A C 1
ATOM 2332 O O . PHE A 1 335 ? -6.151 6.155 13.933 1.00 91.25 335 PHE A O 1
ATOM 2339 N N . ASN A 1 336 ? -7.353 6.398 15.807 1.00 89.69 336 ASN A N 1
ATOM 2340 C CA . ASN A 1 336 ? -8.525 6.922 15.102 1.00 89.69 336 ASN A CA 1
ATOM 2341 C C . ASN A 1 336 ? -8.437 8.432 14.881 1.00 89.69 336 ASN A C 1
ATOM 2343 O O . ASN A 1 336 ? -7.959 9.195 15.724 1.00 89.69 336 ASN A O 1
ATOM 2347 N N . LEU A 1 337 ? -8.969 8.865 13.742 1.00 76.62 337 LEU A N 1
ATOM 2348 C CA . LEU A 1 337 ? -9.258 10.257 13.456 1.00 76.62 337 LEU A CA 1
ATOM 2349 C C . LEU A 1 337 ? -10.717 10.550 13.787 1.00 76.62 337 LEU A C 1
ATOM 2351 O O . LEU A 1 337 ? -11.574 10.520 12.909 1.00 76.62 337 LEU A O 1
ATOM 2355 N N . TRP A 1 338 ? -10.993 10.958 15.021 1.00 66.56 338 TRP A N 1
ATOM 2356 C CA . TRP A 1 338 ? -12.129 11.846 15.243 1.00 66.56 338 TRP A CA 1
ATOM 2357 C C . TRP A 1 338 ? -11.613 13.213 15.626 1.00 66.56 338 TRP A C 1
ATOM 2359 O O . TRP A 1 338 ? -11.091 13.411 16.717 1.00 66.56 338 TRP A O 1
ATOM 2369 N N . SER A 1 339 ? -11.674 14.104 14.635 1.00 57.69 339 SER A N 1
ATOM 2370 C CA . SER A 1 339 ? -11.447 15.546 14.700 1.00 57.69 339 SER A CA 1
ATOM 2371 C C . SER A 1 339 ? -10.803 16.027 16.006 1.00 57.69 339 SER A C 1
ATOM 2373 O O . SER A 1 339 ? -11.485 16.407 16.954 1.00 57.69 339 SER A O 1
ATOM 2375 N N . ARG A 1 340 ? -9.464 16.080 16.050 1.00 54.06 340 ARG A N 1
ATOM 2376 C CA . ARG A 1 340 ? -8.736 16.733 17.158 1.00 54.06 340 ARG A CA 1
ATOM 2377 C C . ARG A 1 340 ? -9.076 18.227 17.292 1.00 54.06 340 ARG A C 1
ATOM 2379 O O . ARG A 1 340 ? -8.690 18.846 18.275 1.00 54.06 340 ARG A O 1
ATOM 2386 N N . SER A 1 341 ? -9.797 18.795 16.322 1.00 52.25 341 SER A N 1
ATOM 2387 C CA . SER A 1 341 ? -10.333 20.156 16.373 1.00 52.25 341 SER A CA 1
ATOM 2388 C C . SER A 1 341 ? -11.560 20.303 17.269 1.00 52.25 341 SER A C 1
ATOM 2390 O O . SER A 1 341 ? -11.976 21.433 17.516 1.00 52.25 341 SER A O 1
ATOM 2392 N N . THR A 1 342 ? -12.146 19.223 17.794 1.00 51.88 342 THR A N 1
ATOM 2393 C CA . THR A 1 342 ? -13.156 19.387 18.839 1.00 51.88 342 THR A CA 1
ATOM 2394 C C . THR A 1 342 ? -12.448 19.683 20.154 1.00 51.88 342 THR A C 1
ATOM 2396 O O . THR A 1 342 ? -11.840 18.804 20.764 1.00 51.88 342 THR A O 1
ATOM 2399 N N . SER A 1 343 ? -12.591 20.916 20.630 1.00 58.16 343 SER A N 1
ATOM 2400 C CA . SER A 1 343 ? -12.280 21.365 21.996 1.00 58.16 343 SER A CA 1
ATOM 2401 C C . SER A 1 343 ? -12.865 20.472 23.105 1.00 58.16 343 SER A C 1
ATOM 2403 O O . SER A 1 343 ? -12.490 20.607 24.264 1.00 58.16 343 SER A O 1
ATOM 2405 N N . ALA A 1 344 ? -13.744 19.532 22.752 1.00 65.94 344 ALA A N 1
ATOM 2406 C CA . ALA A 1 344 ? -14.353 18.532 23.618 1.00 65.94 344 ALA A CA 1
ATOM 2407 C C . ALA A 1 344 ? -13.391 17.466 24.197 1.00 65.94 344 ALA A C 1
ATOM 2409 O O . ALA A 1 344 ? -13.817 16.640 25.002 1.00 65.94 344 ALA A O 1
ATOM 2410 N N . GLY A 1 345 ? -12.103 17.494 23.838 1.00 81.69 345 GLY A N 1
ATOM 2411 C CA . GLY A 1 345 ? -11.054 16.750 24.538 1.00 81.69 345 GLY A CA 1
ATOM 2412 C C . GLY A 1 345 ? -10.995 15.243 24.249 1.00 81.69 345 GLY A C 1
ATOM 2413 O O . GLY A 1 345 ? -11.862 14.646 23.611 1.00 81.69 345 GLY A O 1
ATOM 2414 N N . TRP A 1 346 ? -9.916 14.614 24.725 1.00 84.56 346 TRP A N 1
ATOM 2415 C CA . TRP A 1 346 ? -9.619 13.186 24.531 1.00 84.56 346 TRP A CA 1
ATOM 2416 C C . TRP A 1 346 ? -10.686 12.247 25.123 1.00 84.56 346 TRP A C 1
ATOM 2418 O O . TRP A 1 346 ? -10.912 11.151 24.610 1.00 84.56 346 TRP A O 1
ATOM 2428 N N . GLU A 1 347 ? -11.383 12.673 26.175 1.00 89.06 347 GLU A N 1
ATOM 2429 C CA . GLU A 1 347 ? -12.416 11.864 26.828 1.00 89.06 347 GLU A CA 1
ATOM 2430 C C . GLU A 1 347 ? -13.637 11.636 25.934 1.00 89.06 347 GLU A C 1
ATOM 2432 O O . GLU A 1 347 ? -14.134 10.508 25.858 1.00 89.06 347 GLU A O 1
ATOM 2437 N N . LEU A 1 348 ? -14.086 12.667 25.203 1.00 88.00 348 LEU A N 1
ATOM 2438 C CA . LEU A 1 348 ? -15.191 12.521 24.256 1.00 88.00 348 LEU A CA 1
ATOM 2439 C C . LEU A 1 348 ? -14.814 11.544 23.137 1.00 88.00 348 LEU A C 1
ATOM 2441 O O . LEU A 1 348 ? -15.605 10.667 22.790 1.00 88.00 348 LEU A O 1
ATOM 2445 N N . HIS A 1 349 ? -13.585 11.653 22.627 1.00 87.19 349 HIS A N 1
ATOM 2446 C CA . HIS A 1 349 ? -13.048 10.750 21.612 1.00 87.19 349 HIS A CA 1
ATOM 2447 C C . HIS A 1 349 ? -13.069 9.289 22.088 1.00 87.19 349 HIS A C 1
ATOM 2449 O O . HIS A 1 349 ? -13.563 8.396 21.399 1.00 87.19 349 HIS A O 1
ATOM 2455 N N . LEU A 1 350 ? -12.572 9.037 23.300 1.00 90.75 350 LEU A N 1
ATOM 2456 C CA . LEU A 1 350 ? -12.563 7.698 23.883 1.00 90.75 350 LEU A CA 1
ATOM 2457 C C . LEU A 1 350 ? -13.983 7.165 24.138 1.00 90.75 350 LEU A C 1
ATOM 2459 O O . LEU A 1 350 ? -14.240 5.978 23.928 1.00 90.75 350 LEU A O 1
ATOM 2463 N N . SER A 1 351 ? -14.909 8.028 24.563 1.00 92.44 351 SER A N 1
ATOM 2464 C CA . SER A 1 351 ? -16.323 7.683 24.752 1.00 92.44 351 SER A CA 1
ATOM 2465 C C . SER A 1 351 ? -16.990 7.268 23.436 1.00 92.44 351 SER A C 1
ATOM 2467 O O . SER A 1 351 ? -17.603 6.201 23.362 1.00 92.44 351 SER A O 1
ATOM 2469 N N . ALA A 1 352 ? -16.785 8.041 22.365 1.00 91.31 352 ALA A N 1
ATOM 2470 C CA . ALA A 1 352 ? -17.259 7.691 21.028 1.00 91.31 352 ALA A CA 1
ATOM 2471 C C . ALA A 1 352 ? -16.677 6.347 20.553 1.00 91.31 352 ALA A C 1
ATOM 2473 O O . ALA A 1 352 ? -17.388 5.546 19.946 1.00 91.31 352 ALA A O 1
ATOM 2474 N N . PHE A 1 353 ? -15.418 6.049 20.900 1.00 93.69 353 PHE A N 1
ATOM 2475 C CA . PHE A 1 353 ? -14.745 4.827 20.439 1.00 93.69 353 PHE A CA 1
ATOM 2476 C C . PHE A 1 353 ? -15.321 3.600 21.118 1.00 93.69 353 PHE A C 1
ATOM 2478 O O . PHE A 1 353 ? -15.634 2.604 20.470 1.00 93.69 353 PHE A O 1
ATOM 2485 N N . ARG A 1 354 ? -15.548 3.708 22.427 1.00 95.38 354 ARG A N 1
ATOM 2486 C CA . ARG A 1 354 ? -16.255 2.688 23.202 1.00 95.38 354 ARG A CA 1
ATOM 2487 C C . ARG A 1 354 ? -17.671 2.472 22.683 1.00 95.38 354 ARG A C 1
ATOM 2489 O O . ARG A 1 354 ? -18.085 1.326 22.564 1.00 95.38 354 ARG A O 1
ATOM 2496 N N . SER A 1 355 ? -18.385 3.546 22.344 1.00 94.62 355 SER A N 1
ATOM 2497 C CA . SER A 1 355 ? -19.730 3.461 21.766 1.00 94.62 355 SER A CA 1
ATOM 2498 C C . SER A 1 355 ? -19.731 2.711 20.430 1.00 94.62 355 SER A C 1
ATOM 2500 O O . SER A 1 355 ? -20.566 1.835 20.221 1.00 94.62 355 SER A O 1
ATOM 2502 N N . LEU A 1 356 ? -18.752 2.976 19.556 1.00 93.56 356 LEU A N 1
ATOM 2503 C CA . LEU A 1 356 ? -18.574 2.237 18.304 1.00 93.56 356 LEU A CA 1
ATOM 2504 C C . LEU A 1 356 ? -18.293 0.750 18.562 1.00 93.56 356 LEU A C 1
ATOM 2506 O O . LEU A 1 356 ? -18.996 -0.102 18.029 1.00 93.56 356 LEU A O 1
ATOM 2510 N N . LEU A 1 357 ? -17.330 0.428 19.431 1.00 94.94 357 LEU A N 1
ATOM 2511 C CA . LEU A 1 357 ? -16.986 -0.961 19.767 1.00 94.94 357 LEU A CA 1
ATOM 2512 C C . LEU A 1 357 ? -18.120 -1.725 20.469 1.00 94.94 357 LEU A C 1
ATOM 2514 O O . LEU A 1 357 ? -18.156 -2.951 20.402 1.00 94.94 357 LEU A O 1
ATOM 2518 N N . ALA A 1 358 ? -19.042 -1.022 21.131 1.00 95.12 358 ALA A N 1
ATOM 2519 C CA . ALA A 1 358 ? -20.214 -1.622 21.759 1.00 95.12 358 ALA A CA 1
ATOM 2520 C C . ALA A 1 358 ? -21.284 -2.063 20.746 1.00 95.12 358 ALA A C 1
ATOM 2522 O O . ALA A 1 358 ? -22.181 -2.828 21.106 1.00 95.12 358 ALA A O 1
ATOM 2523 N N . GLN A 1 359 ? -21.224 -1.607 19.488 1.00 94.25 359 GLN A N 1
ATOM 2524 C CA . GLN A 1 359 ? -22.206 -2.025 18.490 1.00 94.25 359 GLN A CA 1
ATOM 2525 C C . GLN A 1 359 ? -21.976 -3.496 18.094 1.00 94.25 359 GLN A C 1
ATOM 2527 O O . GLN A 1 359 ? -20.832 -3.900 17.860 1.00 94.25 359 GLN A O 1
ATOM 2532 N N . PRO A 1 360 ? -23.043 -4.301 17.915 1.00 90.88 360 PRO A N 1
ATOM 2533 C CA . PRO A 1 360 ? -22.919 -5.727 17.591 1.00 90.88 360 PRO A CA 1
ATOM 2534 C C . PRO A 1 360 ? -22.099 -6.022 16.328 1.00 90.88 360 PRO A C 1
ATOM 2536 O O . PRO A 1 360 ? -21.457 -7.066 16.235 1.00 90.88 360 PRO A O 1
ATOM 2539 N N . ALA A 1 361 ? -22.086 -5.096 15.363 1.00 91.00 361 ALA A N 1
ATOM 2540 C CA . ALA A 1 361 ? -21.315 -5.226 14.129 1.00 91.00 361 ALA A CA 1
ATOM 2541 C C . ALA A 1 361 ? -19.794 -5.315 14.364 1.00 91.00 361 ALA A C 1
ATOM 2543 O O . ALA A 1 361 ? -19.101 -5.931 13.555 1.00 91.00 361 ALA A O 1
ATOM 2544 N N . TYR A 1 362 ? -19.291 -4.754 15.470 1.00 93.56 362 TYR A N 1
ATOM 2545 C CA . TYR A 1 362 ? -17.866 -4.717 15.815 1.00 93.56 362 TYR A CA 1
ATOM 2546 C C . TYR A 1 362 ? -17.475 -5.711 16.911 1.00 93.56 362 TYR A C 1
ATOM 2548 O O . TYR A 1 362 ? -16.289 -5.842 17.204 1.00 93.56 362 TYR A O 1
ATOM 2556 N N . ALA A 1 363 ? -18.422 -6.480 17.463 1.00 92.50 363 ALA A N 1
ATOM 2557 C CA . ALA A 1 363 ? -18.117 -7.559 18.405 1.00 92.50 363 ALA A CA 1
ATOM 2558 C C . ALA A 1 363 ? -17.004 -8.517 17.910 1.00 92.50 363 ALA A C 1
ATOM 2560 O O . ALA A 1 363 ? -16.150 -8.890 18.720 1.00 92.50 363 ALA A O 1
ATOM 2561 N N . PRO A 1 364 ? -16.911 -8.858 16.601 1.00 94.06 364 PRO A N 1
ATOM 2562 C CA . PRO A 1 364 ? -15.808 -9.668 16.087 1.00 94.06 364 PRO A CA 1
ATOM 2563 C C . PRO A 1 364 ? -14.409 -9.080 16.326 1.00 94.06 364 PRO A C 1
ATOM 2565 O O . PRO A 1 364 ? -13.488 -9.852 16.569 1.00 94.06 364 PRO A O 1
ATOM 2568 N N . LEU A 1 365 ? -14.232 -7.749 16.320 1.00 94.31 365 LEU A N 1
ATOM 2569 C CA . LEU A 1 365 ? -12.924 -7.112 16.562 1.00 94.31 365 LEU A CA 1
ATOM 2570 C C . LEU A 1 365 ? -12.365 -7.438 17.950 1.00 94.31 365 LEU A C 1
ATOM 2572 O O . LEU A 1 365 ? -11.158 -7.577 18.110 1.00 94.31 365 LEU A O 1
ATOM 2576 N N . LEU A 1 366 ? -13.247 -7.564 18.944 1.00 93.50 366 LEU A N 1
ATOM 2577 C CA . LEU A 1 366 ? -12.878 -7.863 20.329 1.00 93.50 366 LEU A CA 1
ATOM 2578 C C . LEU A 1 366 ? -12.722 -9.369 20.582 1.00 93.50 366 LEU A C 1
ATOM 2580 O O . LEU A 1 366 ? -12.083 -9.773 21.551 1.00 93.50 366 LEU A O 1
ATOM 2584 N N . ALA A 1 367 ? -13.335 -10.205 19.740 1.00 92.19 367 ALA A N 1
ATOM 2585 C CA . ALA A 1 367 ? -13.340 -11.660 19.881 1.00 92.19 367 ALA A CA 1
ATOM 2586 C C . ALA A 1 367 ? -12.275 -12.373 19.026 1.00 92.19 367 ALA A C 1
ATOM 2588 O O . ALA A 1 367 ? -12.080 -13.583 19.189 1.00 92.19 367 ALA A O 1
ATOM 2589 N N . ALA A 1 368 ? -11.633 -11.656 18.101 1.00 93.50 368 ALA A N 1
ATOM 2590 C CA . ALA A 1 368 ? -10.638 -12.196 17.184 1.00 93.50 368 ALA A CA 1
ATOM 2591 C C . ALA A 1 368 ? -9.358 -12.633 17.903 1.00 93.50 368 ALA A C 1
ATOM 2593 O O . ALA A 1 368 ? -8.837 -11.935 18.769 1.00 93.50 368 ALA A O 1
ATOM 2594 N N . GLY A 1 369 ? -8.852 -13.806 17.519 1.00 89.81 369 GLY A N 1
ATOM 2595 C CA . GLY A 1 369 ? -7.547 -14.308 17.950 1.00 89.81 369 GLY A CA 1
ATOM 2596 C C . GLY A 1 369 ? -6.404 -13.840 17.048 1.00 89.81 369 GLY A C 1
ATOM 2597 O O . GLY A 1 369 ? -5.248 -13.899 17.457 1.00 89.81 369 GLY A O 1
ATOM 2598 N N . GLY A 1 370 ? -6.726 -13.373 15.841 1.00 92.81 370 GLY A N 1
ATOM 2599 C CA . GLY A 1 370 ? -5.771 -12.859 14.870 1.00 92.81 370 GLY A CA 1
ATOM 2600 C C . GLY A 1 370 ? -6.452 -12.035 13.783 1.00 92.81 370 GLY A C 1
ATOM 2601 O O . GLY A 1 370 ? -7.683 -11.968 13.695 1.00 92.81 370 GLY A O 1
ATOM 2602 N N . ALA A 1 371 ? -5.636 -11.393 12.957 1.00 95.12 371 ALA A N 1
ATOM 2603 C CA . ALA A 1 371 ? -6.094 -10.643 11.803 1.00 95.12 371 ALA A CA 1
ATOM 2604 C C . ALA A 1 371 ? -5.075 -10.738 10.667 1.00 95.12 371 ALA A C 1
ATOM 2606 O O . ALA A 1 371 ? -3.869 -10.725 10.904 1.00 95.12 371 ALA A O 1
ATOM 2607 N N . GLU A 1 372 ? -5.583 -10.801 9.446 1.00 94.88 372 GLU A N 1
ATOM 2608 C CA . GLU A 1 372 ? -4.812 -10.806 8.209 1.00 94.88 372 GLU A CA 1
ATOM 2609 C C . GLU A 1 372 ? -5.217 -9.584 7.384 1.00 94.88 372 GLU A C 1
ATOM 2611 O O . GLU A 1 372 ? -6.404 -9.251 7.290 1.00 94.88 372 GLU A O 1
ATOM 2616 N N . LEU A 1 373 ? -4.236 -8.893 6.808 1.00 95.62 373 LEU A N 1
ATOM 2617 C CA . LEU A 1 373 ? -4.496 -7.797 5.880 1.00 95.62 373 LEU A CA 1
ATOM 2618 C C . LEU A 1 373 ? -4.770 -8.386 4.494 1.00 95.62 373 LEU A C 1
ATOM 2620 O O . LEU A 1 373 ? -3.996 -9.202 4.001 1.00 95.62 373 LEU A O 1
ATOM 2624 N N . GLY A 1 374 ? -5.896 -8.002 3.903 1.00 94.69 374 GLY A N 1
ATOM 2625 C CA . GLY A 1 374 ? -6.299 -8.391 2.556 1.00 94.69 374 GLY A CA 1
ATOM 2626 C C . GLY A 1 374 ? -5.912 -7.349 1.499 1.00 94.69 374 GLY A C 1
ATOM 2627 O O . GLY A 1 374 ? -4.987 -6.559 1.711 1.00 94.69 374 GLY A O 1
ATOM 2628 N N . PRO A 1 375 ? -6.634 -7.320 0.365 1.00 94.56 375 PRO A N 1
ATOM 2629 C CA . PRO A 1 375 ? -6.475 -6.298 -0.663 1.00 94.56 375 PRO A CA 1
ATOM 2630 C C . PRO A 1 375 ? -6.613 -4.873 -0.115 1.00 94.56 375 PRO A C 1
ATOM 2632 O O . PRO A 1 375 ? -7.331 -4.616 0.858 1.00 94.56 375 PRO A O 1
ATOM 2635 N N . SER A 1 376 ? -5.939 -3.932 -0.769 1.00 96.38 376 SER A N 1
ATOM 2636 C CA . SER A 1 376 ? -6.022 -2.513 -0.443 1.00 96.38 376 SER A CA 1
ATOM 2637 C C . SER A 1 376 ? -6.018 -1.651 -1.694 1.00 96.38 376 SER A C 1
ATOM 2639 O O . SER A 1 376 ? -5.476 -2.045 -2.727 1.00 96.38 376 SER A O 1
ATOM 2641 N N . ALA A 1 377 ? -6.612 -0.466 -1.590 1.00 95.12 377 ALA A N 1
ATOM 2642 C CA . ALA A 1 377 ? -6.714 0.488 -2.687 1.00 95.12 377 ALA A CA 1
ATOM 2643 C C . ALA A 1 377 ? -6.498 1.923 -2.203 1.00 95.12 377 ALA A C 1
ATOM 2645 O O . ALA A 1 377 ? -6.791 2.257 -1.049 1.00 95.12 377 ALA A O 1
ATOM 2646 N N . LEU A 1 378 ? -6.031 2.785 -3.108 1.00 93.69 378 LEU A N 1
ATOM 2647 C CA . LEU A 1 378 ? -5.828 4.218 -2.881 1.00 93.69 378 LEU A CA 1
ATOM 2648 C C . LEU A 1 378 ? -6.875 5.053 -3.636 1.00 93.69 378 LEU A C 1
ATOM 2650 O O . LEU A 1 378 ? -6.573 5.559 -4.719 1.00 93.69 378 LEU A O 1
ATOM 2654 N N . PRO A 1 379 ? -8.079 5.285 -3.067 1.00 93.25 379 PRO A N 1
ATOM 2655 C CA . PRO A 1 379 ? -9.038 6.218 -3.660 1.00 93.25 379 PRO A CA 1
ATOM 2656 C C . PRO A 1 379 ? -8.434 7.602 -3.922 1.00 93.25 379 PRO A C 1
ATOM 2658 O O . PRO A 1 379 ? -8.815 8.297 -4.855 1.00 93.25 379 PRO A O 1
ATOM 2661 N N . THR A 1 380 ? -7.499 8.027 -3.064 1.00 93.25 380 THR A N 1
ATOM 2662 C CA . THR A 1 380 ? -6.687 9.233 -3.259 1.00 93.25 380 THR A CA 1
ATOM 2663 C C . THR A 1 380 ? -5.287 9.001 -2.686 1.00 93.25 380 THR A C 1
ATOM 2665 O O . THR A 1 380 ? -5.135 8.155 -1.804 1.00 93.25 380 THR A O 1
ATOM 2668 N N . PRO A 1 381 ? -4.275 9.820 -3.026 1.00 90.44 381 PRO A N 1
ATOM 2669 C CA . PRO A 1 381 ? -2.949 9.731 -2.400 1.00 90.44 381 PRO A CA 1
ATOM 2670 C C . PRO A 1 381 ? -2.942 9.899 -0.869 1.00 90.44 381 PRO A C 1
ATOM 2672 O O . PRO A 1 381 ? -1.952 9.585 -0.212 1.00 90.44 381 PRO A O 1
ATOM 2675 N N . ARG A 1 382 ? -4.032 10.423 -0.287 1.00 94.06 382 ARG A N 1
ATOM 2676 C CA . ARG A 1 382 ? -4.187 10.667 1.154 1.00 94.06 382 ARG A CA 1
ATOM 2677 C C . ARG A 1 382 ? -5.220 9.763 1.821 1.00 94.06 382 ARG A C 1
ATOM 2679 O O . ARG A 1 382 ? -5.492 9.964 3.001 1.00 94.06 382 ARG A O 1
ATOM 2686 N N . ARG A 1 383 ? -5.806 8.808 1.095 1.00 95.88 383 ARG A N 1
ATOM 2687 C CA . ARG A 1 383 ? -6.795 7.865 1.627 1.00 95.88 383 ARG A CA 1
ATOM 2688 C C . ARG A 1 383 ? -6.466 6.450 1.191 1.00 95.88 383 ARG A C 1
ATOM 2690 O O . ARG A 1 383 ? -6.222 6.226 0.013 1.00 95.88 383 ARG A O 1
ATOM 2697 N N . LEU A 1 384 ? -6.518 5.516 2.130 1.00 96.81 384 LEU A N 1
ATOM 2698 C CA . LEU A 1 384 ? -6.340 4.090 1.878 1.00 96.81 384 LEU A CA 1
ATOM 2699 C C . LEU A 1 384 ? -7.588 3.344 2.347 1.00 96.81 384 LEU A C 1
ATOM 2701 O O . LEU A 1 384 ? -8.076 3.594 3.449 1.00 96.81 384 LEU A O 1
ATOM 2705 N N . LEU A 1 385 ? -8.074 2.412 1.534 1.00 97.31 385 LEU A N 1
ATOM 2706 C CA . LEU A 1 385 ? -8.979 1.362 1.987 1.00 97.31 385 LEU A CA 1
ATOM 2707 C C . LEU A 1 385 ? -8.179 0.076 2.144 1.00 97.31 385 LEU A C 1
ATOM 2709 O O . LEU A 1 385 ? -7.497 -0.338 1.212 1.00 97.31 385 LEU A O 1
ATOM 2713 N N . GLN A 1 386 ? -8.256 -0.533 3.320 1.00 97.62 386 GLN A N 1
ATOM 2714 C CA . GLN A 1 386 ? -7.563 -1.768 3.657 1.00 97.62 386 GLN A CA 1
ATOM 2715 C C . GLN A 1 386 ? -8.588 -2.804 4.097 1.00 97.62 386 GLN A C 1
ATOM 2717 O O . GLN A 1 386 ? -9.269 -2.623 5.108 1.00 97.62 386 GLN A O 1
ATOM 2722 N N . GLU A 1 387 ? -8.686 -3.907 3.365 1.00 97.31 387 GLU A N 1
ATOM 2723 C CA . GLU A 1 387 ? -9.456 -5.051 3.826 1.00 97.31 387 GLU A CA 1
ATOM 2724 C C . GLU A 1 387 ? -8.725 -5.747 4.980 1.00 97.31 387 GLU A C 1
ATOM 2726 O O . GLU A 1 387 ? -7.507 -5.929 4.951 1.00 97.31 387 GLU A O 1
ATOM 2731 N N . VAL A 1 388 ? -9.473 -6.154 6.000 1.00 97.38 388 VAL A N 1
ATOM 2732 C CA . VAL A 1 388 ? -8.983 -6.904 7.152 1.00 97.38 388 VAL A CA 1
ATOM 2733 C C . VAL A 1 388 ? -9.862 -8.124 7.354 1.00 97.38 388 VAL A C 1
ATOM 2735 O O . VAL A 1 388 ? -11.075 -8.012 7.550 1.00 97.38 388 VAL A O 1
ATOM 2738 N N . ARG A 1 389 ? -9.236 -9.297 7.372 1.00 96.38 389 ARG A N 1
ATOM 2739 C CA . ARG A 1 389 ? -9.886 -10.559 7.704 1.00 96.38 389 ARG A CA 1
ATOM 2740 C C . ARG A 1 389 ? -9.548 -10.945 9.134 1.00 96.38 389 ARG A C 1
ATOM 2742 O O . ARG A 1 389 ? -8.402 -11.234 9.460 1.00 96.38 389 ARG A O 1
ATOM 2749 N N . LEU A 1 390 ? -10.558 -10.979 9.992 1.00 95.50 390 LEU A N 1
ATOM 2750 C CA . LEU A 1 390 ? -10.418 -11.458 11.362 1.00 95.50 390 LEU A CA 1
ATOM 2751 C C . LEU A 1 390 ? -10.463 -12.985 11.392 1.00 95.50 390 LEU A C 1
ATOM 2753 O O . LEU A 1 390 ? -11.358 -13.603 10.806 1.00 95.50 390 LEU A O 1
ATOM 2757 N N . THR A 1 391 ? -9.517 -13.579 12.111 1.00 93.44 391 THR A N 1
ATOM 2758 C CA . THR A 1 391 ? -9.362 -15.026 12.275 1.00 93.44 391 THR A CA 1
ATOM 2759 C C . THR A 1 391 ? -9.457 -15.411 13.751 1.00 93.44 391 THR A C 1
ATOM 2761 O O . THR A 1 391 ? -9.356 -14.582 14.661 1.00 93.44 391 THR A O 1
ATOM 2764 N N . GLY A 1 392 ? -9.726 -16.693 14.015 1.00 89.56 392 GLY A N 1
ATOM 2765 C CA . GLY A 1 392 ? -9.796 -17.205 15.384 1.00 89.56 392 GLY A CA 1
ATOM 2766 C C . GLY A 1 392 ? -10.891 -16.557 16.236 1.00 89.56 392 GLY A C 1
ATOM 2767 O O . GLY A 1 392 ? -10.691 -16.408 17.440 1.00 89.56 392 GLY A O 1
ATOM 2768 N N . LEU A 1 393 ? -12.022 -16.155 15.637 1.00 86.62 393 LEU A N 1
ATOM 2769 C CA . LEU A 1 393 ? -13.167 -15.640 16.389 1.00 86.62 393 LEU A CA 1
ATOM 2770 C C . LEU A 1 393 ? -13.589 -16.696 17.411 1.00 86.62 393 LEU A C 1
ATOM 2772 O O . LEU A 1 393 ? -14.142 -17.746 17.059 1.00 86.62 393 LEU A O 1
ATOM 2776 N N . ARG A 1 394 ? -13.309 -16.433 18.694 1.00 77.12 394 ARG A N 1
ATOM 2777 C CA . ARG A 1 394 ? -13.800 -17.291 19.772 1.00 77.12 394 ARG A CA 1
ATOM 2778 C C . ARG A 1 394 ? -15.312 -17.302 19.644 1.00 77.12 394 ARG A C 1
ATOM 2780 O O . ARG A 1 394 ? -15.924 -16.237 19.596 1.00 77.12 394 ARG A O 1
ATOM 2787 N N . ARG A 1 395 ? -15.922 -18.489 19.583 1.00 66.19 395 ARG A N 1
ATOM 2788 C CA . ARG A 1 395 ? -17.380 -18.625 19.643 1.00 66.19 395 ARG A CA 1
ATOM 2789 C C . ARG A 1 395 ? -17.865 -18.036 20.971 1.00 66.19 395 ARG A C 1
ATOM 2791 O O . ARG A 1 395 ? -18.078 -18.757 21.937 1.00 66.19 395 ARG A O 1
ATOM 2798 N N . GLN A 1 396 ? -18.127 -16.731 21.000 1.00 58.66 396 GLN A N 1
ATOM 2799 C CA . GLN A 1 396 ? -18.967 -16.096 22.017 1.00 58.66 396 GLN A CA 1
ATOM 2800 C C . GLN A 1 396 ? -20.393 -16.685 21.991 1.00 58.66 396 GLN A C 1
ATOM 2802 O O . GLN A 1 396 ? -21.177 -16.473 22.910 1.00 58.66 396 GLN A O 1
ATOM 2807 N N . ALA A 1 397 ? -20.691 -17.538 21.002 1.00 48.62 397 ALA A N 1
ATOM 2808 C CA . ALA A 1 397 ? -21.848 -18.418 20.931 1.00 48.62 397 ALA A CA 1
ATOM 2809 C C . ALA A 1 397 ? -22.011 -19.398 22.113 1.00 48.62 397 ALA A C 1
ATOM 2811 O O . ALA A 1 397 ? -23.018 -20.093 22.140 1.00 48.62 397 ALA A O 1
ATOM 2812 N N . ALA A 1 398 ? -21.125 -19.446 23.116 1.00 50.94 398 ALA A N 1
ATOM 2813 C CA . ALA A 1 398 ? -21.421 -20.173 24.357 1.00 50.94 398 ALA A CA 1
ATOM 2814 C C . ALA A 1 398 ? -22.660 -19.614 25.097 1.00 50.94 398 ALA A C 1
ATOM 2816 O O . ALA A 1 398 ? -23.348 -20.372 25.771 1.00 50.94 398 ALA A O 1
ATOM 2817 N N . ALA A 1 399 ? -23.008 -18.332 24.913 1.00 53.56 399 ALA A N 1
ATOM 2818 C CA . ALA A 1 399 ? -24.240 -17.762 25.472 1.00 53.56 399 ALA A CA 1
ATOM 2819 C C . ALA A 1 399 ? -25.496 -18.033 24.614 1.00 53.56 399 ALA A C 1
ATOM 2821 O O . ALA A 1 399 ? -26.596 -18.100 25.151 1.00 53.56 399 ALA A O 1
ATOM 2822 N N . ALA A 1 400 ? -25.351 -18.242 23.299 1.00 51.78 400 ALA A N 1
ATOM 2823 C CA . ALA A 1 400 ? -26.468 -18.577 22.404 1.00 51.78 400 ALA A CA 1
ATOM 2824 C C . ALA A 1 400 ? -26.714 -20.098 22.292 1.00 51.78 400 ALA A C 1
ATOM 2826 O O . ALA A 1 400 ? -27.836 -20.536 22.055 1.00 51.78 400 ALA A O 1
ATOM 2827 N N . ALA A 1 401 ? -25.684 -20.921 22.516 1.00 49.72 401 ALA A N 1
ATOM 2828 C CA . ALA A 1 401 ? -25.758 -22.382 22.458 1.00 49.72 401 ALA A CA 1
ATOM 2829 C C . ALA A 1 401 ? -26.464 -23.022 23.668 1.00 49.72 401 ALA A C 1
ATOM 2831 O O . ALA A 1 401 ? -26.777 -24.211 23.628 1.00 49.72 401 ALA A O 1
ATOM 2832 N N . ALA A 1 402 ? -26.793 -22.246 24.708 1.00 55.03 402 ALA A N 1
ATOM 2833 C CA . ALA A 1 402 ? -27.692 -22.696 25.773 1.00 55.03 402 ALA A CA 1
ATOM 2834 C C . ALA A 1 402 ? -29.124 -22.987 25.264 1.00 55.03 402 ALA A C 1
ATOM 2836 O O . ALA A 1 402 ? -29.898 -23.629 25.967 1.00 55.03 402 ALA A O 1
ATOM 2837 N N . ALA A 1 403 ? -29.465 -22.583 24.032 1.00 58.91 403 ALA A N 1
ATOM 2838 C CA . ALA A 1 403 ? -30.753 -22.858 23.392 1.00 58.91 403 ALA A CA 1
ATOM 2839 C C . ALA A 1 403 ? -30.835 -24.204 22.626 1.00 58.91 403 ALA A C 1
ATOM 2841 O O . ALA A 1 403 ? -31.756 -24.409 21.843 1.00 58.91 403 ALA A O 1
ATOM 2842 N N . GLY A 1 404 ? -29.918 -25.152 22.862 1.00 53.66 404 GLY A N 1
ATOM 2843 C CA . GLY A 1 404 ? -30.242 -26.580 22.719 1.00 53.66 404 GLY A CA 1
ATOM 2844 C C . GLY A 1 404 ? -30.390 -27.167 21.306 1.00 53.66 404 GLY A C 1
ATOM 2845 O O . GLY A 1 404 ? -31.088 -28.165 21.155 1.00 53.66 404 GLY A O 1
ATOM 2846 N N . ALA A 1 405 ? -29.717 -26.635 20.283 1.00 52.78 405 ALA A N 1
ATOM 2847 C CA . ALA A 1 405 ? -29.647 -27.290 18.971 1.00 52.78 405 ALA A CA 1
ATOM 2848 C C . ALA A 1 405 ? -28.241 -27.856 18.722 1.00 52.78 405 ALA A C 1
ATOM 2850 O O . ALA A 1 405 ? -27.320 -27.151 18.308 1.00 52.78 405 ALA A O 1
ATOM 2851 N N . GLY A 1 406 ? -28.071 -29.147 19.015 1.00 58.44 406 GLY A N 1
ATOM 2852 C CA . GLY A 1 406 ? -26.893 -29.911 18.620 1.00 58.44 406 GLY A CA 1
ATOM 2853 C C . GLY A 1 406 ? -26.820 -30.039 17.099 1.00 58.44 406 GLY A C 1
ATOM 2854 O O . GLY A 1 406 ? -27.779 -30.454 16.459 1.00 58.44 406 GLY A O 1
ATOM 2855 N N . GLY A 1 407 ? -25.678 -29.691 16.514 1.00 52.09 407 GLY A N 1
ATOM 2856 C CA . GLY A 1 407 ? -25.453 -29.852 15.081 1.00 52.09 407 GLY A CA 1
ATOM 2857 C C . GLY A 1 407 ? -24.080 -29.340 14.689 1.00 52.09 407 GLY A C 1
ATOM 2858 O O . GLY A 1 407 ? -23.836 -28.138 14.687 1.00 52.09 407 GLY A O 1
ATOM 2859 N N . GLY A 1 408 ? -23.156 -30.266 14.441 1.00 55.66 408 GLY A N 1
ATOM 2860 C CA . GLY A 1 408 ? -21.755 -29.990 14.161 1.00 55.66 408 GLY A CA 1
ATOM 2861 C C . GLY A 1 408 ? -21.549 -29.209 12.866 1.00 55.66 408 GLY A C 1
ATOM 2862 O O . GLY A 1 408 ? -22.128 -29.503 11.830 1.00 55.66 408 GLY A O 1
ATOM 2863 N N . GLY A 1 409 ? -20.667 -28.223 12.945 1.00 50.53 409 GLY A N 1
ATOM 2864 C CA . GLY A 1 409 ? -20.244 -27.405 11.820 1.00 50.53 409 GLY A CA 1
ATOM 2865 C C . GLY A 1 409 ? -19.195 -26.431 12.314 1.00 50.53 409 GLY A C 1
ATOM 2866 O O . GLY A 1 409 ? -19.488 -25.275 12.596 1.00 50.53 409 GLY A O 1
ATOM 2867 N N . GLY A 1 410 ? -17.981 -26.933 12.542 1.00 52.50 410 GLY A N 1
ATOM 2868 C CA . GLY A 1 410 ? -16.847 -26.182 13.076 1.00 52.50 410 GLY A CA 1
ATOM 2869 C C . GLY A 1 410 ? -16.259 -25.159 12.108 1.00 52.50 410 GLY A C 1
ATOM 2870 O O . GLY A 1 410 ? -15.045 -25.114 11.962 1.00 52.50 410 GLY A O 1
ATOM 2871 N N . GLY A 1 411 ? -17.093 -24.341 11.467 1.00 58.62 411 GLY A N 1
ATOM 2872 C CA . GLY A 1 411 ? -16.634 -23.166 10.743 1.00 58.62 411 GLY A CA 1
ATOM 2873 C C . GLY A 1 411 ? -16.120 -22.153 11.756 1.00 58.62 411 GLY A C 1
ATOM 2874 O O . GLY A 1 411 ? -16.905 -21.546 12.485 1.00 58.62 411 GLY A O 1
ATOM 2875 N N . GLY A 1 412 ? -14.799 -22.010 11.866 1.00 67.50 412 GLY A N 1
ATOM 2876 C CA . GLY A 1 412 ? -14.218 -20.843 12.516 1.00 67.50 412 GLY A CA 1
ATOM 2877 C C . GLY A 1 412 ? -14.731 -19.621 11.769 1.00 67.50 412 GLY A C 1
ATOM 2878 O O . GLY A 1 412 ? -14.372 -19.429 10.612 1.00 67.50 412 GLY A O 1
ATOM 2879 N N . GLY A 1 413 ? -15.637 -18.859 12.386 1.00 76.75 413 GLY A N 1
ATOM 2880 C CA . GLY A 1 413 ? -16.181 -17.666 11.753 1.00 76.75 413 GLY A CA 1
ATOM 2881 C C . GLY A 1 413 ? -15.023 -16.752 11.368 1.00 76.75 413 GLY A C 1
ATOM 2882 O O . GLY A 1 413 ? -14.186 -16.438 12.215 1.00 76.75 413 GLY A O 1
ATOM 2883 N N . SER A 1 414 ? -14.950 -16.362 10.100 1.00 87.31 414 SER A N 1
ATOM 2884 C CA . SER A 1 414 ? -14.116 -15.245 9.673 1.00 87.31 414 SER A CA 1
ATOM 2885 C C . SER A 1 414 ? -15.014 -14.040 9.460 1.00 87.31 414 SER A C 1
ATOM 2887 O O . SER A 1 414 ? -16.088 -14.183 8.888 1.00 87.31 414 SER A O 1
ATOM 2889 N N . CYS A 1 415 ? -14.585 -12.871 9.920 1.00 93.69 415 CYS A N 1
ATOM 2890 C CA . CYS A 1 415 ? -15.284 -11.612 9.678 1.00 93.69 415 CYS A CA 1
ATOM 2891 C C . CYS A 1 415 ? -14.400 -10.738 8.792 1.00 93.69 415 CYS A C 1
ATOM 2893 O O . CYS A 1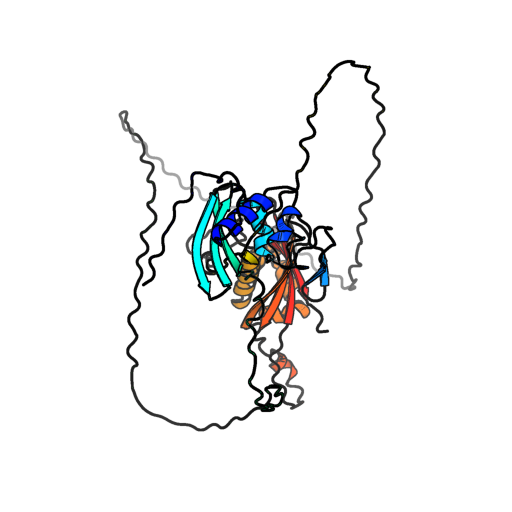 415 ? -13.208 -10.598 9.075 1.00 93.69 415 CYS A O 1
ATOM 2895 N N . ARG A 1 416 ? -14.972 -10.170 7.728 1.00 95.69 416 ARG A N 1
ATOM 2896 C CA . ARG A 1 416 ? -14.289 -9.223 6.842 1.00 95.69 416 ARG A CA 1
ATOM 2897 C C . ARG A 1 416 ? -14.695 -7.800 7.205 1.00 95.69 416 ARG A C 1
ATOM 2899 O O . ARG A 1 416 ? -15.877 -7.492 7.376 1.00 95.69 416 ARG A O 1
ATOM 2906 N N . LEU A 1 417 ? -13.703 -6.934 7.327 1.00 96.69 417 LEU A N 1
ATOM 2907 C CA . LEU A 1 417 ? -13.859 -5.517 7.616 1.00 96.69 417 LEU A CA 1
ATOM 2908 C C . LEU A 1 417 ? -13.081 -4.704 6.580 1.00 96.69 417 LEU A C 1
ATOM 2910 O O . LEU A 1 417 ? -12.064 -5.163 6.075 1.00 96.69 417 LEU A O 1
ATOM 2914 N N . VAL A 1 418 ? -13.521 -3.481 6.310 1.00 97.38 418 VAL A N 1
ATOM 2915 C CA . VAL A 1 418 ? -12.756 -2.488 5.550 1.00 97.38 418 VAL A CA 1
ATOM 2916 C C . VAL A 1 418 ? -12.393 -1.349 6.484 1.00 97.38 418 VAL A C 1
ATOM 2918 O O . VAL A 1 418 ? -13.264 -0.701 7.071 1.00 97.38 418 VAL A O 1
ATOM 2921 N N . PHE A 1 419 ? -11.095 -1.116 6.619 1.00 97.56 419 PHE A N 1
ATOM 2922 C CA . PHE A 1 419 ? -10.524 0.015 7.325 1.00 97.56 419 PHE A CA 1
ATOM 2923 C C . PHE A 1 419 ? -10.306 1.133 6.316 1.00 97.56 419 PHE A C 1
ATOM 2925 O O . PHE A 1 419 ? -9.579 0.968 5.340 1.00 97.56 419 PHE A O 1
ATOM 2932 N N . GLN A 1 420 ? -10.939 2.274 6.553 1.00 97.25 420 GLN A N 1
ATOM 2933 C CA . GLN A 1 420 ? -10.680 3.500 5.818 1.00 97.25 420 GLN A CA 1
ATOM 2934 C C . GLN A 1 420 ? -9.685 4.331 6.617 1.00 97.25 420 GLN A C 1
ATOM 2936 O O . GLN A 1 420 ? -9.981 4.745 7.738 1.00 97.25 420 GLN A O 1
ATOM 2941 N N . LEU A 1 421 ? -8.516 4.583 6.036 1.00 97.12 421 LEU A N 1
ATOM 2942 C CA . LEU A 1 421 ? -7.467 5.399 6.625 1.00 97.12 421 LEU A CA 1
ATOM 2943 C C . LEU A 1 421 ? -7.297 6.707 5.859 1.00 97.12 421 LEU A C 1
ATOM 2945 O O . LEU A 1 421 ? -7.396 6.741 4.633 1.00 97.12 421 LEU A O 1
ATOM 2949 N N . GLY A 1 422 ? -6.985 7.769 6.595 1.00 95.38 422 GLY A N 1
ATOM 2950 C CA . GLY A 1 422 ? -6.670 9.092 6.073 1.00 95.38 422 GLY A CA 1
ATOM 2951 C C . GLY A 1 422 ? -5.295 9.557 6.537 1.00 95.38 422 GLY A C 1
ATOM 2952 O O . GLY A 1 422 ? -4.883 9.287 7.665 1.00 95.38 422 GLY A O 1
ATOM 2953 N N . MET A 1 423 ? -4.579 10.272 5.672 1.00 94.25 423 MET A N 1
ATOM 2954 C CA . MET A 1 423 ? -3.297 10.892 6.002 1.00 94.25 423 MET A CA 1
ATOM 2955 C C . MET A 1 423 ? -3.502 12.334 6.477 1.00 94.25 423 MET A C 1
ATOM 2957 O O . MET A 1 423 ? -3.942 13.205 5.717 1.00 94.25 423 MET A O 1
ATOM 2961 N N . GLN A 1 424 ? -3.126 12.610 7.723 1.00 91.81 424 GLN A N 1
ATOM 2962 C CA . GLN A 1 424 ? -3.166 13.941 8.330 1.00 91.81 424 GLN A CA 1
ATOM 2963 C C . GLN A 1 424 ? -2.139 14.902 7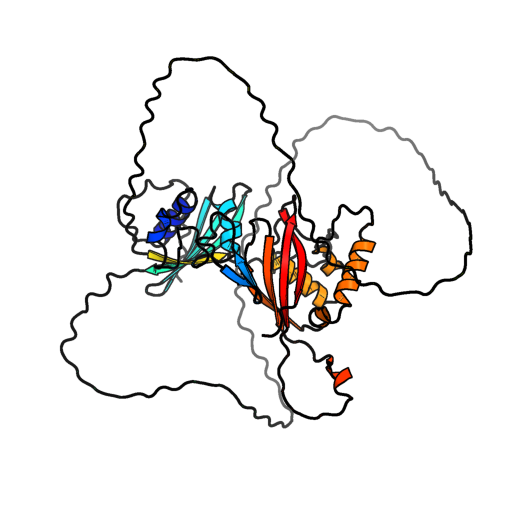.707 1.00 91.81 424 GLN A C 1
ATOM 2965 O O . GLN A 1 424 ? -1.255 14.508 6.951 1.00 91.81 424 GLN A O 1
ATOM 2970 N N . ALA A 1 425 ? -2.254 16.199 8.016 1.00 88.88 425 ALA A N 1
ATOM 2971 C CA . ALA A 1 425 ? -1.330 17.227 7.520 1.00 88.88 425 ALA A CA 1
ATOM 2972 C C . ALA A 1 425 ? 0.123 17.031 7.996 1.00 88.88 425 ALA A C 1
ATOM 2974 O O . ALA A 1 425 ? 1.051 17.449 7.316 1.00 88.88 425 ALA A O 1
ATOM 2975 N N . ASN A 1 426 ? 0.322 16.365 9.136 1.00 85.75 426 ASN A N 1
ATOM 2976 C CA . ASN A 1 426 ? 1.637 15.987 9.662 1.00 85.75 426 ASN A CA 1
ATOM 2977 C C . ASN A 1 426 ? 2.197 14.689 9.040 1.00 85.75 426 ASN A C 1
ATOM 2979 O O . ASN A 1 426 ? 3.240 14.216 9.482 1.00 85.75 426 ASN A O 1
ATOM 2983 N N . GLY A 1 427 ? 1.504 14.091 8.064 1.00 89.19 427 GLY A N 1
ATOM 2984 C CA . GLY A 1 427 ? 1.898 12.830 7.432 1.00 89.19 427 GLY A CA 1
ATOM 2985 C C . GLY A 1 427 ? 1.513 11.569 8.212 1.00 89.19 427 GLY A C 1
ATOM 2986 O O . GLY A 1 427 ? 1.784 10.471 7.740 1.00 89.19 427 GLY A O 1
ATOM 2987 N N . CYS A 1 428 ? 0.865 11.685 9.376 1.00 91.31 428 CYS A N 1
ATOM 2988 C CA . CYS A 1 428 ? 0.412 10.520 10.134 1.00 91.31 428 CYS A CA 1
ATOM 2989 C C . CYS A 1 428 ? -0.811 9.864 9.481 1.00 91.31 428 CYS A C 1
ATOM 2991 O O . CYS A 1 428 ? -1.803 10.540 9.189 1.00 91.31 428 CYS A O 1
ATOM 2993 N N . TRP A 1 429 ? -0.775 8.540 9.343 1.00 93.81 429 TRP A N 1
ATOM 2994 C CA . TRP A 1 429 ? -1.948 7.738 8.999 1.00 93.81 429 TRP A CA 1
ATOM 2995 C C . TRP A 1 429 ? -2.816 7.482 10.225 1.00 93.81 429 TRP A C 1
ATOM 2997 O O . TRP A 1 429 ? -2.318 7.230 11.322 1.00 93.81 429 TRP A O 1
ATOM 3007 N N . VAL A 1 430 ? -4.126 7.552 10.026 1.00 94.81 430 VAL A N 1
ATOM 3008 C CA . VAL A 1 430 ? -5.138 7.378 11.069 1.00 94.81 430 VAL A CA 1
ATOM 3009 C C . VAL A 1 430 ? -6.382 6.723 10.488 1.00 94.81 430 VAL A C 1
ATOM 3011 O O . VAL A 1 430 ? -6.711 6.931 9.323 1.00 94.81 430 VAL A O 1
ATOM 3014 N N . VAL A 1 431 ? -7.081 5.941 11.302 1.00 95.62 431 VAL A N 1
ATOM 3015 C CA . VAL A 1 431 ? -8.317 5.249 10.926 1.00 95.62 431 VAL A CA 1
ATOM 3016 C C . VAL A 1 431 ? -9.486 6.229 11.007 1.00 95.62 431 VAL A C 1
ATOM 3018 O O . VAL A 1 431 ? -9.794 6.756 12.072 1.00 95.62 431 VAL A O 1
ATOM 3021 N N . GLU A 1 432 ? -10.121 6.508 9.874 1.00 94.81 432 GLU A N 1
ATOM 3022 C CA . GLU A 1 432 ? -11.293 7.387 9.772 1.00 94.81 432 GLU A CA 1
ATOM 3023 C C . GLU A 1 432 ? -12.594 6.614 10.013 1.00 94.81 432 GLU A C 1
ATOM 3025 O O . GLU A 1 432 ? -13.526 7.122 10.637 1.00 94.81 432 GLU A O 1
ATOM 3030 N N . ALA A 1 433 ? -12.668 5.382 9.504 1.00 94.69 433 ALA A N 1
ATOM 3031 C CA . ALA A 1 433 ? -13.838 4.528 9.639 1.00 94.69 433 ALA A CA 1
ATOM 3032 C C . ALA A 1 433 ? -13.464 3.046 9.556 1.00 94.69 433 ALA A C 1
ATOM 3034 O O . ALA A 1 433 ? -12.517 2.660 8.875 1.00 94.69 433 ALA A O 1
ATOM 3035 N N . ILE A 1 434 ? -14.269 2.209 10.207 1.00 95.69 434 ILE A N 1
ATOM 3036 C CA . ILE A 1 434 ? -14.219 0.752 10.075 1.00 95.69 434 ILE A CA 1
ATOM 3037 C C . ILE A 1 434 ? -15.610 0.304 9.645 1.00 95.69 434 ILE A C 1
ATOM 3039 O O . ILE A 1 434 ? -16.596 0.660 10.290 1.00 95.69 434 ILE A O 1
ATOM 3043 N N . ARG A 1 435 ? -15.715 -0.461 8.561 1.00 95.56 435 ARG A N 1
ATOM 3044 C CA . ARG A 1 435 ? -16.991 -0.963 8.035 1.00 95.56 435 ARG A CA 1
ATOM 3045 C C . ARG A 1 435 ? -16.970 -2.479 7.981 1.00 95.56 435 ARG A C 1
ATOM 3047 O O . ARG A 1 435 ? -15.950 -3.064 7.638 1.00 95.56 435 ARG A O 1
ATOM 3054 N N . ARG A 1 436 ? -18.093 -3.115 8.308 1.00 94.19 436 ARG A N 1
ATOM 3055 C CA . ARG A 1 436 ? -18.255 -4.557 8.113 1.00 94.19 436 ARG A CA 1
ATOM 3056 C C . ARG A 1 436 ? -18.634 -4.841 6.664 1.00 94.19 436 ARG A C 1
ATOM 3058 O O . ARG A 1 436 ? -19.513 -4.173 6.128 1.00 94.19 436 ARG A O 1
ATOM 3065 N N . VAL A 1 437 ? -17.980 -5.832 6.069 1.00 94.62 437 VAL A N 1
ATOM 3066 C CA . VAL A 1 437 ? -18.326 -6.357 4.745 1.00 94.62 437 VAL A CA 1
ATOM 3067 C C . VAL A 1 437 ? -19.454 -7.370 4.916 1.00 94.62 437 VAL A C 1
ATOM 3069 O O . VAL A 1 437 ? -19.416 -8.183 5.843 1.00 94.62 437 VAL A O 1
ATOM 3072 N N . ALA A 1 438 ? -20.482 -7.292 4.072 1.00 88.75 438 ALA A N 1
ATOM 3073 C CA . ALA A 1 438 ? -21.548 -8.287 4.066 1.00 88.75 438 ALA A CA 1
ATOM 3074 C C . ALA A 1 438 ? -20.998 -9.628 3.560 1.00 88.75 438 ALA A C 1
ATOM 3076 O O . ALA A 1 438 ? -20.253 -9.661 2.582 1.00 88.75 438 ALA A O 1
ATOM 3077 N N . ASP A 1 439 ? -21.356 -10.721 4.233 1.00 81.38 439 ASP A N 1
ATOM 3078 C CA . ASP A 1 439 ? -21.046 -12.067 3.758 1.00 81.38 439 ASP A CA 1
ATOM 3079 C C . ASP A 1 439 ? -21.950 -12.333 2.538 1.00 81.38 439 ASP A C 1
ATOM 3081 O O . ASP A 1 439 ? -23.164 -12.477 2.692 1.00 81.38 439 ASP A O 1
ATOM 3085 N N . SER A 1 440 ? -21.374 -12.261 1.334 1.00 72.00 440 SER A N 1
ATOM 3086 C CA . SER A 1 440 ? -22.056 -12.458 0.044 1.00 72.00 440 SER A CA 1
ATOM 3087 C C . SER A 1 440 ? -22.290 -13.923 -0.287 1.00 72.00 440 SER A C 1
ATOM 3089 O O . SER A 1 440 ? -21.330 -14.702 -0.062 1.00 72.00 440 SER A O 1
#

Sequence (440 aa):
MPVLQVVNLHKALRKPANGPITAPADAVYECLTLLRRPDLDSLAPFFPAGAFDPAGRRVALDVGGQEVEEAGPLAACSGVMDTAARRVLPGHLLRRCRVLSSVMLGDTCQQRVALTACTGEETVFVWRLRRVGPAGGAAGEAGGASSSGGSSSSSSSSGSGGLGSSRDGGLAAPTSPAYFRSSAPAPHSVRRGPAGDGDDEPSTSTSGSSTTTSSGRGARTQDARAAGAGAAAAPAASALLEREPGLESGSGSYASGTGSESDSEAVGSESRNITTDWIVESIARDDSHDDDEMPAPGGPTGVGGGPHPRCSPELVVKAQLAALARGDVVGAASFNLWSRSTSAGWELHLSAFRSLLAQPAYAPLLAAGGAELGPSALPTPRRLLQEVRLTGLRRQAAAAAAAGAGGGGGGGGSCRLVFQLGMQANGCWVVEAIRRVADS

Foldseek 3Di:
DDDPPFDPPAPDPPPPPLDAAEDPVVLVSVQLVCLLDLQCVLCCQQADVPLFDSVLPFQQDDFLNHTFGFDDSCSRNVSFEAALCRLPSNQQSPHDKTFPDWDDDPQKIWTWIWTAGPVRDIFIKIWIKGFQDPPPPPPDPDDDDDDDDDDDDDDDDDDDDDDDDDDDDDDDDDDDDDDDPPDDDDDDDPDDDDDDDDDDDDDDDDDDDDDDDDDDDDDDDDDDDDDDDDDDDDDDDDDDDDDDDDDDDDDDDDDDDDDDPPPPPPPPPPSSPHHYRMHTRHMYTDCVCLVVPQDDQCPPVNPGSAFDLPHDLVSLVVQLLVCLQVVNLLSNLRQADDDPVPPPDPVVSSVVSVVVCPDPLNVQSNQAPDKDWDGKHHSDSFKIKIKIKGFPRDCPCVVVCVVDDDDDDPPRDIWIKIFIWGQDPNNTIGTHDIGTRDPD

pLDDT: mean 71.15, std 23.99, range [26.36, 98.19]

Secondary structure (DSSP, 8-state):
----------S--PPPPSS-B-SHHHHHHHHHHHTTSS--GGGGGGS-TTS--TT----EEEETTEEEE--STTGGGTTTB-HHHHHHHHHHTTSEEEEEEEEEETTEEEEEEEEE-TTS-EEEEEEEEEE-----------------------------------------PPPPPP-----PPPP-----PPP--------------------------------------------------------------------------------BSEEEEEEEE--TTTTTS-PPTT-TT-S-----TTS-HHHHHHHHHHHHHTT-HHHHHHTB-S-TT-TTHHHHHHHHHHHHHTSGGGHHHHH-SEEEEEEEEEEETTEEEEEEEEE----GGGTTGGG-----------EEEEEEEEE-TTS-EEEEEEEEPP--